Protein AF-A0AAN8KYW5-F1 (afdb_monomer_lite)

Radius of gyration: 33.0 Å; chains: 1; bounding box: 107×61×96 Å

Structure (mmCIF, N/CA/C/O backbone):
data_AF-A0AAN8KYW5-F1
#
_entry.id   AF-A0AAN8KYW5-F1
#
loop_
_atom_site.group_PDB
_atom_site.id
_atom_site.type_symbol
_atom_site.label_atom_id
_atom_site.label_alt_id
_atom_site.label_comp_id
_atom_site.label_asym_id
_atom_site.label_entity_id
_atom_site.label_seq_id
_atom_site.pdbx_PDB_ins_code
_atom_site.Cartn_x
_atom_site.Cartn_y
_atom_site.Cartn_z
_atom_site.occupancy
_atom_site.B_iso_or_equiv
_atom_site.auth_seq_id
_atom_site.auth_comp_id
_atom_site.auth_asym_id
_atom_site.auth_atom_id
_atom_site.pdbx_PDB_model_num
ATOM 1 N N . MET A 1 1 ? -38.705 -22.110 -14.835 1.00 73.88 1 MET A N 1
ATOM 2 C CA . MET A 1 1 ? -40.132 -21.844 -15.148 1.00 73.88 1 MET A CA 1
ATOM 3 C C . MET A 1 1 ? -40.350 -20.333 -15.254 1.00 73.88 1 MET A C 1
ATOM 5 O O . MET A 1 1 ? -39.671 -19.602 -14.537 1.00 73.88 1 MET A O 1
ATOM 9 N N . THR A 1 2 ? -41.241 -19.860 -16.135 1.00 79.44 2 THR A N 1
ATOM 10 C CA . THR A 1 2 ? -41.592 -18.426 -16.294 1.00 79.44 2 THR A CA 1
ATOM 11 C C . THR A 1 2 ? -43.110 -18.258 -16.380 1.00 79.44 2 THR A C 1
ATOM 13 O O . THR A 1 2 ? -43.799 -19.218 -16.721 1.00 79.44 2 THR A O 1
ATOM 16 N N . THR A 1 3 ? -43.636 -17.076 -16.058 1.00 78.75 3 THR A N 1
ATOM 17 C CA . THR A 1 3 ? -45.080 -16.781 -16.065 1.00 78.75 3 THR A CA 1
ATOM 18 C C . THR A 1 3 ? -45.353 -15.309 -16.380 1.00 78.75 3 THR A C 1
ATOM 20 O O . THR A 1 3 ? -44.486 -14.463 -16.183 1.00 78.75 3 THR A O 1
ATOM 23 N N . THR A 1 4 ? -46.561 -15.010 -16.859 1.00 78.12 4 THR A N 1
ATOM 24 C CA . THR A 1 4 ? -47.099 -13.649 -17.061 1.00 78.12 4 THR A CA 1
ATOM 25 C C . THR A 1 4 ? -48.223 -13.296 -16.077 1.00 78.12 4 THR A C 1
ATOM 27 O O . THR A 1 4 ? -48.773 -12.199 -16.127 1.00 78.12 4 THR A O 1
ATOM 30 N N . LYS A 1 5 ? -48.580 -14.219 -15.169 1.00 76.19 5 LYS A N 1
ATOM 31 C CA . LYS A 1 5 ? -49.739 -14.115 -14.260 1.00 76.19 5 LYS A CA 1
ATOM 32 C C . LYS A 1 5 ? -49.431 -13.440 -12.908 1.00 76.19 5 LYS A C 1
ATOM 34 O O . LYS A 1 5 ? -50.166 -13.645 -11.949 1.00 76.19 5 LYS A O 1
ATOM 39 N N . ALA A 1 6 ? -48.326 -12.703 -12.792 1.00 76.00 6 ALA A N 1
ATOM 40 C CA . ALA A 1 6 ? -47.882 -12.109 -11.528 1.00 76.00 6 ALA A CA 1
ATOM 41 C C . ALA A 1 6 ? -48.463 -10.703 -11.309 1.00 76.00 6 ALA A C 1
ATOM 43 O O . ALA A 1 6 ? -48.366 -9.854 -12.188 1.00 76.00 6 ALA A O 1
ATOM 44 N N . GLY A 1 7 ? -49.039 -10.446 -10.131 1.00 71.88 7 GLY A N 1
ATOM 45 C CA . GLY A 1 7 ? -49.600 -9.138 -9.771 1.00 71.88 7 GLY A CA 1
ATOM 46 C C . GLY A 1 7 ? -48.555 -8.062 -9.433 1.00 71.88 7 GLY A C 1
ATOM 47 O O . GLY A 1 7 ? -47.358 -8.329 -9.280 1.00 71.88 7 GLY A O 1
ATOM 48 N N . GLY A 1 8 ? -49.019 -6.819 -9.278 1.00 75.81 8 GLY A N 1
ATOM 49 C CA . GLY A 1 8 ? -48.186 -5.678 -8.883 1.00 75.81 8 GLY A CA 1
A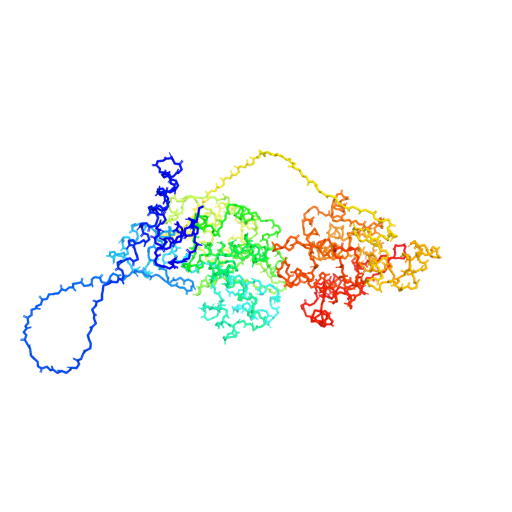TOM 50 C C . GLY A 1 8 ? -47.157 -5.290 -9.944 1.00 75.81 8 GLY A C 1
ATOM 51 O O . GLY A 1 8 ? -47.472 -5.234 -11.129 1.00 75.81 8 GLY A O 1
ATOM 52 N N . LYS A 1 9 ? -45.901 -5.042 -9.536 1.00 75.00 9 LYS A N 1
ATOM 53 C CA . LYS A 1 9 ? -44.840 -4.547 -10.444 1.00 75.00 9 LYS A CA 1
ATOM 54 C C . LYS A 1 9 ? -44.449 -5.499 -11.590 1.00 75.00 9 LYS A C 1
ATOM 56 O O . LYS A 1 9 ? -43.585 -5.150 -12.385 1.00 75.00 9 LYS A O 1
ATOM 61 N N . PHE A 1 10 ? -45.019 -6.702 -11.625 1.00 77.38 10 PHE A N 1
ATOM 62 C CA . PHE A 1 10 ? -44.749 -7.748 -12.612 1.00 77.38 10 PHE A CA 1
ATOM 63 C C . PHE A 1 10 ? -45.915 -7.960 -13.597 1.00 77.38 10 PHE A C 1
ATOM 65 O O . PHE A 1 10 ? -45.831 -8.816 -14.478 1.00 77.38 10 PHE A O 1
ATOM 72 N N . GLN A 1 11 ? -47.009 -7.206 -13.454 1.00 78.12 11 GLN A N 1
ATOM 73 C CA . GLN A 1 11 ? -48.241 -7.416 -14.211 1.00 78.12 11 GLN A CA 1
ATOM 74 C C . GLN A 1 11 ? -48.028 -7.198 -15.715 1.00 78.12 11 GLN A C 1
ATOM 76 O O . GLN A 1 11 ? -47.545 -6.156 -16.149 1.00 78.12 11 GLN A O 1
ATOM 81 N N . GLY A 1 12 ? -48.368 -8.218 -16.510 1.00 72.56 12 GLY A N 1
ATOM 82 C CA . GLY A 1 12 ? -48.155 -8.239 -17.962 1.00 72.56 12 GLY A CA 1
ATOM 83 C C . GLY A 1 12 ? -46.730 -8.598 -18.413 1.00 72.56 12 GLY A C 1
ATOM 84 O O . GLY A 1 12 ? -46.517 -8.804 -19.606 1.00 72.56 12 GLY A O 1
ATOM 85 N N . GLN A 1 13 ? -45.759 -8.726 -17.502 1.00 76.81 13 GLN A N 1
ATOM 86 C CA . GLN A 1 13 ? -44.373 -9.070 -17.839 1.00 76.81 13 GLN A CA 1
ATOM 87 C C . GLN A 1 13 ? -44.126 -10.582 -17.755 1.00 76.81 13 GLN A C 1
ATOM 89 O O . GLN A 1 13 ? -44.631 -11.258 -16.861 1.00 76.81 13 GLN A O 1
ATOM 94 N N . LYS A 1 14 ? -43.307 -11.128 -18.665 1.00 84.50 14 LYS A N 1
ATOM 95 C CA . LYS A 1 14 ? -42.859 -12.529 -18.611 1.00 84.50 14 LYS A CA 1
ATOM 96 C C . LYS A 1 14 ? -41.663 -12.646 -17.665 1.00 84.50 14 LYS A C 1
ATOM 98 O O . LYS A 1 14 ? -40.535 -12.361 -18.053 1.00 84.50 14 LYS A O 1
ATOM 103 N N . VAL A 1 15 ? -41.921 -13.082 -16.438 1.00 83.25 15 VAL A N 1
ATOM 104 C CA . VAL A 1 15 ? -40.954 -13.105 -15.327 1.00 83.25 15 VAL A CA 1
ATOM 105 C C . VAL A 1 15 ? -40.608 -14.531 -14.907 1.00 83.25 15 VAL A C 1
ATOM 107 O O . VAL A 1 15 ? -41.408 -15.456 -15.099 1.00 83.25 15 VAL A O 1
ATOM 110 N N . SER A 1 16 ? -39.409 -14.747 -14.358 1.00 87.94 16 SER A N 1
ATOM 111 C CA . SER A 1 16 ? -38.995 -16.074 -13.901 1.00 87.94 16 SER A CA 1
ATOM 112 C C . SER A 1 16 ? -39.496 -16.382 -12.492 1.00 87.94 16 SER A C 1
ATOM 114 O O . SER A 1 16 ? -39.816 -15.502 -11.692 1.00 87.94 16 SER A O 1
ATOM 116 N N . LEU A 1 17 ? -39.535 -17.675 -12.169 1.00 82.31 17 LEU A N 1
ATOM 117 C CA . LEU A 1 17 ? -39.832 -18.144 -10.817 1.00 82.31 17 LEU A CA 1
ATOM 118 C C . LEU A 1 17 ? -38.835 -17.601 -9.773 1.00 82.31 17 LEU A C 1
ATOM 120 O O . LEU A 1 17 ? -39.218 -17.396 -8.626 1.00 82.31 17 LEU A O 1
ATOM 124 N N . TRP A 1 18 ? -37.587 -17.336 -10.175 1.00 82.75 18 TRP A N 1
ATOM 125 C CA . TRP A 1 18 ? -36.545 -16.780 -9.311 1.00 82.75 18 TRP A CA 1
ATOM 126 C C . TRP A 1 18 ? -36.836 -15.313 -8.961 1.00 82.75 18 TRP A C 1
ATOM 128 O O . TRP A 1 18 ? -36.873 -14.960 -7.785 1.00 82.75 18 TRP A O 1
ATOM 138 N N . ASP A 1 19 ? -37.166 -14.485 -9.957 1.00 83.94 19 ASP A N 1
ATOM 139 C CA . ASP A 1 19 ? -37.465 -13.052 -9.769 1.00 83.94 19 ASP A CA 1
ATOM 140 C C . ASP A 1 19 ? -38.686 -12.823 -8.866 1.00 83.94 19 ASP A C 1
ATOM 142 O O . ASP A 1 19 ? -38.757 -11.844 -8.120 1.00 83.94 19 ASP A O 1
ATOM 146 N N . LEU A 1 20 ? -39.654 -13.744 -8.925 1.00 86.94 20 LEU A N 1
ATOM 147 C CA . LEU A 1 20 ? -40.835 -13.755 -8.065 1.00 86.94 20 LEU A CA 1
ATOM 148 C C . LEU A 1 20 ? -40.497 -14.213 -6.638 1.00 86.94 20 LEU A C 1
ATOM 150 O O . LEU A 1 20 ? -40.909 -13.562 -5.675 1.00 86.94 20 LEU A O 1
ATOM 154 N N . LEU A 1 21 ? -39.719 -15.292 -6.499 1.00 87.12 21 LEU A N 1
ATOM 155 C CA . LEU A 1 21 ? -39.279 -15.863 -5.219 1.00 87.12 21 LEU A CA 1
ATOM 156 C C . LEU A 1 21 ? -38.410 -14.887 -4.403 1.00 87.12 21 LEU A C 1
ATOM 158 O O . LEU A 1 21 ? -38.556 -14.801 -3.183 1.00 87.12 21 LEU A O 1
ATOM 162 N N . TYR A 1 22 ? -37.546 -14.127 -5.078 1.00 87.06 22 TYR A N 1
ATOM 163 C CA . TYR A 1 22 ? -36.682 -13.087 -4.502 1.00 87.06 22 TYR A CA 1
ATOM 164 C C . TYR A 1 22 ? -37.301 -11.676 -4.568 1.00 87.06 22 TYR A C 1
ATOM 166 O O . TYR A 1 22 ? -36.632 -10.676 -4.313 1.00 87.06 22 TYR A O 1
ATOM 174 N N . SER A 1 23 ? -38.594 -11.563 -4.887 1.00 88.12 23 SER A N 1
ATOM 175 C CA . SER A 1 23 ? -39.286 -10.272 -4.898 1.00 88.12 23 SER A CA 1
ATOM 176 C C . SER A 1 23 ? -39.534 -9.726 -3.487 1.00 88.12 23 SER A C 1
ATOM 178 O O . SER A 1 23 ? -39.756 -10.480 -2.541 1.00 88.12 23 SER A O 1
ATOM 180 N N . LYS A 1 24 ? -39.640 -8.392 -3.360 1.00 85.38 24 LYS A N 1
ATOM 181 C CA . LYS A 1 24 ? -39.978 -7.688 -2.100 1.00 85.38 24 LYS A CA 1
ATOM 182 C C . LYS A 1 24 ? -41.300 -8.116 -1.437 1.00 85.38 24 LYS A C 1
ATOM 184 O O . LYS A 1 24 ? -41.611 -7.675 -0.336 1.00 85.38 24 LYS A O 1
ATOM 189 N N . TYR A 1 25 ? -42.113 -8.924 -2.115 1.00 86.25 25 TYR A N 1
ATOM 190 C CA . TYR A 1 25 ? -43.359 -9.460 -1.579 1.00 86.25 25 TYR A CA 1
ATOM 191 C C . TYR A 1 25 ? -43.132 -10.734 -0.738 1.00 86.25 25 TYR A C 1
ATOM 193 O O . TYR A 1 25 ? -44.007 -11.089 0.053 1.00 86.25 25 TYR A O 1
ATOM 201 N N . ILE A 1 26 ? -41.970 -11.393 -0.833 1.00 87.75 26 ILE A N 1
ATOM 202 C CA . ILE A 1 26 ? -41.656 -12.650 -0.132 1.00 87.75 26 ILE A CA 1
ATOM 203 C C . ILE A 1 26 ? -40.472 -12.442 0.824 1.00 87.75 26 ILE A C 1
ATOM 205 O O . ILE A 1 26 ? -39.369 -12.093 0.408 1.00 87.75 26 ILE A O 1
ATOM 209 N N . THR A 1 27 ? -40.721 -12.656 2.120 1.00 86.88 27 THR A N 1
ATOM 210 C CA . THR A 1 27 ? -39.725 -12.534 3.198 1.00 86.88 27 THR A CA 1
ATOM 211 C C . THR A 1 27 ? -38.706 -13.673 3.154 1.00 86.88 27 THR A C 1
ATOM 213 O O . THR A 1 27 ? -39.016 -14.761 2.671 1.00 86.88 27 THR A O 1
ATOM 216 N N . GLU A 1 28 ? -37.499 -13.448 3.687 1.00 79.06 28 GLU A N 1
ATOM 217 C CA . GLU A 1 28 ? -36.426 -14.460 3.735 1.00 79.06 28 GLU A CA 1
ATOM 218 C C . GLU A 1 28 ? -36.877 -15.772 4.389 1.00 79.06 28 GLU A C 1
ATOM 220 O O . GLU A 1 28 ? -36.648 -16.850 3.848 1.00 79.06 28 GLU A O 1
ATOM 225 N N . GLU A 1 29 ? -37.568 -15.674 5.523 1.00 83.75 29 GLU A N 1
ATOM 226 C CA . GLU A 1 29 ? -38.146 -16.806 6.251 1.00 83.75 29 GLU A CA 1
ATOM 227 C C . GLU A 1 29 ? -39.105 -17.614 5.365 1.00 83.75 29 GLU A C 1
ATOM 229 O O . GLU A 1 29 ? -38.861 -18.794 5.105 1.00 83.75 29 GLU A O 1
ATOM 234 N N . ARG A 1 30 ? -40.119 -16.961 4.778 1.00 84.44 30 ARG A N 1
ATOM 235 C CA . ARG A 1 30 ? -41.087 -17.629 3.895 1.00 84.44 30 ARG A CA 1
ATOM 236 C C . ARG A 1 30 ? -40.436 -18.188 2.628 1.00 84.44 30 ARG A C 1
ATOM 238 O O . ARG A 1 30 ? -40.891 -19.200 2.097 1.00 84.44 30 ARG A O 1
ATOM 245 N N . ARG A 1 31 ? -39.357 -17.562 2.143 1.00 93.75 31 ARG A N 1
ATOM 246 C CA . ARG A 1 31 ? -38.558 -18.074 1.021 1.00 93.75 31 ARG A CA 1
ATOM 247 C C . ARG A 1 31 ? -37.853 -19.377 1.398 1.00 93.75 31 ARG A C 1
ATOM 249 O O . ARG A 1 31 ? -37.908 -20.330 0.623 1.00 93.75 31 ARG A O 1
ATOM 256 N N . ARG A 1 32 ? -37.233 -19.435 2.584 1.00 87.50 32 ARG A N 1
ATOM 257 C CA . ARG A 1 32 ? -36.571 -20.639 3.114 1.00 87.50 32 ARG A CA 1
ATOM 258 C C . ARG A 1 32 ? -37.570 -21.780 3.307 1.00 87.50 32 ARG A C 1
ATOM 260 O O . ARG A 1 32 ? -37.310 -22.867 2.800 1.00 87.50 32 ARG A O 1
ATOM 267 N N . GLU A 1 33 ? -38.724 -21.520 3.927 1.00 90.56 33 GLU A N 1
ATOM 268 C CA . GLU A 1 33 ? -39.797 -22.514 4.100 1.00 90.56 33 GLU A CA 1
ATOM 269 C C . GLU A 1 33 ? -40.235 -23.139 2.767 1.00 90.56 33 GLU A C 1
ATOM 271 O O . GLU A 1 33 ? -40.241 -24.361 2.623 1.00 90.56 33 GLU A O 1
ATOM 276 N N . LEU A 1 34 ? -40.578 -22.310 1.772 1.00 89.44 34 LEU A N 1
ATOM 277 C CA . LEU A 1 34 ? -41.059 -22.794 0.474 1.00 89.44 34 LEU A CA 1
ATOM 278 C C . LEU A 1 34 ? -39.978 -23.593 -0.262 1.00 89.44 34 LEU A C 1
ATOM 280 O O . LEU A 1 34 ? -40.265 -24.651 -0.820 1.00 89.44 34 LEU A O 1
ATOM 284 N N . VAL A 1 35 ? -38.727 -23.118 -0.253 1.00 88.25 35 VAL A N 1
ATOM 285 C CA . VAL A 1 35 ? -37.600 -23.830 -0.878 1.00 88.25 35 VAL A CA 1
ATOM 286 C C . VAL A 1 35 ? -37.320 -25.155 -0.165 1.00 88.25 35 VAL A C 1
ATOM 288 O O . VAL A 1 35 ? -36.989 -26.133 -0.831 1.00 88.25 35 VAL A O 1
ATOM 291 N N . GLN A 1 36 ? -37.491 -25.230 1.156 1.00 85.69 36 GLN A N 1
ATOM 292 C CA . GLN A 1 36 ? -37.355 -26.473 1.915 1.00 85.69 36 GLN A CA 1
ATOM 293 C C . GLN A 1 36 ? -38.478 -27.469 1.590 1.00 85.69 36 GLN A C 1
ATOM 295 O O . GLN A 1 36 ? -38.181 -28.634 1.341 1.00 85.69 36 GLN A O 1
ATOM 300 N N . GLN A 1 37 ? -39.736 -27.018 1.510 1.00 83.31 37 GLN A N 1
ATOM 301 C CA . GLN A 1 37 ? -40.882 -27.855 1.118 1.00 83.31 37 GLN A CA 1
ATOM 302 C C . GLN A 1 37 ? -40.771 -28.372 -0.325 1.00 83.31 37 GLN A C 1
ATOM 304 O O . GLN A 1 37 ? -41.168 -29.499 -0.610 1.00 83.31 37 GLN A O 1
ATOM 309 N N . PHE A 1 38 ? -40.203 -27.580 -1.239 1.00 89.81 38 PHE A N 1
ATOM 310 C CA . PHE A 1 38 ? -39.907 -28.037 -2.598 1.00 89.81 38 PHE A CA 1
ATOM 311 C C . PHE A 1 38 ? -38.745 -29.044 -2.620 1.00 89.81 38 PHE A C 1
ATOM 313 O O . PHE A 1 38 ? -38.856 -30.098 -3.241 1.00 89.81 38 PHE A O 1
ATOM 320 N N . LYS A 1 39 ? -37.652 -28.778 -1.887 1.00 82.12 39 LYS A N 1
ATOM 321 C CA . LYS A 1 39 ? -36.499 -29.695 -1.778 1.00 82.12 39 LYS A CA 1
ATOM 322 C C . LYS A 1 39 ? -36.838 -31.040 -1.126 1.00 82.12 39 LYS A C 1
ATOM 324 O O . LYS A 1 39 ? -36.193 -32.027 -1.456 1.00 82.12 39 LYS A O 1
ATOM 329 N N . SER A 1 40 ? -37.822 -31.095 -0.227 1.00 85.12 40 SER A N 1
ATOM 330 C CA . SER A 1 40 ? -38.310 -32.349 0.366 1.00 85.12 40 SER A CA 1
ATOM 331 C C . SER A 1 40 ? -39.363 -33.073 -0.483 1.00 85.12 40 SER A C 1
ATOM 333 O O . SER A 1 40 ? -39.842 -34.128 -0.073 1.00 85.12 40 SER A O 1
ATOM 335 N N . GLY A 1 41 ? -39.756 -32.521 -1.638 1.00 82.88 41 GLY A N 1
ATOM 336 C CA . GLY A 1 41 ? -40.813 -33.075 -2.489 1.00 82.88 41 GLY A CA 1
ATOM 337 C C . GLY A 1 41 ? -42.236 -32.909 -1.939 1.00 82.88 41 GLY A C 1
ATOM 338 O O . GLY A 1 41 ? -43.173 -33.447 -2.521 1.00 82.88 41 GLY A O 1
ATOM 339 N N . ALA A 1 42 ? -42.427 -32.157 -0.848 1.00 87.38 42 ALA A N 1
ATOM 340 C CA . ALA A 1 42 ? -43.737 -31.949 -0.223 1.00 87.38 42 ALA A CA 1
ATOM 341 C C . ALA A 1 42 ? -44.687 -31.063 -1.059 1.00 87.38 42 ALA A C 1
ATOM 343 O O . ALA A 1 42 ? -45.898 -31.089 -0.845 1.00 87.38 42 ALA A O 1
ATOM 344 N N . ILE A 1 43 ? -44.154 -30.291 -2.013 1.00 92.06 43 ILE A N 1
ATOM 345 C CA . ILE A 1 43 ? -44.914 -29.526 -3.015 1.00 92.06 43 ILE A CA 1
ATOM 346 C C . ILE A 1 43 ? -44.254 -29.645 -4.394 1.00 92.06 43 ILE A C 1
ATOM 348 O O . ILE A 1 43 ? -43.028 -29.651 -4.499 1.00 92.06 43 ILE A O 1
ATOM 352 N N . THR A 1 44 ? -45.056 -29.704 -5.463 1.00 91.69 44 THR A N 1
ATOM 353 C CA . THR A 1 44 ? -44.548 -29.697 -6.848 1.00 91.69 44 THR A CA 1
ATOM 354 C C . THR A 1 44 ? -44.114 -28.290 -7.282 1.00 91.69 44 THR A C 1
ATOM 356 O O . THR A 1 44 ? -44.430 -27.299 -6.618 1.00 91.69 44 THR A O 1
ATOM 359 N N . ILE A 1 45 ? -43.411 -28.170 -8.415 1.00 89.44 45 ILE A N 1
ATOM 360 C CA . ILE A 1 45 ? -42.938 -26.867 -8.917 1.00 89.44 45 ILE A CA 1
ATOM 361 C C . ILE A 1 45 ? -44.092 -25.960 -9.380 1.00 89.44 45 ILE A C 1
ATOM 363 O O . ILE A 1 45 ? -44.029 -24.741 -9.216 1.00 89.44 45 ILE A O 1
ATOM 367 N N . GLU A 1 46 ? -45.181 -26.549 -9.876 1.00 88.00 46 GLU A N 1
ATOM 368 C CA . GLU A 1 46 ? -46.431 -25.862 -10.209 1.00 88.00 46 GLU A CA 1
ATOM 369 C C . GLU A 1 46 ? -47.049 -25.277 -8.939 1.00 88.00 46 GLU A C 1
ATOM 371 O O . GLU A 1 46 ? -47.317 -24.077 -8.877 1.00 88.00 46 GLU A O 1
ATOM 376 N N . ARG A 1 47 ? -47.197 -26.098 -7.889 1.00 87.44 47 ARG A N 1
ATOM 377 C CA . ARG A 1 47 ? -47.788 -25.669 -6.616 1.00 87.44 47 ARG A CA 1
ATOM 378 C C . ARG A 1 47 ? -46.930 -24.622 -5.903 1.00 87.44 47 ARG A C 1
ATOM 380 O O . ARG A 1 47 ? -47.460 -23.670 -5.335 1.00 87.44 47 ARG A O 1
ATOM 387 N N . PHE A 1 48 ? -45.610 -24.755 -5.980 1.00 91.19 48 PHE A N 1
ATOM 388 C CA . PHE A 1 48 ? -44.650 -23.753 -5.518 1.00 91.19 48 PHE A CA 1
ATOM 389 C C . PHE A 1 48 ? -44.839 -22.411 -6.254 1.00 91.19 48 PHE A C 1
ATOM 391 O O . PHE A 1 48 ? -44.912 -21.362 -5.608 1.00 91.19 48 PHE A O 1
ATOM 398 N N . MET A 1 49 ? -45.015 -22.425 -7.584 1.00 89.00 49 MET A N 1
ATOM 399 C CA . MET A 1 49 ? -45.318 -21.216 -8.363 1.00 89.00 49 MET A CA 1
ATOM 400 C C . MET A 1 49 ? -46.697 -20.620 -8.017 1.00 89.00 49 MET A C 1
ATOM 402 O O . MET A 1 49 ? -46.803 -19.400 -7.891 1.00 89.00 49 MET A O 1
ATOM 406 N N . GLU A 1 50 ? -47.738 -21.434 -7.814 1.00 89.00 50 GLU A N 1
ATOM 407 C CA . GLU A 1 50 ? -49.065 -20.958 -7.382 1.00 89.00 50 GLU A CA 1
ATOM 408 C C . GLU A 1 50 ? -49.016 -20.217 -6.041 1.00 89.00 50 GLU A C 1
ATOM 410 O O . GLU A 1 50 ? -49.600 -19.138 -5.910 1.00 89.00 50 GLU A O 1
ATOM 415 N N . ILE A 1 51 ? -48.311 -20.765 -5.045 1.00 89.62 51 ILE A N 1
ATOM 416 C CA . ILE A 1 51 ? -48.201 -20.153 -3.712 1.00 89.62 51 ILE A CA 1
ATOM 417 C C . ILE A 1 51 ? -47.497 -18.791 -3.806 1.00 89.62 51 ILE A C 1
ATOM 419 O O . ILE A 1 51 ? -47.962 -17.811 -3.223 1.00 89.62 51 ILE A O 1
ATOM 423 N N . ILE A 1 52 ? -46.424 -18.703 -4.595 1.00 90.44 52 ILE A N 1
ATOM 424 C CA . ILE A 1 52 ? -45.681 -17.460 -4.853 1.00 90.44 52 ILE A CA 1
ATOM 425 C C . ILE A 1 52 ? -46.570 -16.402 -5.519 1.00 90.44 52 ILE A C 1
ATOM 427 O O . ILE A 1 52 ? -46.623 -15.261 -5.055 1.00 90.44 52 ILE A O 1
ATOM 431 N N . LEU A 1 53 ? -47.318 -16.780 -6.560 1.00 88.12 53 LEU A N 1
ATOM 432 C CA . LEU A 1 53 ? -48.261 -15.884 -7.235 1.00 88.12 53 LEU A CA 1
ATOM 433 C C . LEU A 1 53 ? -49.385 -15.425 -6.293 1.00 88.12 53 LEU A C 1
ATOM 435 O O . LEU A 1 53 ? -49.745 -14.249 -6.301 1.00 88.12 53 LEU A O 1
ATOM 439 N N . THR A 1 54 ? -49.881 -16.314 -5.429 1.00 87.94 54 THR A N 1
ATOM 440 C CA . THR A 1 54 ? -50.926 -16.007 -4.438 1.00 87.94 54 THR A CA 1
ATOM 441 C C . THR A 1 54 ? -50.445 -14.991 -3.399 1.00 87.94 54 THR A C 1
ATOM 443 O O . THR A 1 54 ? -51.151 -14.021 -3.129 1.00 87.94 54 THR A O 1
ATOM 446 N N . ILE A 1 55 ? -49.229 -15.150 -2.859 1.00 87.94 55 ILE A N 1
ATOM 447 C CA . ILE A 1 55 ? -48.634 -14.202 -1.895 1.00 87.94 55 ILE A CA 1
ATOM 448 C C . ILE A 1 55 ? -48.462 -12.812 -2.528 1.00 87.94 55 ILE A C 1
ATOM 450 O O . ILE A 1 55 ? -48.763 -11.796 -1.895 1.00 87.94 55 ILE A O 1
ATOM 454 N N . ILE A 1 56 ? -48.012 -12.756 -3.786 1.00 87.00 56 ILE A N 1
ATOM 455 C CA . ILE A 1 56 ? -47.863 -11.502 -4.536 1.00 87.00 56 ILE A CA 1
ATOM 456 C C . ILE A 1 56 ? -49.232 -10.855 -4.783 1.00 87.00 56 ILE A C 1
ATOM 458 O O . ILE A 1 56 ? -49.381 -9.654 -4.555 1.00 87.00 56 ILE A O 1
ATOM 462 N N . GLN A 1 57 ? -50.249 -11.626 -5.181 1.00 82.94 57 GLN A N 1
ATOM 463 C CA . GLN A 1 57 ? -51.596 -11.100 -5.416 1.00 82.94 57 GLN A CA 1
ATOM 464 C C . GLN A 1 57 ? -52.238 -10.565 -4.127 1.00 82.94 57 GLN A C 1
ATOM 466 O O . GLN A 1 57 ? -52.780 -9.460 -4.123 1.00 82.94 57 GLN A O 1
ATOM 471 N N . GLN A 1 58 ? -52.118 -11.289 -3.010 1.00 81.56 58 GLN A N 1
ATOM 472 C CA . GLN A 1 58 ? -52.599 -10.826 -1.704 1.00 81.56 58 GLN A CA 1
ATOM 473 C C . GLN A 1 58 ? -51.951 -9.488 -1.323 1.00 81.56 58 GLN A C 1
ATOM 475 O O . GLN A 1 58 ? -52.659 -8.509 -1.099 1.00 81.56 58 GLN A O 1
ATOM 480 N N . LYS A 1 59 ? -50.614 -9.396 -1.356 1.00 81.81 59 LYS A N 1
ATOM 481 C CA . LYS A 1 59 ? -49.878 -8.167 -1.000 1.00 81.81 59 LYS A CA 1
ATOM 482 C C . LYS A 1 59 ? -50.026 -7.003 -1.987 1.00 81.81 59 LYS A C 1
ATOM 484 O O . LYS A 1 59 ? -49.539 -5.916 -1.691 1.00 81.81 59 LYS A O 1
ATOM 489 N N . THR A 1 60 ? -50.654 -7.209 -3.142 1.00 75.50 60 THR A N 1
ATOM 490 C CA . THR A 1 60 ? -50.908 -6.149 -4.136 1.00 75.50 60 THR A CA 1
ATOM 491 C C . THR A 1 60 ? -52.371 -5.713 -4.183 1.00 75.50 60 THR A C 1
ATOM 493 O O . THR A 1 60 ? -52.646 -4.606 -4.629 1.00 75.50 60 THR A O 1
ATOM 496 N N . THR A 1 61 ? -53.299 -6.519 -3.656 1.00 59.84 61 THR A N 1
ATOM 497 C CA . THR A 1 61 ? -54.732 -6.174 -3.609 1.00 59.84 61 THR A CA 1
ATOM 498 C C . THR A 1 61 ? -55.074 -5.278 -2.404 1.00 59.84 61 THR A C 1
ATOM 500 O O . THR A 1 61 ? -55.969 -4.444 -2.490 1.00 59.84 61 THR A O 1
ATOM 503 N N . THR A 1 62 ? -54.323 -5.359 -1.297 1.00 51.06 62 THR A N 1
ATOM 504 C CA . THR A 1 62 ? -54.568 -4.572 -0.063 1.00 51.06 62 THR A CA 1
ATOM 505 C C . THR A 1 62 ? -54.307 -3.060 -0.198 1.00 51.06 62 THR A C 1
ATOM 507 O O . THR A 1 62 ? -54.557 -2.309 0.739 1.00 51.06 62 THR A O 1
ATOM 510 N N . THR A 1 63 ? -53.784 -2.578 -1.331 1.00 44.12 63 THR A N 1
ATOM 511 C CA . THR A 1 63 ? -53.370 -1.169 -1.520 1.00 44.12 63 THR A CA 1
ATOM 512 C C . THR A 1 63 ? -54.391 -0.339 -2.316 1.00 44.12 63 THR A C 1
ATOM 514 O O . THR A 1 63 ? -54.071 0.754 -2.780 1.00 44.12 63 THR A O 1
ATOM 517 N N . THR A 1 64 ? -55.622 -0.822 -2.524 1.00 35.34 64 THR A N 1
ATOM 518 C CA . THR A 1 64 ? -56.628 -0.097 -3.327 1.00 35.34 64 THR A CA 1
ATOM 519 C C . THR A 1 64 ? -58.046 -0.220 -2.764 1.00 35.34 64 THR A C 1
ATOM 521 O O . THR A 1 64 ? -58.879 -0.951 -3.290 1.00 35.34 64 THR A O 1
ATOM 524 N N . THR A 1 65 ? -58.332 0.584 -1.737 1.00 28.27 65 THR A N 1
ATOM 525 C CA . THR A 1 65 ? -59.701 0.996 -1.386 1.00 28.27 65 THR A CA 1
ATOM 526 C C . THR A 1 65 ? -59.729 2.519 -1.301 1.00 28.27 65 THR A C 1
ATOM 528 O O . THR A 1 65 ? -59.007 3.117 -0.505 1.00 28.27 65 THR A O 1
ATOM 531 N N . THR A 1 66 ? -60.522 3.149 -2.163 1.00 29.39 66 THR A N 1
ATOM 532 C CA . THR A 1 66 ? -60.550 4.604 -2.363 1.00 29.39 66 THR A CA 1
ATOM 533 C C . THR A 1 66 ? -61.703 5.253 -1.605 1.00 29.39 66 THR A C 1
ATOM 535 O O . THR A 1 66 ? -62.818 4.744 -1.637 1.00 29.39 66 THR A O 1
ATOM 538 N N . THR A 1 67 ? -61.480 6.456 -1.073 1.00 25.39 67 THR A N 1
ATOM 539 C CA . THR A 1 67 ? -62.542 7.473 -0.982 1.00 25.39 67 THR A CA 1
ATOM 540 C C . THR A 1 67 ? -61.950 8.845 -1.274 1.00 25.39 67 THR A C 1
ATOM 542 O O . THR A 1 67 ? -60.900 9.198 -0.740 1.00 25.39 67 THR A O 1
ATOM 545 N N . SER A 1 68 ? -62.607 9.611 -2.143 1.00 28.95 68 SER A N 1
ATOM 546 C CA . SER A 1 68 ? -62.167 10.939 -2.576 1.00 28.95 68 SER A CA 1
ATOM 547 C C . SER A 1 68 ? -63.336 11.913 -2.514 1.00 28.95 68 SER A C 1
ATOM 549 O O . SER A 1 68 ? -64.388 11.636 -3.083 1.00 28.95 68 SER A O 1
ATOM 551 N N . SER A 1 69 ? -63.139 13.066 -1.877 1.00 26.78 69 SER A N 1
ATOM 552 C CA . SER A 1 69 ? -64.075 14.193 -1.944 1.00 26.78 69 SER A CA 1
ATOM 553 C C . SER A 1 69 ? -63.379 15.500 -1.559 1.00 26.78 69 SER A C 1
ATOM 555 O O . SER A 1 69 ? -62.927 15.653 -0.426 1.00 26.78 69 SER A O 1
ATOM 557 N N . MET A 1 70 ? -63.326 16.457 -2.484 1.00 28.97 70 MET A N 1
ATOM 558 C CA . MET A 1 70 ? -63.145 17.876 -2.152 1.00 28.97 70 MET A CA 1
ATOM 559 C C . MET A 1 70 ? -64.519 18.511 -1.905 1.00 28.97 70 MET A C 1
ATOM 561 O O . MET A 1 70 ? -65.469 18.090 -2.564 1.00 28.97 70 MET A O 1
ATOM 565 N N . THR A 1 71 ? -64.607 19.546 -1.053 1.00 25.86 71 THR A N 1
ATOM 566 C CA . THR A 1 71 ? -65.309 20.841 -1.301 1.00 25.86 71 THR A CA 1
ATOM 567 C C . THR A 1 71 ? -65.556 21.636 0.004 1.00 25.86 71 THR A C 1
ATOM 569 O O . THR A 1 71 ? -66.318 21.222 0.864 1.00 25.86 71 THR A O 1
ATOM 572 N N . THR A 1 72 ? -64.866 22.779 0.110 1.00 24.80 72 THR A N 1
ATOM 573 C CA . THR A 1 72 ? -65.134 24.059 0.825 1.00 24.80 72 THR A CA 1
ATOM 574 C C . THR A 1 72 ? -66.072 24.212 2.054 1.00 24.80 72 THR A C 1
ATOM 576 O O . THR A 1 72 ? -67.246 23.867 2.010 1.00 24.80 72 THR A O 1
ATOM 579 N N . CYS A 1 73 ? -65.591 25.058 2.989 1.00 22.80 73 CYS A N 1
ATOM 580 C CA . CYS A 1 73 ? -66.305 26.124 3.744 1.00 22.80 73 CYS A CA 1
ATOM 581 C C . CYS A 1 73 ? -67.019 25.881 5.108 1.00 22.80 73 CYS A C 1
ATOM 583 O O . CYS A 1 73 ? -68.208 25.593 5.175 1.00 22.80 73 CYS A O 1
ATOM 585 N N . THR A 1 74 ? -66.332 26.368 6.161 1.00 26.47 74 THR A N 1
ATOM 586 C CA . THR A 1 74 ? -66.831 27.134 7.347 1.00 26.47 74 THR A CA 1
ATOM 587 C C . THR A 1 74 ? -67.561 26.426 8.529 1.00 26.47 74 THR A C 1
ATOM 589 O O . THR A 1 74 ? -68.091 25.337 8.350 1.00 26.47 74 THR A O 1
ATOM 592 N N . PRO A 1 75 ? -67.509 26.995 9.770 1.00 36.84 75 PRO A N 1
ATOM 593 C CA . PRO A 1 75 ? -67.813 26.320 11.061 1.00 36.84 75 PRO A CA 1
ATOM 594 C C . PRO A 1 75 ? -69.127 26.845 11.720 1.00 36.84 75 PRO A C 1
ATOM 596 O O . PRO A 1 75 ? -69.794 27.642 11.055 1.00 36.84 75 PRO A O 1
ATOM 599 N N . PRO A 1 76 ? -69.517 26.549 12.997 1.00 43.34 76 PRO A N 1
ATOM 600 C CA . PRO A 1 76 ? -68.965 25.699 14.091 1.00 43.34 76 PRO A CA 1
ATOM 601 C C . PRO A 1 76 ? -70.025 24.621 14.539 1.00 43.34 76 PRO A C 1
ATOM 603 O O . PRO A 1 76 ? -70.786 24.236 13.652 1.00 43.34 76 PRO A O 1
ATOM 606 N N . PRO A 1 77 ? -70.193 24.116 15.804 1.00 37.28 77 PRO A N 1
ATOM 607 C CA . PRO A 1 77 ? -69.422 24.213 17.065 1.00 37.28 77 PRO A CA 1
ATOM 608 C C . PRO A 1 77 ? -69.232 22.896 17.891 1.00 37.28 77 PRO A C 1
ATOM 610 O O . PRO A 1 77 ? -69.595 21.798 17.490 1.00 37.28 77 PRO A O 1
ATOM 613 N N . GLU A 1 78 ? -68.637 23.070 19.079 1.00 27.38 78 GLU A N 1
ATOM 614 C CA . GLU A 1 78 ? -68.676 22.296 20.344 1.00 27.38 78 GLU A CA 1
ATOM 615 C C . GLU A 1 78 ? -69.466 20.967 20.476 1.00 27.38 78 GLU A C 1
ATOM 617 O O . GLU A 1 78 ? -70.692 20.946 20.546 1.00 27.38 78 GLU A O 1
ATOM 622 N N . THR A 1 79 ? -68.760 19.894 20.867 1.00 24.17 79 THR A N 1
ATOM 623 C CA . THR A 1 79 ? -68.823 19.382 22.264 1.00 24.17 79 THR A CA 1
ATOM 624 C C . THR A 1 79 ? -67.593 18.526 22.614 1.00 24.17 79 THR A C 1
ATOM 626 O O . THR A 1 79 ? -66.865 18.079 21.731 1.00 24.17 79 THR A O 1
ATOM 629 N N . LYS A 1 80 ? -67.313 18.328 23.913 1.00 34.72 80 LYS A N 1
ATOM 630 C CA . LYS A 1 80 ? -66.120 17.607 24.403 1.00 34.72 80 LYS A CA 1
ATOM 631 C C . LYS A 1 80 ? -66.345 16.094 24.509 1.00 34.72 80 LYS A C 1
ATOM 633 O O . LYS A 1 80 ? -67.330 15.663 25.100 1.00 34.72 80 LYS A O 1
ATOM 638 N N . SER A 1 81 ? -65.351 15.303 24.105 1.00 27.09 81 SER A N 1
ATOM 639 C CA . SER A 1 81 ? -65.088 13.981 24.689 1.00 27.09 81 SER A CA 1
ATOM 640 C C . SER A 1 81 ? -63.604 13.645 24.537 1.00 27.09 81 SER A C 1
ATOM 642 O O . SER A 1 81 ? -63.067 13.671 23.431 1.00 27.09 81 SER A O 1
ATOM 644 N N . GLU A 1 82 ? -62.919 13.384 25.648 1.00 35.81 82 GLU A N 1
ATOM 645 C CA . GLU A 1 82 ? -61.494 13.055 25.651 1.00 35.81 82 GLU A CA 1
ATOM 646 C C . GLU A 1 82 ? -61.292 11.566 25.354 1.00 35.81 82 GLU A C 1
ATOM 648 O O . GLU A 1 82 ? -61.887 10.704 26.002 1.00 35.81 82 GLU A O 1
ATOM 653 N N . LYS A 1 83 ? -60.393 11.242 24.418 1.00 27.12 83 LYS A N 1
ATOM 654 C CA . LYS A 1 83 ? -59.856 9.882 24.295 1.00 27.12 83 LYS A CA 1
ATOM 655 C C . LYS A 1 83 ? -58.361 9.904 24.010 1.00 27.12 83 LYS A C 1
ATOM 657 O O . LYS A 1 83 ? -57.914 9.732 22.877 1.00 27.12 83 LYS A O 1
ATOM 662 N N . THR A 1 84 ? -57.602 10.132 25.079 1.00 27.41 84 THR A N 1
ATOM 663 C CA . THR A 1 84 ? -56.137 10.132 25.110 1.00 27.41 84 THR A CA 1
ATOM 664 C C . THR A 1 84 ? -55.578 8.870 24.459 1.00 27.41 84 THR A C 1
ATOM 666 O O . THR A 1 84 ? -55.578 7.793 25.052 1.00 27.41 84 THR A O 1
ATOM 669 N N . THR A 1 85 ? -55.084 9.007 23.231 1.00 24.44 85 THR A N 1
ATOM 670 C CA . THR A 1 85 ? -54.303 7.961 22.570 1.00 24.44 85 THR A CA 1
ATOM 671 C C . THR A 1 85 ? -52.845 8.226 22.901 1.00 24.44 85 THR A C 1
ATOM 673 O O . THR A 1 85 ? -52.251 9.170 22.386 1.00 24.44 85 THR A O 1
ATOM 676 N N . ILE A 1 86 ? -52.285 7.431 23.814 1.00 31.44 86 ILE A N 1
ATOM 677 C CA . ILE A 1 86 ? -50.873 7.528 24.183 1.00 31.44 86 ILE A CA 1
ATOM 678 C C . ILE A 1 86 ? -50.052 6.995 23.007 1.00 31.44 86 ILE A C 1
ATOM 680 O O . ILE A 1 86 ? -49.846 5.791 22.871 1.00 31.44 86 ILE A O 1
ATOM 684 N N . THR A 1 87 ? -49.586 7.897 22.147 1.00 26.27 87 THR A N 1
ATOM 685 C CA . THR A 1 87 ? -48.558 7.578 21.156 1.00 26.27 87 THR A CA 1
ATOM 686 C C . THR A 1 87 ? -47.236 7.422 21.898 1.00 26.27 87 THR A C 1
ATOM 688 O O . THR A 1 87 ? -46.527 8.398 22.140 1.00 26.27 87 THR A O 1
ATOM 691 N N . THR A 1 88 ? -46.917 6.194 22.309 1.00 29.05 88 THR A N 1
ATOM 692 C CA . THR A 1 88 ? -45.624 5.858 22.916 1.00 29.05 88 THR A CA 1
ATOM 693 C C . THR A 1 88 ? -44.537 5.907 21.844 1.00 29.05 88 THR A C 1
ATOM 695 O O . THR A 1 88 ? -44.139 4.884 21.294 1.00 29.05 88 THR A O 1
ATOM 698 N N . THR A 1 89 ? -44.071 7.113 21.519 1.00 32.56 89 THR A N 1
ATOM 699 C CA . THR A 1 89 ? -42.932 7.333 20.623 1.00 32.56 89 THR A CA 1
ATOM 700 C C . THR A 1 89 ? -41.664 6.834 21.309 1.00 32.56 89 THR A C 1
ATOM 702 O O . THR A 1 89 ? -40.993 7.585 22.016 1.00 32.56 89 THR A O 1
ATOM 705 N N . THR A 1 90 ? -41.349 5.551 21.142 1.00 42.69 90 THR A N 1
ATOM 706 C CA . THR A 1 90 ? -40.112 4.955 21.651 1.00 42.69 90 THR A CA 1
ATOM 707 C C . THR A 1 90 ? -38.938 5.529 20.863 1.00 42.69 90 THR A C 1
ATOM 709 O O . THR A 1 90 ? -38.630 5.075 19.765 1.00 42.69 90 THR A O 1
ATOM 712 N N . THR A 1 91 ? -38.307 6.574 21.396 1.00 56.03 91 THR A N 1
ATOM 713 C CA . THR A 1 91 ? -37.087 7.152 20.829 1.00 56.03 91 THR A CA 1
ATOM 714 C C . THR A 1 91 ? -35.964 6.129 20.944 1.00 56.03 91 THR A C 1
ATOM 716 O O . THR A 1 91 ? -35.448 5.910 22.039 1.00 56.03 91 THR A O 1
ATOM 719 N N . GLU A 1 92 ? -35.617 5.469 19.838 1.00 70.12 92 GLU A N 1
ATOM 720 C CA . GLU A 1 92 ? -34.564 4.454 19.831 1.00 70.12 92 GLU A CA 1
ATOM 721 C C . GLU A 1 92 ? -33.215 5.086 20.202 1.00 70.12 92 GLU A C 1
ATOM 723 O O . GLU A 1 92 ? -32.729 6.008 19.545 1.00 70.12 92 GLU A O 1
ATOM 728 N N . THR A 1 93 ? -32.633 4.612 21.302 1.00 86.75 93 THR A N 1
ATOM 729 C CA . THR A 1 93 ? -31.430 5.193 21.897 1.00 86.75 93 THR A CA 1
ATOM 730 C C . THR A 1 93 ? -30.234 5.046 20.956 1.00 86.75 93 THR A C 1
ATOM 732 O O . THR A 1 93 ? -29.884 3.928 20.573 1.00 86.75 93 THR A O 1
ATOM 735 N N . SER A 1 94 ? -29.584 6.162 20.604 1.00 92.12 94 SER A N 1
ATOM 736 C CA . SER A 1 94 ? -28.470 6.183 19.647 1.00 92.12 94 SER A CA 1
ATOM 737 C C . SER A 1 94 ? -27.186 6.795 20.208 1.00 92.12 94 SER A C 1
ATOM 739 O O . SER A 1 94 ? -27.215 7.855 20.832 1.00 92.12 94 SER A O 1
ATOM 741 N N . PHE A 1 95 ? -26.067 6.162 19.884 1.00 95.19 95 PHE A N 1
ATOM 742 C CA . PHE A 1 95 ? -24.690 6.569 20.143 1.00 95.19 95 PHE A CA 1
ATOM 743 C C . PHE A 1 95 ? -24.114 7.320 18.939 1.00 95.19 95 PHE A C 1
ATOM 745 O O . PHE A 1 95 ? -24.615 7.169 17.825 1.00 95.19 95 PHE A O 1
ATOM 752 N N . HIS A 1 96 ? -23.041 8.089 19.125 1.00 93.38 96 HIS A N 1
ATOM 753 C CA . HIS A 1 96 ? -22.291 8.648 17.998 1.00 93.38 96 HIS A CA 1
ATOM 754 C C . HIS A 1 96 ? -21.214 7.655 17.537 1.00 93.38 96 HIS A C 1
ATOM 756 O O . HIS A 1 96 ? -20.465 7.139 18.364 1.00 93.38 96 HIS A O 1
ATOM 762 N N . GLY A 1 97 ? -21.168 7.364 16.237 1.00 92.44 97 GLY A N 1
ATOM 763 C CA . GLY A 1 97 ? -20.119 6.570 15.596 1.00 92.44 97 GLY A CA 1
ATOM 764 C C . GLY A 1 97 ? -19.192 7.439 14.743 1.00 92.44 97 GLY A C 1
ATOM 765 O O . GLY A 1 97 ? -19.133 8.655 14.889 1.00 92.44 97 GLY A O 1
ATOM 766 N N . ILE A 1 98 ? -18.483 6.816 13.802 1.00 93.56 98 ILE A N 1
ATOM 767 C CA . ILE A 1 98 ? -17.382 7.448 13.053 1.00 93.56 98 ILE A CA 1
ATOM 768 C C . ILE A 1 98 ? -17.877 8.488 12.015 1.00 93.56 98 ILE A C 1
ATOM 770 O O . ILE A 1 98 ? -17.195 9.468 11.725 1.00 93.56 98 ILE A O 1
ATOM 774 N N . ARG A 1 99 ? -19.060 8.283 11.423 1.00 92.69 99 ARG A N 1
ATOM 775 C CA . ARG A 1 99 ? -19.708 9.153 10.411 1.00 92.69 99 ARG A CA 1
ATOM 776 C C . ARG A 1 99 ? -21.233 9.256 10.559 1.00 92.69 99 ARG A C 1
ATOM 778 O O . ARG A 1 99 ? -21.847 10.118 9.936 1.00 92.69 99 ARG A O 1
ATOM 785 N N . LYS A 1 100 ? -21.859 8.361 11.325 1.00 92.12 100 LYS A N 1
ATOM 786 C CA . LYS A 1 100 ? -23.309 8.260 11.559 1.00 92.12 100 LYS A CA 1
ATOM 787 C C . LYS A 1 100 ? -23.546 7.893 13.024 1.00 92.12 100 LYS A C 1
ATOM 789 O O . LYS A 1 100 ? -22.638 7.401 13.691 1.00 92.12 100 LYS A O 1
ATOM 794 N N . ASN A 1 101 ? -24.775 8.063 13.500 1.00 93.94 101 ASN A N 1
ATOM 795 C CA . ASN A 1 101 ? -25.176 7.515 14.793 1.00 93.94 101 ASN A CA 1
ATOM 796 C C . ASN A 1 101 ? -25.449 6.002 14.694 1.00 93.94 101 ASN A C 1
ATOM 798 O O . ASN A 1 101 ? -25.876 5.511 13.648 1.00 93.94 101 ASN A O 1
ATOM 802 N N . VAL A 1 102 ? -25.220 5.286 15.795 1.00 95.12 102 VAL A N 1
ATOM 803 C CA . VAL A 1 102 ? -25.362 3.828 15.936 1.00 95.12 102 VAL A CA 1
ATOM 804 C C . VAL A 1 102 ? -26.466 3.547 16.951 1.00 95.12 102 VAL A C 1
ATOM 806 O O . VAL A 1 102 ? -26.467 4.151 18.023 1.00 95.12 102 VAL A O 1
ATOM 809 N N . THR A 1 103 ? -27.419 2.666 16.662 1.00 95.81 103 THR A N 1
ATOM 810 C CA . THR A 1 103 ? -28.484 2.339 17.625 1.00 95.81 103 THR A CA 1
ATOM 811 C C . THR A 1 103 ? -27.974 1.423 18.741 1.00 95.81 103 THR A C 1
ATOM 813 O O . THR A 1 103 ? -27.028 0.654 18.569 1.00 95.81 103 THR A O 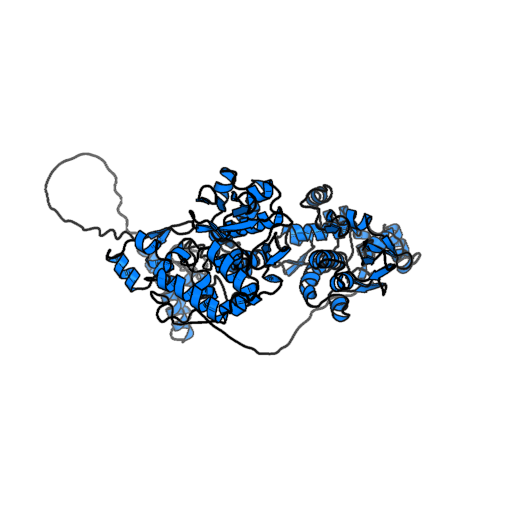1
ATOM 816 N N . ALA A 1 104 ? -28.622 1.470 19.906 1.00 94.81 104 ALA A N 1
ATOM 817 C CA . ALA A 1 104 ? -28.349 0.536 20.998 1.00 94.81 104 ALA A CA 1
ATOM 818 C C . ALA A 1 104 ? -28.615 -0.928 20.595 1.00 94.81 104 ALA A C 1
ATOM 820 O O . ALA A 1 104 ? -27.940 -1.830 21.083 1.00 94.81 104 ALA A O 1
ATOM 821 N N . SER A 1 105 ? -29.583 -1.153 19.699 1.00 95.12 105 SER A N 1
ATOM 822 C CA . SER A 1 105 ? -29.880 -2.452 19.082 1.00 95.12 105 SER A CA 1
ATOM 823 C C . SER A 1 105 ? -28.682 -2.968 18.279 1.00 95.12 105 SER A C 1
ATOM 825 O O . SER A 1 105 ? -28.206 -4.072 18.523 1.00 95.12 105 SER A O 1
ATOM 827 N N . GLU A 1 106 ? -28.107 -2.125 17.422 1.00 96.25 106 GLU A N 1
ATOM 828 C CA . GLU A 1 106 ? -26.928 -2.462 16.622 1.00 96.25 106 GLU A CA 1
ATOM 829 C C . GLU A 1 106 ? -25.685 -2.752 17.483 1.00 96.25 106 GLU A C 1
ATOM 831 O O . GLU A 1 106 ? -24.941 -3.685 17.192 1.00 96.25 106 GLU A O 1
ATOM 836 N N . LEU A 1 107 ? -25.466 -2.022 18.585 1.00 96.06 107 LEU A N 1
ATOM 837 C CA . LEU A 1 107 ? -24.359 -2.329 19.504 1.00 96.06 107 LEU A CA 1
ATOM 838 C C . LEU A 1 107 ? -24.530 -3.679 20.223 1.00 96.06 107 LEU A C 1
ATOM 840 O O . LEU A 1 107 ? -23.527 -4.303 20.581 1.00 96.06 107 LEU A O 1
ATOM 844 N N . LEU A 1 108 ? -25.767 -4.137 20.440 1.00 95.69 108 LEU A N 1
ATOM 845 C CA . LEU A 1 108 ? -26.054 -5.463 20.992 1.00 95.69 108 LEU A CA 1
ATOM 846 C C . LEU A 1 108 ? -25.822 -6.559 19.938 1.00 95.69 108 LEU A C 1
ATOM 848 O O . LEU A 1 108 ? -25.149 -7.549 20.228 1.00 95.69 108 LEU A O 1
ATOM 852 N N . ASP A 1 109 ? -26.295 -6.358 18.706 1.00 95.19 109 ASP A N 1
ATOM 853 C CA . ASP A 1 109 ? -26.106 -7.302 17.593 1.00 95.19 109 ASP A CA 1
ATOM 854 C C . ASP A 1 109 ? -24.628 -7.403 17.154 1.00 95.19 109 ASP A C 1
ATOM 856 O O . ASP A 1 109 ? -24.145 -8.479 16.789 1.00 95.19 109 ASP A O 1
ATOM 860 N N . SER A 1 110 ? -23.862 -6.313 17.282 1.00 95.75 110 SER A N 1
ATOM 861 C CA . SER A 1 110 ? -22.395 -6.287 17.162 1.00 95.75 110 SER A CA 1
ATOM 862 C C . SER A 1 110 ? -21.647 -6.802 18.401 1.00 95.75 110 SER A C 1
ATOM 864 O O . SER A 1 110 ? -20.416 -6.825 18.395 1.00 95.75 110 SER A O 1
ATOM 866 N N . LYS A 1 111 ? -22.348 -7.242 19.458 1.00 95.38 111 LYS A N 1
ATOM 867 C CA . LYS A 1 111 ? -21.780 -7.780 20.716 1.00 95.38 111 LYS A CA 1
ATOM 868 C C . LYS A 1 111 ? -20.829 -6.809 21.439 1.00 95.38 111 LYS A C 1
ATOM 870 O O . LYS A 1 111 ? -19.934 -7.232 22.169 1.00 95.38 111 LYS A O 1
ATOM 875 N N . ILE A 1 112 ? -21.014 -5.507 21.225 1.00 94.94 112 ILE A N 1
ATOM 876 C CA . ILE A 1 112 ? -20.230 -4.418 21.832 1.00 94.94 112 ILE A CA 1
ATOM 877 C C . ILE A 1 112 ? -20.755 -4.098 23.236 1.00 94.94 112 ILE A C 1
ATOM 879 O O . ILE A 1 112 ? -19.977 -3.790 24.141 1.00 94.94 112 ILE A O 1
ATOM 883 N N . ILE A 1 113 ? -22.071 -4.209 23.419 1.00 95.69 113 ILE A N 1
ATOM 884 C CA . ILE A 1 113 ? -22.738 -4.217 24.723 1.00 95.69 113 ILE A CA 1
ATOM 885 C C . ILE A 1 113 ? -23.421 -5.569 24.936 1.00 95.69 113 ILE A C 1
ATOM 887 O O . ILE A 1 113 ? -23.842 -6.216 23.978 1.00 95.69 113 ILE A O 1
ATOM 891 N N . ASP A 1 114 ? -23.537 -6.005 26.191 1.00 94.50 114 ASP A N 1
ATOM 892 C CA . ASP A 1 114 ? -24.313 -7.199 26.526 1.00 94.50 114 ASP A CA 1
ATOM 893 C C . ASP A 1 114 ? -25.813 -6.881 26.703 1.00 94.50 114 ASP A C 1
ATOM 895 O O . ASP A 1 114 ? -26.233 -5.722 26.793 1.00 94.50 114 ASP A O 1
ATOM 899 N N . LYS A 1 115 ? -26.642 -7.932 26.765 1.00 95.25 115 LYS A N 1
ATOM 900 C CA . LYS A 1 115 ? -28.103 -7.809 26.895 1.00 95.25 115 LYS A CA 1
ATOM 901 C C . LYS A 1 115 ? -28.532 -7.078 28.173 1.00 95.25 115 LYS A C 1
ATOM 903 O O . LYS A 1 115 ? -29.538 -6.375 28.148 1.00 95.25 115 LYS A O 1
ATOM 908 N N . LYS A 1 116 ? -27.784 -7.214 29.272 1.00 95.19 116 LYS A N 1
ATOM 909 C CA . LYS A 1 116 ? -28.078 -6.523 30.532 1.00 95.19 116 LYS A CA 1
ATOM 910 C C . LYS A 1 116 ? -27.773 -5.033 30.395 1.00 95.19 116 LYS A C 1
ATOM 912 O O . LYS A 1 116 ? -28.592 -4.223 30.806 1.00 95.19 116 LYS A O 1
ATOM 917 N N . LEU A 1 117 ? -26.645 -4.662 29.790 1.00 93.81 117 LEU A N 1
ATOM 918 C CA . LEU A 1 117 ? -26.290 -3.259 29.561 1.00 93.81 117 LEU A CA 1
ATOM 919 C C . LEU A 1 117 ? -27.276 -2.574 28.596 1.00 93.81 117 LEU A C 1
ATOM 921 O O . LEU A 1 117 ? -27.646 -1.424 28.819 1.00 93.81 117 LEU A O 1
ATOM 925 N N . TYR A 1 118 ? -27.767 -3.299 27.587 1.00 94.81 118 TYR A N 1
ATOM 926 C CA . TYR A 1 118 ? -28.861 -2.856 26.715 1.00 94.81 118 TYR A CA 1
ATOM 927 C C . TYR A 1 118 ? -30.188 -2.655 27.478 1.00 94.81 118 TYR A C 1
ATOM 929 O O . TYR A 1 118 ? -30.854 -1.633 27.311 1.00 94.81 118 TYR A O 1
ATOM 937 N N . GLU A 1 119 ? -30.566 -3.582 28.364 1.00 93.81 119 GLU A N 1
ATOM 938 C CA . GLU A 1 119 ? -31.755 -3.448 29.222 1.00 93.81 119 GLU A CA 1
ATOM 939 C C . GLU A 1 119 ? -31.620 -2.313 30.251 1.00 93.81 119 GLU A C 1
ATOM 941 O O . GLU A 1 119 ? -32.568 -1.554 30.458 1.00 93.81 119 GLU A O 1
ATOM 946 N N . ASP A 1 120 ? -30.451 -2.153 30.873 1.00 93.19 120 ASP A N 1
ATOM 947 C CA . ASP A 1 120 ? -30.147 -1.084 31.830 1.00 93.19 120 ASP A CA 1
ATOM 948 C C . ASP A 1 120 ? -30.143 0.301 31.149 1.00 93.19 120 ASP A C 1
ATOM 950 O O . ASP A 1 120 ? -30.560 1.282 31.766 1.00 93.19 120 ASP A O 1
ATOM 954 N N . LEU A 1 121 ? -29.755 0.383 29.869 1.00 92.75 121 LEU A N 1
ATOM 955 C CA . LEU A 1 121 ? -29.852 1.589 29.038 1.00 92.75 121 LEU A CA 1
ATOM 956 C C . LEU A 1 121 ? -31.310 1.900 28.658 1.00 92.75 121 LEU A C 1
ATOM 958 O O . LEU A 1 121 ? -31.778 3.016 28.876 1.00 92.75 121 LEU A O 1
ATOM 962 N N . ASN A 1 122 ? -32.060 0.915 28.153 1.00 89.25 122 ASN A N 1
ATOM 963 C CA . ASN A 1 122 ? -33.472 1.086 27.781 1.00 89.25 122 ASN A CA 1
ATOM 964 C C . ASN A 1 122 ? -34.386 1.379 28.984 1.00 89.25 122 ASN A C 1
ATOM 966 O O . ASN A 1 122 ? -35.448 1.976 28.819 1.00 89.25 122 ASN A O 1
ATOM 970 N N . THR A 1 123 ? -33.987 0.976 30.194 1.00 90.00 123 THR A N 1
ATOM 971 C CA . THR A 1 123 ? -34.674 1.322 31.452 1.00 90.00 123 THR A CA 1
ATOM 972 C C . THR A 1 123 ? -34.119 2.581 32.129 1.00 90.00 123 THR A C 1
ATOM 974 O O . THR A 1 123 ? -34.572 2.932 33.216 1.00 90.00 123 THR A O 1
ATOM 977 N N . GLY A 1 124 ? -33.165 3.281 31.502 1.00 88.38 124 GLY A N 1
ATOM 978 C CA . GLY A 1 124 ? -32.636 4.565 31.972 1.00 88.38 124 GLY A CA 1
ATOM 979 C C . GLY A 1 124 ? -31.763 4.501 33.231 1.00 88.38 124 GLY A C 1
ATOM 980 O O . GLY A 1 124 ? -31.509 5.538 33.841 1.00 88.38 124 GLY A O 1
ATOM 981 N N . LYS A 1 125 ? -31.297 3.311 33.639 1.00 90.69 125 LYS A N 1
ATOM 982 C CA . LYS A 1 125 ? -30.373 3.139 34.780 1.00 90.69 125 LYS A CA 1
ATOM 983 C C . LYS A 1 125 ? -28.954 3.597 34.442 1.00 90.69 125 LYS A C 1
ATOM 985 O O . LYS A 1 125 ? -28.216 4.009 35.333 1.00 90.69 125 LYS A O 1
ATOM 990 N N . VAL A 1 126 ? -28.580 3.506 33.166 1.00 92.06 126 VAL A N 1
ATOM 991 C CA . VAL A 1 126 ? -27.359 4.090 32.597 1.00 92.06 126 VAL A CA 1
ATOM 992 C C . VAL A 1 126 ? -27.721 4.997 31.426 1.00 92.06 126 VAL A C 1
ATOM 994 O O . VAL A 1 126 ? -28.736 4.799 30.760 1.00 92.06 126 VAL A O 1
ATOM 997 N N . THR A 1 127 ? -26.892 6.004 31.175 1.00 92.31 127 THR A N 1
ATOM 998 C CA . THR A 1 127 ? -27.074 6.974 30.085 1.00 92.31 127 THR A CA 1
ATOM 999 C C . THR A 1 127 ? -26.165 6.670 28.896 1.00 92.31 127 THR A C 1
ATOM 1001 O O . THR A 1 127 ? -25.124 6.028 29.047 1.00 92.31 127 THR A O 1
ATOM 1004 N N . VAL A 1 128 ? -26.519 7.194 27.715 1.00 93.44 128 VAL A N 1
ATOM 1005 C CA . VAL A 1 128 ? -25.687 7.102 26.500 1.00 93.44 128 VAL A CA 1
ATOM 1006 C C . VAL A 1 128 ? -24.262 7.578 26.775 1.00 93.44 128 VAL A C 1
ATOM 1008 O O . VAL A 1 128 ? -23.327 6.866 26.440 1.00 93.44 128 VAL A O 1
ATOM 1011 N N . ASN A 1 129 ? -24.081 8.722 27.443 1.00 92.19 129 ASN A N 1
ATOM 1012 C CA . ASN A 1 129 ? -22.754 9.275 27.736 1.00 92.19 129 ASN A CA 1
ATOM 1013 C C . ASN A 1 129 ? -21.916 8.318 28.598 1.00 92.19 129 ASN A C 1
ATOM 1015 O O . ASN A 1 129 ? -20.808 7.962 28.209 1.00 92.19 129 ASN A O 1
ATOM 1019 N N . GLN A 1 130 ? -22.479 7.820 29.706 1.00 91.12 130 GLN A N 1
ATOM 1020 C CA . GLN A 1 130 ? -21.794 6.867 30.589 1.00 91.12 130 GLN A CA 1
ATOM 1021 C C . GLN A 1 130 ? -21.373 5.587 29.856 1.00 91.12 130 GLN A C 1
ATOM 1023 O O . GLN A 1 130 ? -20.299 5.062 30.132 1.00 91.12 130 GLN A O 1
ATOM 1028 N N . VAL A 1 131 ? -22.199 5.088 28.928 1.00 93.75 131 VAL A N 1
ATOM 1029 C CA . VAL A 1 131 ? -21.886 3.890 28.132 1.00 93.75 131 VAL A CA 1
ATOM 1030 C C . VAL A 1 131 ? -20.868 4.199 27.023 1.00 93.75 131 VAL A C 1
ATOM 1032 O O . VAL A 1 131 ? -19.948 3.409 26.822 1.00 93.75 131 VAL A O 1
ATOM 1035 N N . SER A 1 132 ? -20.954 5.361 26.365 1.00 91.31 132 SER A N 1
ATOM 1036 C CA . SER A 1 132 ? -19.964 5.845 25.383 1.00 91.31 132 SER A CA 1
ATOM 1037 C C . SER A 1 132 ? -18.572 6.026 25.989 1.00 91.31 132 SER A C 1
ATOM 1039 O O . SER A 1 132 ? -17.571 5.770 25.327 1.00 91.31 132 SER A O 1
ATOM 1041 N N . GLU A 1 133 ? -18.492 6.458 27.249 1.00 88.94 133 GLU A N 1
ATOM 1042 C CA . GLU A 1 133 ? -17.231 6.678 27.961 1.00 88.94 133 GLU A CA 1
ATOM 1043 C C . GLU A 1 133 ? -16.511 5.368 28.334 1.00 88.94 133 GLU A C 1
ATOM 1045 O O . GLU A 1 133 ? -15.293 5.381 28.526 1.00 88.94 133 GLU A O 1
ATOM 1050 N N . MET A 1 134 ? -17.209 4.224 28.390 1.00 90.12 134 MET A N 1
ATOM 1051 C CA . MET A 1 134 ? -16.617 2.929 28.754 1.00 90.12 134 MET A CA 1
ATOM 1052 C C . MET A 1 134 ? -15.540 2.496 27.748 1.00 90.12 134 MET A C 1
ATOM 1054 O O . MET A 1 134 ? -15.822 2.362 26.560 1.00 90.12 134 MET A O 1
ATOM 1058 N N . ASP A 1 135 ? -14.328 2.164 28.216 1.00 84.75 135 ASP A N 1
ATOM 1059 C CA . ASP A 1 135 ? -13.219 1.685 27.360 1.00 84.75 135 ASP A CA 1
ATOM 1060 C C . ASP A 1 135 ? -13.607 0.495 26.455 1.00 84.75 135 ASP A C 1
ATOM 1062 O O . ASP A 1 135 ? -13.065 0.341 25.361 1.00 84.75 135 ASP A O 1
ATOM 1066 N N . SER A 1 136 ? -14.550 -0.344 26.900 1.00 87.62 136 SER A N 1
ATOM 1067 C CA . SER A 1 136 ? -15.079 -1.486 26.147 1.00 87.62 136 SER A CA 1
ATOM 1068 C C . SER A 1 136 ? -15.922 -1.088 24.933 1.00 87.62 136 SER A C 1
ATOM 1070 O O . SER A 1 136 ? -15.918 -1.828 23.955 1.00 87.62 136 SER A O 1
ATOM 1072 N N . VAL A 1 137 ? -16.603 0.062 24.981 1.00 92.94 137 VAL A N 1
ATOM 1073 C CA . VAL A 1 137 ? -17.532 0.557 23.947 1.00 92.94 137 VAL A CA 1
ATOM 1074 C C . VAL A 1 137 ? -16.885 1.665 23.114 1.00 92.94 137 VAL A C 1
ATOM 1076 O O . VAL A 1 137 ? -16.921 1.613 21.886 1.00 92.94 137 VAL A O 1
ATOM 1079 N N . ARG A 1 138 ? -16.209 2.627 23.759 1.00 90.56 138 ARG A N 1
ATOM 1080 C CA . ARG A 1 138 ? -15.557 3.784 23.118 1.00 90.56 138 ARG A CA 1
ATOM 1081 C C . ARG A 1 138 ? -14.601 3.380 21.996 1.00 90.56 138 ARG A C 1
ATOM 1083 O O . ARG A 1 138 ? -14.607 3.983 20.925 1.00 90.56 138 ARG A O 1
ATOM 1090 N N . LYS A 1 139 ? -13.826 2.308 22.214 1.00 90.75 139 LYS A N 1
ATOM 1091 C CA . LYS A 1 139 ? -12.894 1.755 21.217 1.00 90.75 139 LYS A CA 1
ATOM 1092 C C . LYS A 1 139 ? -13.584 1.274 19.936 1.00 90.75 139 LYS A C 1
ATOM 1094 O O . LYS A 1 139 ? -12.945 1.242 18.890 1.00 90.75 139 LYS A O 1
ATOM 1099 N N . TYR A 1 140 ? -14.864 0.907 20.015 1.00 94.19 140 TYR A N 1
ATOM 1100 C CA . TYR A 1 140 ? -15.651 0.474 18.867 1.00 94.19 140 TYR A CA 1
ATOM 1101 C C . TYR A 1 140 ? -16.392 1.641 18.198 1.00 94.19 140 TYR A C 1
ATOM 1103 O O . TYR A 1 140 ? -16.467 1.683 16.972 1.00 94.19 140 TYR A O 1
ATOM 1111 N N . LEU A 1 141 ? -16.866 2.623 18.971 1.00 91.88 141 LEU A N 1
ATOM 1112 C CA . LEU A 1 141 ? -17.513 3.830 18.437 1.00 91.88 141 LEU A CA 1
ATOM 1113 C C . LEU A 1 141 ? -16.540 4.742 17.669 1.00 91.88 141 LEU A C 1
ATOM 1115 O O . LEU A 1 141 ? -16.868 5.199 16.576 1.00 91.88 141 LEU A O 1
ATOM 1119 N N . GLU A 1 142 ? -15.345 4.987 18.218 1.00 82.75 142 GLU A N 1
ATOM 1120 C CA . GLU A 1 142 ? -14.398 5.993 17.699 1.00 82.75 142 GLU A CA 1
ATOM 1121 C C . GLU A 1 142 ? -13.008 5.448 17.328 1.00 82.75 142 GLU A C 1
ATOM 1123 O O . GLU A 1 142 ? -12.219 6.160 16.704 1.00 82.75 142 GLU A O 1
ATOM 1128 N N . GLY A 1 143 ? -12.678 4.212 17.713 1.00 86.19 143 GLY A N 1
ATOM 1129 C CA . GLY A 1 143 ? -11.309 3.696 17.641 1.00 86.19 143 GLY A CA 1
ATOM 1130 C C . GLY A 1 143 ? -10.404 4.175 18.782 1.00 86.19 143 GLY A C 1
ATOM 1131 O O . GLY A 1 143 ? -10.830 4.815 19.743 1.00 86.19 143 GLY A O 1
ATOM 1132 N N . THR A 1 144 ? -9.124 3.826 18.686 1.00 83.62 144 THR A N 1
ATOM 1133 C CA . THR A 1 144 ? -8.060 4.136 19.653 1.00 83.62 144 THR A CA 1
ATOM 1134 C C . THR A 1 144 ? -6.713 4.297 18.945 1.00 83.62 144 THR A C 1
ATOM 1136 O O . THR A 1 144 ? -6.540 3.837 17.824 1.00 83.62 144 THR A O 1
ATOM 1139 N N . ASN A 1 145 ? -5.737 4.906 19.623 1.00 75.69 145 ASN A N 1
ATOM 1140 C CA . ASN A 1 145 ? -4.294 4.797 19.350 1.00 75.69 145 ASN A CA 1
ATOM 1141 C C . ASN A 1 145 ? -3.750 5.233 17.970 1.00 75.69 145 ASN A C 1
ATOM 1143 O O . ASN A 1 145 ? -2.534 5.158 17.798 1.00 75.69 145 ASN A O 1
ATOM 1147 N N . SER A 1 146 ? -4.570 5.727 17.034 1.00 91.25 146 SER A N 1
ATOM 1148 C CA . SER A 1 146 ? -4.099 6.271 15.748 1.00 91.25 146 SER A CA 1
ATOM 1149 C C . SER A 1 146 ? -2.985 7.305 15.942 1.00 91.25 146 SER A C 1
ATOM 1151 O O . SER A 1 146 ? -3.100 8.193 16.790 1.00 91.25 146 SER A O 1
ATOM 1153 N N . ILE A 1 147 ? -1.938 7.219 15.119 1.00 96.88 147 ILE A N 1
ATOM 1154 C CA . ILE A 1 147 ? -0.854 8.204 15.043 1.00 96.88 147 ILE A CA 1
ATOM 1155 C C . ILE A 1 147 ? -1.458 9.530 14.569 1.00 96.88 147 ILE A C 1
ATOM 1157 O O . ILE A 1 147 ? -1.872 9.667 13.419 1.00 96.88 147 ILE A O 1
ATOM 1161 N N . ALA A 1 148 ? -1.564 10.497 15.476 1.00 96.56 148 ALA A N 1
ATOM 1162 C CA . ALA A 1 148 ? -2.235 11.777 15.269 1.00 96.56 148 ALA A CA 1
ATOM 1163 C C . ALA A 1 148 ? -1.322 12.849 14.655 1.00 96.56 148 ALA A C 1
ATOM 1165 O O . ALA A 1 148 ? -1.799 13.782 14.012 1.00 96.56 148 ALA A O 1
ATOM 1166 N N . GLY A 1 149 ? -0.012 12.725 14.859 1.00 97.12 149 GLY A N 1
ATOM 1167 C CA . GLY A 1 149 ? 0.950 13.762 14.519 1.00 97.12 149 GLY A CA 1
ATOM 1168 C C . GLY A 1 149 ? 2.386 13.377 14.836 1.00 97.12 149 GLY A C 1
ATOM 1169 O O . GLY A 1 149 ? 2.692 12.223 15.140 1.00 97.12 149 GLY A O 1
ATOM 1170 N N . VAL A 1 150 ? 3.250 14.384 14.788 1.00 97.19 150 VAL A N 1
ATOM 1171 C CA . VAL A 1 150 ? 4.681 14.303 15.085 1.00 97.19 150 VAL A CA 1
ATOM 1172 C C . VAL A 1 150 ? 4.993 15.082 16.359 1.00 97.19 150 VAL A C 1
ATOM 1174 O O . VAL A 1 150 ? 4.504 16.197 16.533 1.00 97.19 150 VAL A O 1
ATOM 1177 N N . TYR A 1 151 ? 5.850 14.521 17.213 1.00 95.25 151 TYR A N 1
ATOM 1178 C CA . TYR A 1 151 ? 6.462 15.201 18.355 1.00 95.25 151 TYR A CA 1
ATOM 1179 C C . TYR A 1 151 ? 7.976 15.333 18.139 1.00 95.25 151 TYR A C 1
ATOM 1181 O O . TYR A 1 151 ? 8.709 14.341 18.128 1.00 95.25 151 TYR A O 1
ATOM 1189 N N . VAL A 1 152 ? 8.469 16.560 17.981 1.00 93.88 152 VAL A N 1
ATOM 1190 C CA . VAL A 1 152 ? 9.897 16.830 17.748 1.00 93.88 152 VAL A CA 1
ATOM 1191 C C . VAL A 1 152 ? 10.629 16.909 19.087 1.00 93.88 152 VAL A C 1
ATOM 1193 O O . VAL A 1 152 ? 10.508 17.901 19.808 1.00 93.88 152 VAL A O 1
ATOM 1196 N N . GLN A 1 153 ? 11.430 15.892 19.420 1.00 87.44 153 GLN A N 1
ATOM 1197 C CA . GLN A 1 153 ? 12.047 15.751 20.749 1.00 87.44 153 GLN A CA 1
ATOM 1198 C C . GLN A 1 153 ? 12.933 16.954 21.121 1.00 87.44 153 GLN A C 1
ATOM 1200 O O . GLN A 1 153 ? 12.890 17.423 22.258 1.00 87.44 153 GLN A O 1
ATOM 1205 N N . SER A 1 154 ? 13.680 17.490 20.151 1.00 86.81 154 SER A N 1
ATOM 1206 C CA . SER A 1 154 ? 14.624 18.599 20.357 1.00 86.81 154 SER A CA 1
ATOM 1207 C C . SER A 1 154 ? 13.984 19.970 20.626 1.00 86.81 154 SER A C 1
ATOM 1209 O O . SER A 1 154 ? 14.625 20.832 21.222 1.00 86.81 154 SER A O 1
ATOM 1211 N N . THR A 1 155 ? 12.741 20.196 20.182 1.00 90.31 155 THR A N 1
ATOM 1212 C CA . THR A 1 155 ? 12.003 21.463 20.379 1.00 90.31 155 THR A CA 1
ATOM 1213 C C . THR A 1 155 ? 10.789 21.310 21.293 1.00 90.31 155 THR A C 1
ATOM 1215 O O . THR A 1 155 ? 10.197 22.315 21.678 1.00 90.31 155 THR A O 1
ATOM 1218 N N . LYS A 1 156 ? 10.427 20.069 21.648 1.00 88.94 156 LYS A N 1
ATOM 1219 C CA . LYS A 1 156 ? 9.209 19.690 22.382 1.00 88.94 156 LYS A CA 1
ATOM 1220 C C . LYS A 1 156 ? 7.912 20.157 21.706 1.00 88.94 156 LYS A C 1
ATOM 1222 O O . LYS A 1 156 ? 6.932 20.455 22.381 1.00 88.94 156 LYS A O 1
ATOM 1227 N N . GLN A 1 157 ? 7.912 20.247 20.374 1.00 93.31 157 GLN A N 1
ATOM 1228 C CA . GLN A 1 157 ? 6.763 20.710 19.590 1.00 93.31 157 GLN A CA 1
ATOM 1229 C C . GLN A 1 157 ? 5.973 19.543 18.995 1.00 93.31 157 GLN A C 1
ATOM 1231 O O . GLN A 1 157 ? 6.537 18.703 18.291 1.00 93.31 157 GLN A O 1
ATOM 1236 N N . THR A 1 158 ? 4.661 19.560 19.225 1.00 95.56 158 THR A N 1
ATOM 1237 C CA . THR A 1 158 ? 3.665 18.737 18.527 1.00 95.56 158 THR A CA 1
ATOM 1238 C C . THR A 1 158 ? 3.216 19.441 17.242 1.00 95.56 158 THR A C 1
ATOM 1240 O O . THR A 1 158 ? 2.991 20.650 17.257 1.00 95.56 158 THR A O 1
ATOM 1243 N N . MET A 1 159 ? 3.076 18.704 16.138 1.00 96.25 159 MET A N 1
ATOM 1244 C CA . MET A 1 159 ? 2.592 19.216 14.845 1.00 96.25 159 MET A CA 1
ATOM 1245 C C . MET A 1 159 ? 1.873 18.139 14.020 1.00 96.25 159 MET A C 1
ATOM 1247 O O . MET A 1 159 ? 1.995 16.945 14.307 1.00 96.25 159 MET A O 1
ATOM 1251 N N . SER A 1 160 ? 1.122 18.540 12.988 1.00 98.00 160 SER A N 1
ATOM 1252 C CA . SER A 1 160 ? 0.458 17.584 12.088 1.00 98.00 160 SER A CA 1
ATOM 1253 C C . SER A 1 160 ? 1.460 16.860 11.175 1.00 98.00 160 SER A C 1
ATOM 1255 O O . SER A 1 160 ? 2.569 17.337 10.931 1.00 98.00 160 SER A O 1
ATOM 1257 N N . ILE A 1 161 ? 1.056 15.712 10.622 1.00 98.25 161 ILE A N 1
ATOM 1258 C CA . ILE A 1 161 ? 1.871 14.944 9.662 1.00 98.25 161 ILE A CA 1
ATOM 1259 C C . ILE A 1 161 ? 2.184 15.781 8.406 1.00 98.25 161 ILE A C 1
ATOM 1261 O O . ILE A 1 161 ? 3.303 15.758 7.897 1.00 98.25 161 ILE A O 1
ATOM 1265 N N . TYR A 1 162 ? 1.219 16.574 7.932 1.00 97.19 162 TYR A N 1
ATOM 1266 C CA . TYR A 1 162 ? 1.391 17.443 6.765 1.00 97.19 162 TYR A CA 1
ATOM 1267 C C . TYR A 1 162 ? 2.290 18.661 7.054 1.00 97.19 162 TYR A C 1
ATOM 1269 O O . TYR A 1 162 ? 3.056 19.104 6.194 1.00 97.19 162 TYR A O 1
ATOM 1277 N N . GLU A 1 163 ? 2.264 19.186 8.280 1.00 97.06 163 GLU A N 1
ATOM 1278 C CA . GLU A 1 163 ? 3.205 20.221 8.718 1.00 97.06 163 GLU A CA 1
ATOM 1279 C C . GLU A 1 163 ? 4.634 19.657 8.831 1.00 97.06 163 GLU A C 1
ATOM 1281 O O . GLU A 1 163 ? 5.589 20.309 8.408 1.00 97.06 163 GLU A O 1
ATOM 1286 N N . ALA A 1 164 ? 4.783 18.417 9.310 1.00 96.50 164 ALA A N 1
ATOM 1287 C CA . ALA A 1 164 ? 6.063 17.714 9.356 1.00 96.50 164 ALA A CA 1
ATOM 1288 C C . ALA A 1 164 ? 6.639 17.435 7.950 1.00 96.50 164 ALA A C 1
ATOM 1290 O O . ALA A 1 164 ? 7.827 17.688 7.741 1.00 96.50 164 ALA A O 1
ATOM 1291 N N . LYS A 1 165 ? 5.808 17.026 6.970 1.00 96.06 165 LYS A N 1
ATOM 1292 C CA . LYS A 1 165 ? 6.156 17.002 5.527 1.00 96.06 165 LYS A CA 1
ATOM 1293 C C . LYS A 1 165 ? 6.694 18.362 5.082 1.00 96.06 165 LYS A C 1
ATOM 1295 O O . LYS A 1 165 ? 7.802 18.464 4.568 1.00 96.06 165 LYS A O 1
ATOM 1300 N N . SER A 1 166 ? 5.918 19.417 5.325 1.00 93.06 166 SER A N 1
ATOM 1301 C CA . SER A 1 166 ? 6.218 20.786 4.879 1.00 93.06 166 SER A CA 1
ATOM 1302 C C . SER A 1 166 ? 7.484 21.380 5.517 1.00 93.06 166 SER A C 1
ATOM 1304 O O . SER A 1 166 ? 8.053 22.330 4.987 1.00 93.06 166 SER A O 1
ATOM 1306 N N . LYS A 1 167 ? 7.942 20.816 6.642 1.00 94.25 167 LYS A N 1
ATOM 1307 C CA . LYS A 1 167 ? 9.189 21.167 7.342 1.00 94.25 167 LYS A CA 1
ATOM 1308 C C . LYS A 1 167 ? 10.362 20.219 7.043 1.00 94.25 167 LYS A C 1
ATOM 1310 O O . LYS A 1 167 ? 11.417 20.376 7.651 1.00 94.25 167 LYS A O 1
ATOM 1315 N N . GLY A 1 168 ? 10.195 19.233 6.155 1.00 89.44 168 GLY A N 1
ATOM 1316 C CA . GLY A 1 168 ? 11.229 18.240 5.833 1.00 89.44 168 GLY A CA 1
ATOM 1317 C C . GLY A 1 168 ? 11.556 17.266 6.975 1.00 89.44 168 GLY A C 1
ATOM 1318 O O . GLY A 1 168 ? 12.617 16.650 6.969 1.00 89.44 168 GLY A O 1
ATOM 1319 N N . LEU A 1 169 ? 10.669 17.137 7.969 1.00 91.00 169 LEU A N 1
ATOM 1320 C CA . LEU A 1 169 ? 10.822 16.224 9.113 1.00 91.00 169 LEU A CA 1
ATOM 1321 C C . LEU A 1 169 ? 10.291 14.813 8.818 1.00 91.00 169 LEU A C 1
ATOM 1323 O O . LEU A 1 169 ? 10.629 13.865 9.522 1.00 91.00 169 LEU A O 1
ATOM 1327 N N . LEU A 1 170 ? 9.460 14.687 7.784 1.00 92.25 170 LEU A N 1
ATOM 1328 C CA . LEU A 1 170 ? 8.995 13.436 7.195 1.00 92.25 170 LEU A CA 1
ATOM 1329 C C . LEU A 1 170 ? 9.089 13.547 5.670 1.00 92.25 170 LEU A C 1
ATOM 1331 O O . LEU A 1 170 ? 8.902 14.629 5.112 1.00 92.25 170 LEU A O 1
ATOM 1335 N N . THR A 1 171 ? 9.316 12.425 4.987 1.00 90.31 171 THR A N 1
ATOM 1336 C CA . THR A 1 171 ? 9.247 12.373 3.519 1.00 90.31 171 THR A CA 1
ATOM 1337 C C . THR A 1 171 ? 7.790 12.487 3.034 1.00 90.31 171 THR A C 1
ATOM 1339 O O . THR A 1 171 ? 6.861 12.186 3.802 1.00 90.31 171 THR A O 1
ATOM 1342 N N . PRO A 1 172 ? 7.554 12.882 1.765 1.00 89.31 172 PRO A N 1
ATOM 1343 C CA . PRO A 1 172 ? 6.219 12.878 1.166 1.00 89.31 172 PRO A CA 1
ATOM 1344 C C . PRO A 1 172 ? 5.526 11.513 1.277 1.00 89.31 172 PRO A C 1
ATOM 1346 O O . PRO A 1 172 ? 4.388 11.450 1.737 1.00 89.31 172 PRO A O 1
ATOM 1349 N N . GLY A 1 173 ? 6.235 10.422 0.961 1.00 85.94 173 GLY A N 1
ATOM 1350 C CA . GLY A 1 173 ? 5.713 9.055 1.042 1.00 85.94 173 GLY A CA 1
ATOM 1351 C C . GLY A 1 173 ? 5.294 8.643 2.456 1.00 85.94 173 GLY A C 1
ATOM 1352 O O . GLY A 1 173 ? 4.142 8.269 2.666 1.00 85.94 173 GLY A O 1
ATOM 1353 N N . THR A 1 174 ? 6.179 8.770 3.454 1.00 90.38 174 THR A N 1
ATOM 1354 C CA . THR A 1 174 ? 5.853 8.412 4.850 1.00 90.38 174 THR A CA 1
ATOM 1355 C C . THR A 1 174 ? 4.690 9.251 5.389 1.00 90.38 174 THR A C 1
ATOM 1357 O O . THR A 1 174 ? 3.817 8.729 6.080 1.00 90.38 174 THR A O 1
ATOM 1360 N N . SER A 1 175 ? 4.630 10.538 5.035 1.00 95.25 175 SER A N 1
ATOM 1361 C CA . SER A 1 175 ? 3.538 11.425 5.450 1.00 95.25 175 SER A CA 1
ATOM 1362 C C . SER A 1 175 ? 2.197 11.069 4.810 1.00 95.25 175 SER A C 1
ATOM 1364 O O . SER A 1 175 ? 1.182 11.057 5.506 1.00 95.25 175 SER A O 1
ATOM 1366 N N . LEU A 1 176 ? 2.178 10.752 3.511 1.00 95.38 176 LEU A N 1
ATOM 1367 C CA . LEU A 1 176 ? 0.969 10.304 2.820 1.00 95.38 176 LEU A CA 1
ATOM 1368 C C . LEU A 1 176 ? 0.438 9.010 3.448 1.00 95.38 176 LEU A C 1
ATOM 1370 O O . LEU A 1 176 ? -0.729 8.952 3.819 1.00 95.38 176 LEU A O 1
ATOM 1374 N N . VAL A 1 177 ? 1.302 8.013 3.652 1.00 95.69 177 VAL A N 1
ATOM 1375 C CA . VAL A 1 177 ? 0.934 6.712 4.236 1.00 95.69 177 VAL A CA 1
ATOM 1376 C C . VAL A 1 177 ? 0.343 6.849 5.648 1.00 95.69 177 VAL A C 1
ATOM 1378 O O . VAL A 1 177 ? -0.646 6.190 5.977 1.00 95.69 177 VAL A O 1
ATOM 1381 N N . LEU A 1 178 ? 0.891 7.737 6.484 1.00 97.69 178 LEU A N 1
ATOM 1382 C CA . LEU A 1 178 ? 0.344 8.007 7.820 1.00 97.69 178 LEU A CA 1
ATOM 1383 C C . LEU A 1 178 ? -1.006 8.751 7.774 1.00 97.69 178 LEU A C 1
ATOM 1385 O O . LEU A 1 178 ? -1.876 8.484 8.605 1.00 97.69 178 LEU A O 1
ATOM 1389 N N . LEU A 1 179 ? -1.216 9.645 6.801 1.00 98.31 179 LEU A N 1
ATOM 1390 C CA . LEU A 1 179 ? -2.499 10.334 6.594 1.00 98.31 179 LEU A CA 1
ATOM 1391 C C . LEU A 1 179 ? -3.570 9.416 5.980 1.00 98.31 179 LEU A C 1
ATOM 1393 O O . LEU A 1 179 ? -4.741 9.525 6.339 1.00 98.31 179 LEU A O 1
ATOM 1397 N N . GLU A 1 180 ? -3.190 8.479 5.110 1.00 97.38 180 GLU A N 1
ATOM 1398 C CA . GLU A 1 180 ? -4.077 7.418 4.619 1.00 97.38 180 GLU A CA 1
ATOM 1399 C C . GLU A 1 180 ? -4.559 6.538 5.776 1.00 97.38 180 GLU A C 1
ATOM 1401 O O . GLU A 1 180 ? -5.754 6.265 5.881 1.00 97.38 180 GLU A O 1
ATOM 1406 N N . ALA A 1 181 ? -3.663 6.156 6.693 1.00 97.44 181 ALA A N 1
ATOM 1407 C CA . ALA A 1 181 ? -4.037 5.421 7.897 1.00 97.44 181 ALA A CA 1
ATOM 1408 C C . ALA A 1 181 ? -4.985 6.229 8.802 1.00 97.44 181 ALA A C 1
ATOM 1410 O O . ALA A 1 181 ? -5.962 5.673 9.299 1.00 97.44 181 ALA A O 1
ATOM 1411 N N . GLN A 1 182 ? -4.773 7.538 8.977 1.00 97.75 182 GLN A N 1
ATOM 1412 C CA . GLN A 1 182 ? -5.732 8.411 9.673 1.00 97.75 182 GLN A CA 1
ATOM 1413 C C . GLN A 1 182 ? -7.120 8.396 9.003 1.00 97.75 182 GLN A C 1
ATOM 1415 O O . GLN A 1 182 ? -8.126 8.088 9.649 1.00 97.75 182 GLN A O 1
ATOM 1420 N N . ALA A 1 183 ? -7.178 8.654 7.693 1.00 97.44 183 ALA A N 1
ATOM 1421 C CA . ALA A 1 183 ? -8.421 8.668 6.921 1.00 97.44 183 ALA A CA 1
ATOM 1422 C C . ALA A 1 183 ? -9.157 7.314 6.957 1.00 97.44 183 ALA A C 1
ATOM 1424 O O . ALA A 1 183 ? -10.378 7.285 7.100 1.00 97.44 183 ALA A O 1
ATOM 1425 N N . ALA A 1 184 ? -8.424 6.198 6.894 1.00 97.12 184 ALA A N 1
ATOM 1426 C CA . ALA A 1 184 ? -8.976 4.843 6.893 1.00 97.12 184 ALA A CA 1
ATOM 1427 C C . ALA A 1 184 ? -9.355 4.298 8.279 1.00 97.12 184 ALA A C 1
ATOM 1429 O O . ALA A 1 184 ? -10.131 3.345 8.367 1.00 97.12 184 ALA A O 1
ATOM 1430 N N . THR A 1 185 ? -8.817 4.872 9.360 1.00 95.94 185 THR A N 1
ATOM 1431 C CA . THR A 1 185 ? -9.139 4.485 10.748 1.00 95.94 185 THR A CA 1
ATOM 1432 C C . THR A 1 185 ? -10.201 5.382 11.383 1.00 95.94 185 THR A C 1
ATOM 1434 O O . THR A 1 185 ? -10.801 5.005 12.394 1.00 95.94 185 THR A O 1
ATOM 1437 N N . GLY A 1 186 ? -10.496 6.532 10.776 1.00 92.88 186 GLY A N 1
ATOM 1438 C CA . GLY A 1 186 ? -11.708 7.288 11.058 1.00 92.88 186 GLY A CA 1
ATOM 1439 C C . GLY A 1 186 ? -11.645 8.754 10.663 1.00 92.88 186 GLY A C 1
ATOM 1440 O O . GLY A 1 186 ? -12.652 9.284 10.210 1.00 92.88 186 GLY A O 1
ATOM 1441 N N . PHE A 1 187 ? -10.519 9.438 10.847 1.00 95.25 187 PHE A N 1
ATOM 1442 C CA . PHE A 1 187 ? -10.456 10.900 10.755 1.00 95.25 187 PHE A CA 1
ATOM 1443 C C . PHE A 1 187 ? -9.036 11.378 10.481 1.00 95.25 187 PHE A C 1
ATOM 1445 O O . PHE A 1 187 ? -8.096 10.865 11.083 1.00 95.25 187 PHE A O 1
ATOM 1452 N N . VAL A 1 188 ? -8.896 12.436 9.684 1.00 97.75 188 VAL A N 1
ATOM 1453 C CA . VAL A 1 188 ? -7.672 13.246 9.657 1.00 97.75 188 VAL A CA 1
ATOM 1454 C C . VAL A 1 188 ? -7.616 14.057 10.955 1.00 97.75 188 VAL A C 1
ATOM 1456 O O . VAL A 1 188 ? -8.616 14.666 11.349 1.00 97.75 188 VAL A O 1
ATOM 1459 N N . ILE A 1 189 ? -6.478 14.035 11.648 1.00 97.12 189 ILE A N 1
ATOM 1460 C CA . ILE A 1 189 ? -6.345 14.564 13.011 1.00 97.12 189 ILE A CA 1
ATOM 1461 C C . ILE A 1 189 ? -5.491 15.835 13.013 1.00 97.12 189 ILE A C 1
ATOM 1463 O O . ILE A 1 189 ? -4.375 15.857 12.497 1.00 97.12 189 ILE A O 1
ATOM 1467 N N . ASP A 1 190 ? -6.008 16.891 13.640 1.00 97.12 190 ASP A N 1
ATOM 1468 C CA . ASP A 1 190 ? -5.228 18.053 14.064 1.00 97.12 190 ASP A CA 1
ATOM 1469 C C . ASP A 1 190 ? -4.790 17.828 15.522 1.00 97.12 190 ASP A C 1
ATOM 1471 O O . ASP A 1 190 ? -5.617 17.984 16.429 1.00 97.12 190 ASP A O 1
ATOM 1475 N N . PRO A 1 191 ? -3.523 17.450 15.779 1.00 95.94 191 PRO A N 1
ATOM 1476 C CA . PRO A 1 191 ? -3.051 17.145 17.126 1.00 95.94 191 PRO A CA 1
ATOM 1477 C C . PRO A 1 191 ? -2.842 18.402 17.983 1.00 95.94 191 PRO A C 1
ATOM 1479 O O . PRO A 1 191 ? -2.744 18.290 19.198 1.00 95.94 191 PRO A O 1
ATOM 1482 N N . VAL A 1 192 ? -2.787 19.595 17.377 1.00 94.31 192 VAL A N 1
ATOM 1483 C CA . VAL A 1 192 ? -2.572 20.870 18.086 1.00 94.31 192 VAL A CA 1
ATOM 1484 C C . VAL A 1 192 ? -3.905 21.470 18.535 1.00 94.31 192 VAL A C 1
ATOM 1486 O O . VAL A 1 192 ? -4.000 22.044 19.616 1.00 94.31 192 VAL A O 1
ATOM 1489 N N . LYS A 1 193 ? -4.960 21.319 17.723 1.00 94.62 193 LYS A N 1
ATOM 1490 C CA . LYS A 1 193 ? -6.329 21.763 18.048 1.00 94.62 193 LYS A CA 1
ATOM 1491 C C . LYS A 1 193 ? -7.212 20.646 18.625 1.00 94.62 193 LYS A C 1
ATOM 1493 O O . LYS A 1 193 ? -8.389 20.894 18.869 1.00 94.62 193 LYS A O 1
ATOM 1498 N N . ASN A 1 194 ? -6.667 19.435 18.784 1.00 93.81 194 ASN A N 1
ATOM 1499 C CA . ASN A 1 194 ? -7.370 18.195 19.138 1.00 93.81 194 ASN A CA 1
ATOM 1500 C C . ASN A 1 194 ? -8.680 17.998 18.344 1.00 93.81 194 ASN A C 1
ATOM 1502 O O . ASN A 1 194 ? -9.745 17.747 18.911 1.00 93.81 194 ASN A O 1
ATOM 1506 N N . LYS A 1 195 ? -8.616 18.171 17.015 1.00 94.38 195 LYS A N 1
ATOM 1507 C CA . LYS A 1 195 ? -9.773 17.993 16.121 1.00 94.38 195 LYS A CA 1
ATOM 1508 C C . LYS A 1 195 ? -9.661 16.708 15.311 1.00 94.38 195 LYS A C 1
ATOM 1510 O O . LYS A 1 195 ? -8.606 16.399 14.768 1.00 94.38 195 LYS A O 1
ATOM 1515 N N . LYS A 1 196 ? -10.797 16.034 15.158 1.00 94.56 196 LYS A N 1
ATOM 1516 C CA . LYS A 1 196 ? -11.035 14.940 14.213 1.00 94.56 196 LYS A CA 1
ATOM 1517 C C . LYS A 1 196 ? -11.855 15.493 13.043 1.00 94.56 196 LYS A C 1
ATOM 1519 O O . LYS A 1 196 ? -12.880 16.120 13.292 1.00 94.56 196 LYS A O 1
ATOM 1524 N N . LEU A 1 197 ? -11.403 15.305 11.804 1.00 96.31 197 LEU A N 1
ATOM 1525 C CA . LEU A 1 197 ? -12.016 15.858 10.588 1.00 96.31 197 LEU A CA 1
ATOM 1526 C C . LEU A 1 197 ? -12.171 14.789 9.492 1.00 96.31 197 LEU A C 1
ATOM 1528 O O . LEU A 1 197 ? -11.404 13.824 9.443 1.00 96.31 197 LEU A O 1
ATOM 1532 N N . SER A 1 198 ? -13.123 14.986 8.579 1.00 96.81 198 SER A N 1
ATOM 1533 C CA . SER A 1 198 ? -13.150 14.286 7.283 1.00 96.81 198 SER A CA 1
ATOM 1534 C C . SER A 1 198 ? -12.046 14.778 6.334 1.00 96.81 198 SER A C 1
ATOM 1536 O O . SER A 1 198 ? -11.375 15.789 6.592 1.00 96.81 198 SER A O 1
ATOM 1538 N N . VAL A 1 199 ? -11.850 14.086 5.208 1.00 97.81 199 VAL A N 1
ATOM 1539 C CA . VAL A 1 199 ? -10.876 14.511 4.184 1.00 97.81 199 VAL A CA 1
ATOM 1540 C C . VAL A 1 199 ? -11.296 15.832 3.517 1.00 97.81 199 VAL A C 1
ATOM 1542 O O . VAL A 1 199 ? -10.454 16.711 3.333 1.00 97.81 199 VAL A O 1
ATOM 1545 N N . GLU A 1 200 ? -12.589 16.044 3.244 1.00 96.75 200 GLU A N 1
ATOM 1546 C CA . GLU A 1 200 ? -13.128 17.351 2.829 1.00 96.75 200 GLU A CA 1
ATOM 1547 C C . GLU A 1 200 ? -12.769 18.480 3.804 1.00 96.75 200 GLU A C 1
ATOM 1549 O O . GLU A 1 200 ? -12.217 19.504 3.396 1.00 96.75 200 GLU A O 1
ATOM 1554 N N . GLU A 1 201 ? -13.088 18.310 5.089 1.00 97.62 201 GLU A N 1
ATOM 1555 C CA . GLU A 1 201 ? -12.943 19.367 6.096 1.00 97.62 201 GLU A CA 1
ATOM 1556 C C . GLU A 1 201 ? -11.483 19.683 6.421 1.00 97.62 201 GLU A C 1
ATOM 1558 O O . GLU A 1 201 ? -11.162 20.832 6.734 1.00 97.62 201 GLU A O 1
ATOM 1563 N N . SER A 1 202 ? -10.604 18.681 6.371 1.00 97.69 202 SER A N 1
ATOM 1564 C CA . SER A 1 202 ? -9.167 18.849 6.603 1.00 97.69 202 SER A CA 1
ATOM 1565 C C . SER A 1 202 ? -8.474 19.542 5.430 1.00 97.69 202 SER A C 1
ATOM 1567 O O . SER A 1 202 ? -7.668 20.441 5.670 1.00 97.69 202 SER A O 1
ATOM 1569 N N . ALA A 1 203 ? -8.838 19.224 4.183 1.00 95.62 203 ALA A N 1
ATOM 1570 C CA . ALA A 1 203 ? -8.373 19.966 3.010 1.00 95.62 203 ALA A CA 1
ATOM 1571 C C . ALA A 1 203 ? -8.894 21.418 3.020 1.00 95.62 203 ALA A C 1
ATOM 1573 O O . ALA A 1 203 ? -8.123 22.360 2.847 1.00 95.62 203 ALA A O 1
ATOM 1574 N N . ALA A 1 204 ? -10.183 21.625 3.322 1.00 95.44 204 ALA A N 1
ATOM 1575 C CA . ALA A 1 204 ? -10.787 22.959 3.400 1.00 95.44 204 ALA A CA 1
ATOM 1576 C C . ALA A 1 204 ? -10.212 23.840 4.531 1.00 95.44 204 ALA A C 1
ATOM 1578 O O . ALA A 1 204 ? -10.206 25.063 4.409 1.00 95.44 204 ALA A O 1
ATOM 1579 N N . GLN A 1 205 ? -9.710 23.238 5.617 1.00 95.94 205 GLN A N 1
ATOM 1580 C CA . GLN A 1 205 ? -9.010 23.934 6.709 1.00 95.94 205 GLN A CA 1
ATOM 1581 C C . GLN A 1 205 ? -7.481 24.011 6.514 1.00 95.94 205 GLN A C 1
ATOM 1583 O O . GLN A 1 205 ? -6.792 24.516 7.400 1.00 95.94 205 GLN A O 1
ATOM 1588 N N . GLY A 1 206 ? -6.934 23.516 5.396 1.00 92.94 206 GLY A N 1
ATOM 1589 C CA . GLY A 1 206 ? -5.489 23.514 5.123 1.00 92.94 206 GLY A CA 1
ATOM 1590 C C . GLY A 1 206 ? -4.661 22.604 6.043 1.00 92.94 206 GLY A C 1
ATOM 1591 O O . GLY A 1 206 ? -3.450 22.780 6.148 1.00 92.94 206 GLY A O 1
ATOM 1592 N N . LEU A 1 207 ? -5.298 21.643 6.723 1.00 95.75 207 LEU A N 1
ATOM 1593 C CA . LEU A 1 207 ? -4.625 20.633 7.550 1.00 95.75 207 LEU A CA 1
ATOM 1594 C C . LEU A 1 207 ? -3.903 19.583 6.690 1.00 95.75 207 LEU A C 1
ATOM 1596 O O . LEU A 1 207 ? -2.907 19.013 7.133 1.00 95.75 207 LEU A O 1
ATOM 1600 N N . VAL A 1 208 ? -4.394 19.352 5.470 1.00 96.12 208 VAL A N 1
ATOM 1601 C CA . VAL A 1 208 ? -3.736 18.570 4.414 1.00 96.12 208 VAL A CA 1
ATOM 1602 C C . VAL A 1 208 ? -3.751 19.353 3.103 1.00 96.12 208 VAL A C 1
ATOM 1604 O O . VAL A 1 208 ? -4.656 20.151 2.858 1.00 96.12 208 VAL A O 1
ATOM 1607 N N . GLY A 1 209 ? -2.746 19.123 2.262 1.00 90.38 209 GLY A N 1
ATOM 1608 C CA . GLY A 1 209 ? -2.653 19.723 0.935 1.00 90.38 209 GLY A CA 1
ATOM 1609 C C . GLY A 1 209 ? -3.689 19.166 -0.048 1.00 90.38 209 GLY A C 1
ATOM 1610 O O . GLY A 1 209 ? -4.048 17.984 -0.004 1.00 90.38 209 GLY A O 1
ATOM 1611 N N . ASN A 1 210 ? -4.173 20.020 -0.954 1.00 89.62 210 ASN A N 1
ATOM 1612 C CA . ASN A 1 210 ? -5.163 19.639 -1.968 1.00 89.62 210 ASN A CA 1
ATOM 1613 C C . ASN A 1 210 ? -4.634 18.566 -2.937 1.00 89.62 210 ASN A C 1
ATOM 1615 O O . ASN A 1 210 ? -5.427 17.782 -3.455 1.00 89.62 210 ASN A O 1
ATOM 1619 N N . GLU A 1 211 ? -3.316 18.482 -3.140 1.00 91.69 211 GLU A N 1
ATOM 1620 C CA . GLU A 1 211 ? -2.669 17.478 -3.990 1.00 91.69 211 GLU A CA 1
ATOM 1621 C C . GLU A 1 211 ? -2.866 16.042 -3.473 1.00 91.69 211 GLU A C 1
ATOM 1623 O O . GLU A 1 211 ? -2.914 15.093 -4.255 1.00 91.69 211 GLU A O 1
ATOM 1628 N N . TRP A 1 212 ? -3.055 15.869 -2.161 1.00 92.62 212 TRP A N 1
ATOM 1629 C CA . TRP A 1 212 ? -3.317 14.562 -1.551 1.00 92.62 212 TRP A CA 1
ATOM 1630 C C . TRP A 1 212 ? -4.798 14.268 -1.332 1.00 92.62 212 TRP A C 1
ATOM 1632 O O . TRP A 1 212 ? -5.139 13.119 -1.048 1.00 92.62 212 TRP A O 1
ATOM 1642 N N . LYS A 1 213 ? -5.694 15.247 -1.526 1.00 92.88 213 LYS A N 1
ATOM 1643 C CA . LYS A 1 213 ? -7.131 15.093 -1.251 1.00 92.88 213 LYS A CA 1
ATOM 1644 C C . LYS A 1 213 ? -7.719 13.841 -1.910 1.00 92.88 213 LYS A C 1
ATOM 1646 O O . LYS A 1 213 ? -8.369 13.048 -1.240 1.00 92.88 213 LYS A O 1
ATOM 1651 N N . ASN A 1 214 ? -7.444 13.615 -3.195 1.00 90.12 214 ASN A N 1
ATOM 1652 C CA . ASN A 1 214 ? -7.989 12.465 -3.926 1.00 90.12 214 ASN A CA 1
ATOM 1653 C C . ASN A 1 214 ? -7.406 11.116 -3.459 1.00 90.12 214 ASN A C 1
ATOM 1655 O O . ASN A 1 214 ? -8.147 10.135 -3.401 1.00 90.12 214 ASN A O 1
ATOM 1659 N N . LYS A 1 215 ? -6.116 11.062 -3.078 1.00 91.00 215 LYS A N 1
ATOM 1660 C CA . LYS A 1 215 ? -5.496 9.849 -2.505 1.00 91.00 215 LYS A CA 1
ATOM 1661 C C . LYS A 1 215 ? -6.136 9.531 -1.138 1.00 91.00 215 LYS A C 1
ATOM 1663 O O . LYS A 1 215 ? -6.618 8.420 -0.921 1.00 91.00 215 LYS A O 1
ATOM 1668 N N . LEU A 1 216 ? -6.284 10.539 -0.273 1.00 96.31 216 LEU A N 1
ATOM 1669 C CA . LEU A 1 216 ? -6.917 10.407 1.048 1.00 96.31 216 LEU A CA 1
ATOM 1670 C C . LEU A 1 216 ? -8.418 10.067 0.978 1.00 96.31 216 LEU A C 1
ATOM 1672 O O . LEU A 1 216 ? -8.887 9.252 1.770 1.00 96.31 216 LEU A O 1
ATOM 1676 N N . LEU A 1 217 ? -9.162 10.597 0.001 1.00 94.56 217 LEU A N 1
ATOM 1677 C CA . LEU A 1 217 ? -10.558 10.212 -0.261 1.00 94.56 217 LEU A CA 1
ATOM 1678 C C . LEU A 1 217 ? -10.705 8.746 -0.688 1.00 94.56 217 LEU A C 1
ATOM 1680 O O . LEU A 1 217 ? -11.761 8.150 -0.477 1.00 94.56 217 LEU A O 1
ATOM 1684 N N . SER A 1 218 ? -9.674 8.148 -1.292 1.00 94.38 218 SER A N 1
ATOM 1685 C CA . SER A 1 218 ? -9.667 6.711 -1.580 1.00 94.38 218 SER A CA 1
ATOM 1686 C C . SER A 1 218 ? -9.519 5.889 -0.294 1.00 94.38 218 SER A C 1
ATOM 1688 O O . SER A 1 218 ? -10.238 4.906 -0.107 1.00 94.38 218 SER A O 1
ATOM 1690 N N . ALA A 1 219 ? -8.666 6.336 0.634 1.00 96.62 219 ALA A N 1
ATOM 1691 C CA . ALA A 1 219 ? -8.487 5.713 1.946 1.00 96.62 219 ALA A CA 1
ATOM 1692 C C . ALA A 1 219 ? -9.709 5.898 2.874 1.00 96.62 219 ALA A C 1
ATOM 1694 O O . ALA A 1 219 ? -10.096 4.965 3.572 1.00 96.62 219 ALA A O 1
ATOM 1695 N N . GLU A 1 220 ? -10.396 7.047 2.838 1.00 97.50 220 GLU A N 1
ATOM 1696 C CA . GLU A 1 220 ? -11.614 7.304 3.635 1.00 97.50 220 GLU A CA 1
ATOM 1697 C C . GLU A 1 220 ? -12.802 6.394 3.244 1.00 97.50 220 GLU A C 1
ATOM 1699 O O . GLU A 1 220 ? -13.734 6.191 4.032 1.00 97.50 220 GLU A O 1
ATOM 1704 N N . ARG A 1 221 ? -12.761 5.746 2.070 1.00 97.06 221 ARG A N 1
ATOM 1705 C CA . ARG A 1 221 ? -13.709 4.674 1.692 1.00 97.06 221 ARG A CA 1
ATOM 1706 C C . ARG A 1 221 ? -13.563 3.422 2.558 1.00 97.06 221 ARG A C 1
ATOM 1708 O O . ARG A 1 221 ? -14.513 2.654 2.652 1.00 97.06 221 ARG A O 1
ATOM 1715 N N . ALA A 1 222 ? -12.456 3.246 3.277 1.00 97.31 222 ALA A N 1
ATOM 1716 C CA . ALA A 1 222 ? -12.350 2.222 4.314 1.00 97.31 222 ALA A CA 1
ATOM 1717 C C . ALA A 1 222 ? -13.274 2.479 5.523 1.00 97.31 222 ALA A C 1
ATOM 1719 O O . ALA A 1 222 ? -13.563 1.547 6.274 1.00 97.31 222 ALA A O 1
ATOM 1720 N N . VAL A 1 223 ? -13.763 3.717 5.686 1.00 96.75 223 VAL A N 1
ATOM 1721 C CA . VAL A 1 223 ? -14.694 4.146 6.745 1.00 96.75 223 VAL A CA 1
ATOM 1722 C C . VAL A 1 223 ? -16.105 4.376 6.199 1.00 96.75 223 VAL A C 1
ATOM 1724 O O . VAL A 1 223 ? -17.090 3.947 6.795 1.00 96.75 223 VAL A O 1
ATOM 1727 N N . THR A 1 224 ? -16.218 5.068 5.064 1.00 95.62 224 THR A N 1
ATOM 1728 C CA . THR A 1 224 ? -17.505 5.411 4.422 1.00 95.62 224 THR A CA 1
ATOM 1729 C C . THR A 1 224 ? -18.056 4.291 3.529 1.00 95.62 224 THR A C 1
ATOM 1731 O O . THR A 1 224 ? -19.254 4.262 3.234 1.00 95.62 224 THR A O 1
ATOM 1734 N N . GLY A 1 225 ? -17.196 3.335 3.171 1.00 96.00 225 GLY A N 1
ATOM 1735 C CA . GLY A 1 225 ? -17.469 2.144 2.377 1.00 96.00 225 GLY A CA 1
ATOM 1736 C C . GLY A 1 225 ? -17.282 2.347 0.876 1.00 96.00 225 GLY A C 1
ATOM 1737 O O . GLY A 1 225 ? -17.645 3.374 0.301 1.00 96.00 225 GLY A O 1
ATOM 1738 N N . TYR A 1 226 ? -16.745 1.322 0.221 1.00 94.44 226 TYR A N 1
ATOM 1739 C CA . TYR A 1 226 ? -16.563 1.295 -1.228 1.00 94.44 226 TYR A CA 1
ATOM 1740 C C . TYR A 1 226 ? -17.905 1.042 -1.917 1.00 94.44 226 TYR A C 1
ATOM 1742 O O . TYR A 1 226 ? -18.793 0.395 -1.358 1.00 94.44 226 TYR A O 1
ATOM 1750 N N . LYS A 1 227 ? -18.064 1.537 -3.147 1.00 90.50 227 LYS A N 1
ATOM 1751 C CA . LYS A 1 227 ? -19.228 1.225 -3.980 1.00 90.50 227 LYS A CA 1
ATOM 1752 C C . LYS A 1 227 ? -18.932 0.034 -4.874 1.00 90.50 227 LYS A C 1
ATOM 1754 O O . LYS A 1 227 ? -18.038 0.098 -5.707 1.00 90.50 227 LYS A O 1
ATOM 1759 N N . ASP A 1 228 ? -19.704 -1.031 -4.692 1.00 88.88 228 ASP A N 1
ATOM 1760 C CA . ASP A 1 228 ? -19.658 -2.233 -5.520 1.00 88.88 228 ASP A CA 1
ATOM 1761 C C . ASP A 1 228 ? -20.191 -1.924 -6.933 1.00 88.88 228 ASP A C 1
ATOM 1763 O O . ASP A 1 228 ? -21.399 -1.689 -7.062 1.00 88.88 228 ASP A O 1
ATOM 1767 N N . PRO A 1 229 ? -19.360 -1.936 -7.997 1.00 82.81 229 PRO A N 1
ATOM 1768 C CA . PRO A 1 229 ? -19.795 -1.523 -9.336 1.00 82.81 229 PRO A CA 1
ATOM 1769 C C . PRO A 1 229 ? -20.944 -2.370 -9.893 1.00 82.81 229 PRO A C 1
ATOM 1771 O O . PRO A 1 229 ? -21.747 -1.887 -10.687 1.00 82.81 229 PRO A O 1
ATOM 1774 N N . TYR A 1 230 ? -21.053 -3.624 -9.445 1.00 79.75 230 TYR A N 1
ATOM 1775 C CA . TYR A 1 230 ? -22.053 -4.583 -9.910 1.00 79.75 230 TYR A CA 1
ATOM 1776 C C . TYR A 1 230 ? -23.424 -4.441 -9.235 1.00 79.75 230 TYR A C 1
ATOM 1778 O O . TYR A 1 230 ? -24.419 -4.914 -9.782 1.00 79.75 230 TYR A O 1
ATOM 1786 N N . THR A 1 231 ? -23.496 -3.840 -8.040 1.00 89.44 231 THR A N 1
ATOM 1787 C CA . THR A 1 231 ? -24.739 -3.797 -7.242 1.00 89.44 231 THR A CA 1
ATOM 1788 C C . THR A 1 231 ? -25.115 -2.410 -6.716 1.00 89.44 231 THR A C 1
ATOM 1790 O O . THR A 1 231 ? -26.232 -2.233 -6.236 1.00 89.44 231 THR A O 1
ATOM 1793 N N . GLY A 1 232 ? -24.212 -1.424 -6.769 1.00 88.31 232 GLY A N 1
ATOM 1794 C CA . GLY A 1 232 ? -24.396 -0.087 -6.181 1.00 88.31 232 GLY A CA 1
ATOM 1795 C C . GLY A 1 232 ? -24.374 -0.054 -4.643 1.00 88.31 232 GLY A C 1
ATOM 1796 O O . GLY A 1 232 ? -24.403 1.026 -4.032 1.00 88.31 232 GLY A O 1
ATOM 1797 N N . ASN A 1 233 ? -24.299 -1.222 -3.999 1.00 90.81 233 ASN A N 1
ATOM 1798 C CA . ASN A 1 233 ? -24.242 -1.348 -2.550 1.00 90.81 233 ASN A CA 1
ATOM 1799 C C . ASN A 1 233 ? -22.936 -0.773 -1.993 1.00 90.81 233 ASN A C 1
ATOM 1801 O O . ASN A 1 233 ? -21.906 -0.716 -2.668 1.00 90.81 233 ASN A O 1
ATOM 1805 N N . THR A 1 234 ? -22.997 -0.341 -0.737 1.00 94.81 234 THR A N 1
ATOM 1806 C CA . THR A 1 234 ? -21.805 -0.013 0.045 1.00 94.81 234 THR A CA 1
ATOM 1807 C C . THR A 1 234 ? -21.228 -1.307 0.623 1.00 94.81 234 THR A C 1
ATOM 1809 O O . THR A 1 234 ? -21.972 -2.073 1.231 1.00 94.81 234 THR A O 1
ATOM 1812 N N . ILE A 1 235 ? -19.930 -1.540 0.432 1.00 96.56 235 ILE A N 1
ATOM 1813 C CA . ILE A 1 235 ? -19.190 -2.722 0.904 1.00 96.56 235 ILE A CA 1
ATOM 1814 C C . ILE A 1 235 ? -17.966 -2.301 1.734 1.00 96.56 235 ILE A C 1
ATOM 1816 O O . ILE A 1 235 ? -17.496 -1.164 1.617 1.00 96.56 235 ILE A O 1
ATOM 1820 N N . SER A 1 236 ? -17.451 -3.191 2.586 1.00 97.75 236 SER A N 1
ATOM 1821 C CA . SER A 1 236 ? -16.277 -2.892 3.426 1.00 97.75 236 SER A CA 1
ATOM 1822 C C . SER A 1 236 ? -14.957 -2.876 2.648 1.00 97.75 236 SER A C 1
ATOM 1824 O O . SER A 1 236 ? -14.872 -3.365 1.521 1.00 97.75 236 SER A O 1
ATOM 1826 N N . LEU A 1 237 ? -13.904 -2.352 3.286 1.00 97.50 237 LEU A N 1
ATOM 1827 C CA . LEU A 1 237 ? -12.520 -2.391 2.798 1.00 97.50 237 LEU A CA 1
ATOM 1828 C C . LEU A 1 237 ? -12.091 -3.800 2.362 1.00 97.50 237 LEU A C 1
ATOM 1830 O O . LEU A 1 237 ? -11.601 -3.999 1.255 1.00 97.50 237 LEU A O 1
ATOM 1834 N N . PHE A 1 238 ? -12.341 -4.793 3.209 1.00 97.19 238 PHE A N 1
ATOM 1835 C CA . PHE A 1 238 ? -12.030 -6.191 2.930 1.00 97.19 238 PHE A CA 1
ATOM 1836 C C . PHE A 1 238 ? -12.871 -6.784 1.788 1.00 97.19 238 PHE A C 1
ATOM 1838 O O . PHE A 1 238 ? -12.372 -7.564 0.982 1.00 97.19 238 PHE A O 1
ATOM 1845 N N . GLN A 1 239 ? -14.144 -6.395 1.674 1.00 96.00 239 GLN A N 1
ATOM 1846 C CA . GLN A 1 239 ? -15.005 -6.836 0.572 1.00 96.00 239 GLN A CA 1
ATOM 1847 C C . GLN A 1 239 ? -14.599 -6.202 -0.763 1.00 96.00 239 GLN A C 1
ATOM 1849 O O . GLN A 1 239 ? -14.755 -6.835 -1.805 1.00 96.00 239 GLN A O 1
ATOM 1854 N N . ALA A 1 240 ? -14.058 -4.981 -0.745 1.00 94.75 240 ALA A N 1
ATOM 1855 C CA . ALA A 1 240 ? -13.411 -4.374 -1.903 1.00 94.75 240 ALA A CA 1
ATOM 1856 C C . ALA A 1 240 ? -12.106 -5.111 -2.254 1.00 94.75 240 ALA A C 1
ATOM 1858 O O . ALA A 1 240 ? -11.888 -5.436 -3.418 1.00 94.75 240 ALA A O 1
ATOM 1859 N N . LEU A 1 241 ? -11.292 -5.456 -1.250 1.00 92.75 241 LEU A N 1
ATOM 1860 C CA . LEU A 1 241 ? -10.032 -6.196 -1.394 1.00 92.75 241 LEU A CA 1
ATOM 1861 C C . LEU A 1 241 ? -10.232 -7.598 -2.001 1.00 92.75 241 LEU A C 1
ATOM 1863 O O . LEU A 1 241 ? -9.564 -7.948 -2.969 1.00 92.75 241 LEU A O 1
ATOM 1867 N N . LYS A 1 242 ? -11.202 -8.380 -1.507 1.00 91.56 242 LYS A N 1
ATOM 1868 C CA . LYS A 1 242 ? -11.583 -9.697 -2.068 1.00 91.56 242 LYS A CA 1
ATOM 1869 C C . LYS A 1 242 ? -12.276 -9.613 -3.442 1.00 91.56 242 LYS A C 1
ATOM 1871 O O . LYS A 1 242 ? -12.532 -10.649 -4.047 1.00 91.56 242 LYS A O 1
ATOM 1876 N N . LYS A 1 243 ? -12.594 -8.406 -3.924 1.00 90.88 243 LYS A N 1
ATOM 1877 C CA . LYS A 1 243 ? -13.117 -8.122 -5.273 1.00 90.88 243 LYS A CA 1
ATOM 1878 C C . LYS A 1 243 ? -12.092 -7.420 -6.178 1.00 90.88 243 LYS A C 1
ATOM 1880 O O . LYS A 1 243 ? -12.469 -6.972 -7.256 1.00 90.88 243 LYS A O 1
ATOM 1885 N N . ASP A 1 244 ? -10.842 -7.279 -5.726 1.00 86.69 244 ASP A N 1
ATOM 1886 C CA . ASP A 1 244 ? -9.768 -6.548 -6.414 1.00 86.69 244 ASP A CA 1
ATOM 1887 C C . ASP A 1 244 ? -10.151 -5.090 -6.796 1.00 86.69 244 ASP A C 1
ATOM 1889 O O . ASP A 1 244 ? -9.622 -4.517 -7.742 1.00 86.69 244 ASP A O 1
ATOM 1893 N N . LEU A 1 245 ? -11.061 -4.460 -6.032 1.00 82.50 245 LEU A N 1
ATOM 1894 C CA . LEU A 1 245 ? -11.484 -3.050 -6.180 1.00 82.50 245 LEU A CA 1
ATOM 1895 C C . LEU A 1 245 ? -10.551 -2.059 -5.451 1.00 82.50 245 LEU A C 1
ATOM 1897 O O . LEU A 1 245 ? -10.825 -0.860 -5.386 1.00 82.50 245 LEU A O 1
ATOM 1901 N N . ILE A 1 246 ? -9.485 -2.578 -4.846 1.00 85.75 246 ILE A N 1
ATOM 1902 C CA . ILE A 1 246 ? -8.411 -1.854 -4.168 1.00 85.75 246 ILE A CA 1
ATOM 1903 C C . ILE A 1 246 ? -7.141 -2.707 -4.266 1.00 85.75 246 ILE A C 1
ATOM 1905 O O . ILE A 1 246 ? -7.201 -3.929 -4.116 1.00 85.75 246 ILE A O 1
ATOM 1909 N N . VAL A 1 247 ? -5.993 -2.068 -4.514 1.00 83.25 247 VAL A N 1
ATOM 1910 C CA . VAL A 1 247 ? -4.681 -2.738 -4.549 1.00 83.25 247 VAL A CA 1
ATOM 1911 C C . VAL A 1 247 ? -4.435 -3.485 -3.238 1.00 83.25 247 VAL A C 1
ATOM 1913 O O . VAL A 1 247 ? -4.690 -2.937 -2.164 1.00 83.25 247 VAL A O 1
ATOM 1916 N N . LYS A 1 248 ? -3.898 -4.709 -3.319 1.00 84.12 248 LYS A N 1
ATOM 1917 C CA . LYS A 1 248 ? -3.775 -5.609 -2.164 1.00 84.12 248 LYS A CA 1
ATOM 1918 C C . LYS A 1 248 ? -2.948 -5.018 -1.037 1.00 84.12 248 LYS A C 1
ATOM 1920 O O . LYS A 1 248 ? -3.488 -4.833 0.044 1.00 84.12 248 LYS A O 1
ATOM 1925 N N . ASP A 1 249 ? -1.717 -4.619 -1.310 1.00 83.50 249 ASP A N 1
ATOM 1926 C CA . ASP A 1 249 ? -0.778 -4.093 -0.314 1.00 83.50 249 ASP A CA 1
ATOM 1927 C C . ASP A 1 249 ? -1.338 -2.836 0.382 1.00 83.50 249 ASP A C 1
ATOM 1929 O O . ASP A 1 249 ? -1.233 -2.673 1.596 1.00 83.50 249 ASP A O 1
ATOM 1933 N N . HIS A 1 250 ? -2.025 -1.969 -0.375 1.00 87.12 250 HIS A N 1
ATOM 1934 C CA . HIS A 1 250 ? -2.717 -0.798 0.165 1.00 87.12 250 HIS A CA 1
ATOM 1935 C C . HIS A 1 250 ? -3.911 -1.211 1.043 1.00 87.12 250 HIS A C 1
ATOM 1937 O O . HIS A 1 250 ? -4.019 -0.756 2.178 1.00 87.12 250 HIS A O 1
ATOM 1943 N N . GLY A 1 251 ? -4.775 -2.118 0.576 1.00 92.06 251 GLY A N 1
ATOM 1944 C CA . GLY A 1 251 ? -5.915 -2.622 1.348 1.00 92.06 251 GLY A CA 1
ATOM 1945 C C . GLY A 1 251 ? -5.508 -3.361 2.629 1.00 92.06 251 GLY A C 1
ATOM 1946 O O . GLY A 1 251 ? -6.115 -3.140 3.675 1.00 92.06 251 GLY A O 1
ATOM 1947 N N . ILE A 1 252 ? -4.449 -4.171 2.567 1.00 90.69 252 ILE A N 1
ATOM 1948 C CA . ILE A 1 252 ? -3.809 -4.860 3.699 1.00 90.69 252 ILE A CA 1
ATOM 1949 C C . ILE A 1 252 ? -3.297 -3.825 4.709 1.00 90.69 252 ILE A C 1
ATOM 1951 O O . ILE A 1 252 ? -3.677 -3.884 5.877 1.00 90.69 252 ILE A O 1
ATOM 1955 N N . ARG A 1 253 ? -2.545 -2.810 4.259 1.00 92.94 253 ARG A N 1
ATOM 1956 C CA . ARG A 1 253 ? -2.059 -1.705 5.106 1.00 92.94 253 ARG A CA 1
ATOM 1957 C C . ARG A 1 253 ? -3.189 -0.945 5.812 1.00 92.94 253 ARG A C 1
ATOM 1959 O O . ARG A 1 253 ? -3.055 -0.585 6.981 1.00 92.94 253 ARG A O 1
ATOM 1966 N N . LEU A 1 254 ? -4.310 -0.701 5.128 1.00 95.56 254 LEU A N 1
ATOM 1967 C CA . LEU A 1 254 ? -5.471 -0.040 5.733 1.00 95.56 254 LEU A CA 1
ATOM 1968 C C . LEU A 1 254 ? -6.223 -0.958 6.722 1.00 95.56 254 LEU A C 1
ATOM 1970 O O . LEU A 1 254 ? -6.718 -0.465 7.737 1.00 95.56 254 LEU A O 1
ATOM 1974 N N . LEU A 1 255 ? -6.282 -2.276 6.481 1.00 94.44 255 LEU A N 1
ATOM 1975 C CA . LEU A 1 255 ? -6.852 -3.254 7.423 1.00 94.44 255 LEU A CA 1
ATOM 1976 C C . LEU A 1 255 ? -5.998 -3.378 8.690 1.00 94.44 255 LEU A C 1
ATOM 1978 O O . LEU A 1 255 ? -6.539 -3.336 9.793 1.00 94.44 255 LEU A O 1
ATOM 1982 N N . GLU A 1 256 ? -4.678 -3.467 8.540 1.00 91.19 256 GLU A N 1
ATOM 1983 C CA . GLU A 1 256 ? -3.710 -3.538 9.641 1.00 91.19 256 GLU A CA 1
ATOM 1984 C C . GLU A 1 256 ? -3.836 -2.311 10.557 1.00 91.19 256 GLU A C 1
ATOM 1986 O O . GLU A 1 256 ? -4.046 -2.446 11.767 1.00 91.19 256 GLU A O 1
ATOM 1991 N N . ALA A 1 257 ? -3.893 -1.111 9.965 1.00 94.31 257 ALA A N 1
ATOM 1992 C CA . ALA A 1 257 ? -4.190 0.120 10.690 1.00 94.31 257 ALA A CA 1
ATOM 1993 C C . ALA A 1 257 ? -5.565 0.087 11.393 1.00 94.31 257 ALA A C 1
ATOM 1995 O O . ALA A 1 257 ? -5.668 0.532 12.540 1.00 94.31 257 ALA A O 1
ATOM 1996 N N . GLN A 1 258 ? -6.630 -0.453 10.779 1.00 95.12 258 GLN A N 1
ATOM 1997 C CA . GLN A 1 258 ? -7.937 -0.603 11.444 1.00 95.12 258 GLN A CA 1
ATOM 1998 C C . GLN A 1 258 ? -7.877 -1.551 12.651 1.00 95.12 258 GLN A C 1
ATOM 2000 O O . GLN A 1 258 ? -8.371 -1.193 13.725 1.00 95.12 258 GLN A O 1
ATOM 2005 N N . ILE A 1 259 ? -7.240 -2.715 12.528 1.00 89.94 259 ILE A N 1
ATOM 2006 C CA . ILE A 1 259 ? -7.102 -3.688 13.622 1.00 89.94 259 ILE A CA 1
ATOM 2007 C C . ILE A 1 259 ? -6.309 -3.074 14.782 1.00 89.94 259 ILE A C 1
ATOM 2009 O O . ILE A 1 259 ? -6.817 -3.016 15.905 1.00 89.94 259 ILE A O 1
ATOM 2013 N N . ALA A 1 260 ? -5.128 -2.513 14.502 1.00 89.06 260 ALA A N 1
ATOM 2014 C CA . ALA A 1 260 ? -4.263 -1.866 15.491 1.00 89.06 260 ALA A CA 1
ATOM 2015 C C . ALA A 1 260 ? -4.932 -0.674 16.210 1.00 89.06 260 ALA A C 1
ATOM 2017 O O . ALA A 1 260 ? -4.597 -0.361 17.355 1.00 89.06 260 ALA A O 1
ATOM 2018 N N . THR A 1 261 ? -5.913 -0.029 15.569 1.00 90.75 261 THR A N 1
ATOM 2019 C CA . THR A 1 261 ? -6.701 1.073 16.150 1.00 90.75 261 THR A CA 1
ATOM 2020 C C . THR A 1 261 ? -8.023 0.638 16.799 1.00 90.75 261 THR A C 1
ATOM 2022 O O . THR A 1 261 ? -8.785 1.493 17.252 1.00 90.75 261 THR A O 1
ATOM 2025 N N . GLY A 1 262 ? -8.297 -0.665 16.932 1.00 85.25 262 GLY A N 1
ATOM 2026 C CA . GLY A 1 262 ? -9.360 -1.196 17.802 1.00 85.25 262 GLY A CA 1
ATOM 2027 C C . GLY A 1 262 ? -10.351 -2.171 17.159 1.00 85.25 262 GLY A C 1
ATOM 2028 O O . GLY A 1 262 ? -11.204 -2.695 17.879 1.00 85.25 262 GLY A O 1
ATOM 2029 N N . GLY A 1 263 ? -10.254 -2.423 15.849 1.00 88.38 263 GLY A N 1
ATOM 2030 C CA . GLY A 1 263 ? -11.094 -3.387 15.128 1.00 88.38 263 GLY A CA 1
ATOM 2031 C C . GLY A 1 263 ? -11.523 -2.917 13.735 1.00 88.38 263 GLY A C 1
ATOM 2032 O O . GLY A 1 263 ? -11.441 -1.728 13.420 1.00 88.38 263 GLY A O 1
ATOM 2033 N N . ILE A 1 264 ? -12.000 -3.865 12.926 1.00 95.38 264 ILE A N 1
ATOM 2034 C CA . ILE A 1 264 ? -12.475 -3.677 11.543 1.00 95.38 264 ILE A CA 1
ATOM 2035 C C . ILE A 1 264 ? -13.689 -2.741 11.507 1.00 95.38 264 ILE A C 1
ATOM 2037 O O . ILE A 1 264 ? -14.596 -2.893 12.325 1.00 95.38 264 ILE A O 1
ATOM 2041 N N . ILE A 1 265 ? -13.739 -1.801 10.558 1.00 97.50 265 ILE A N 1
ATOM 2042 C CA . ILE A 1 265 ? -14.855 -0.851 10.419 1.00 97.50 265 ILE A CA 1
ATOM 2043 C C . ILE A 1 265 ? -15.993 -1.434 9.564 1.00 97.50 265 ILE A C 1
ATOM 2045 O O . ILE A 1 265 ? -15.792 -1.866 8.429 1.00 97.50 265 ILE A O 1
ATOM 2049 N N . ASP A 1 266 ? -17.215 -1.373 10.098 1.00 97.31 266 ASP A N 1
ATOM 2050 C CA . ASP A 1 266 ? -18.465 -1.518 9.354 1.00 97.31 266 ASP A CA 1
ATOM 2051 C C . ASP A 1 266 ? -18.852 -0.152 8.739 1.00 97.31 266 ASP A C 1
ATOM 2053 O O . ASP A 1 266 ? -19.168 0.785 9.481 1.00 97.31 266 ASP A O 1
ATOM 2057 N N . PRO A 1 267 ? -18.867 0.006 7.401 1.00 95.88 267 PRO A N 1
ATOM 2058 C CA . PRO A 1 267 ? -19.219 1.277 6.762 1.00 95.88 267 PRO A CA 1
ATOM 2059 C C . PRO A 1 267 ? -20.734 1.530 6.669 1.00 95.88 267 PRO A C 1
ATOM 2061 O O . PRO A 1 267 ? -21.181 2.668 6.468 1.00 95.88 267 PRO A O 1
ATOM 2064 N N . VAL A 1 268 ? -21.556 0.486 6.801 1.00 94.44 268 VAL A N 1
ATOM 2065 C CA . VAL A 1 268 ? -23.021 0.582 6.774 1.00 94.44 268 VAL A CA 1
ATOM 2066 C C . VAL A 1 268 ? -23.490 1.196 8.089 1.00 94.44 268 VAL A C 1
ATOM 2068 O O . VAL A 1 268 ? -24.121 2.258 8.073 1.00 94.44 268 VAL A O 1
ATOM 2071 N N . TYR A 1 269 ? -23.078 0.596 9.204 1.00 94.50 269 TYR A N 1
ATOM 2072 C CA . TYR A 1 269 ? -23.423 0.986 10.571 1.00 94.50 269 TYR A CA 1
ATOM 2073 C C . TYR A 1 269 ? -22.390 1.906 11.240 1.00 94.50 269 TYR A C 1
ATOM 2075 O O . TYR A 1 269 ? -22.585 2.317 12.380 1.00 94.50 269 TYR A O 1
ATOM 2083 N N . SER A 1 270 ? -21.324 2.290 10.532 1.00 94.94 270 SER A N 1
ATOM 2084 C CA . SER A 1 270 ? -20.419 3.391 10.890 1.00 94.94 270 SER A CA 1
ATOM 2085 C C . SER A 1 270 ? -19.701 3.248 12.247 1.00 94.94 270 SER A C 1
ATOM 2087 O O . SER A 1 270 ? -19.460 4.243 12.939 1.00 94.94 270 SER A O 1
ATOM 2089 N N . HIS A 1 271 ? -19.330 2.032 12.628 1.00 96.19 271 HIS A N 1
ATOM 2090 C CA . HIS A 1 271 ? -18.554 1.753 13.839 1.00 96.19 271 HIS A CA 1
ATOM 2091 C C . HIS A 1 271 ? -17.654 0.534 13.616 1.00 96.19 271 HIS A C 1
ATOM 2093 O O . HIS A 1 271 ? -17.739 -0.131 12.585 1.00 96.19 271 HIS A O 1
ATOM 2099 N N . ARG A 1 272 ? -16.758 0.247 14.558 1.00 96.38 272 ARG A N 1
ATOM 2100 C CA . ARG A 1 272 ? -15.872 -0.921 14.496 1.00 96.38 272 ARG A CA 1
ATOM 2101 C C . ARG A 1 272 ? -16.526 -2.120 15.153 1.00 96.38 272 ARG A C 1
ATOM 2103 O O . ARG A 1 272 ? -17.126 -1.984 16.214 1.00 96.38 272 ARG A O 1
ATOM 2110 N N . VAL A 1 273 ? -16.335 -3.295 14.576 1.00 95.06 273 VAL A N 1
ATOM 2111 C CA . VAL A 1 273 ? -16.858 -4.560 15.101 1.00 95.06 273 VAL A CA 1
ATOM 2112 C C . VAL A 1 273 ? -15.732 -5.443 15.666 1.00 95.06 273 VAL A C 1
ATOM 2114 O O . VAL A 1 273 ? -14.582 -5.332 15.227 1.00 95.06 273 VAL A O 1
ATOM 2117 N N . PRO A 1 274 ? -16.023 -6.332 16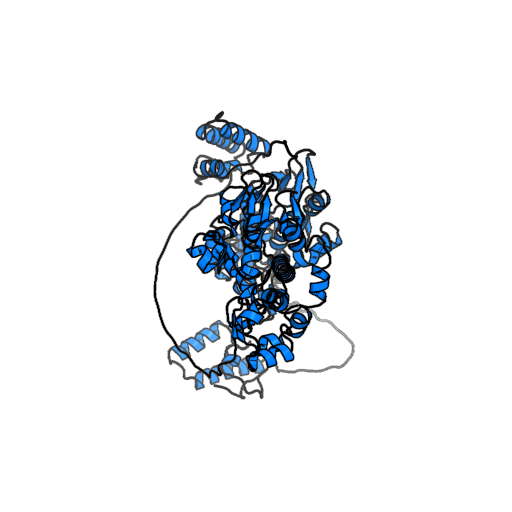.639 1.00 91.56 274 PRO A N 1
ATOM 2118 C CA . PRO A 1 274 ? -15.125 -7.429 17.011 1.00 91.56 274 PRO A CA 1
ATOM 2119 C C . PRO A 1 274 ? -14.758 -8.307 15.803 1.00 91.56 274 PRO A C 1
ATOM 2121 O O . PRO A 1 274 ? -15.545 -8.419 14.861 1.00 91.56 274 PRO A O 1
ATOM 2124 N N . VAL A 1 275 ? -13.598 -8.969 15.832 1.00 89.31 275 VAL A N 1
ATOM 2125 C CA . VAL A 1 275 ? -13.102 -9.814 14.721 1.00 89.31 275 VAL A CA 1
ATOM 2126 C C . VAL A 1 275 ? -14.089 -10.940 14.391 1.00 89.31 275 VAL A C 1
ATOM 2128 O O . VAL A 1 275 ? -14.413 -11.174 13.230 1.00 89.31 275 VAL A O 1
ATOM 2131 N N . GLU A 1 276 ? -14.684 -11.552 15.411 1.00 88.38 276 GLU A N 1
ATOM 2132 C CA . GLU A 1 276 ? -15.677 -12.623 15.292 1.00 88.38 276 GLU A CA 1
ATOM 2133 C C . GLU A 1 276 ? -16.987 -12.136 14.648 1.00 88.38 276 GLU A C 1
ATOM 2135 O O . GLU A 1 276 ? -17.730 -12.916 14.053 1.00 88.38 276 GLU A O 1
ATOM 2140 N N . VAL A 1 277 ? -17.291 -10.841 14.770 1.00 94.06 277 VAL A N 1
ATOM 2141 C CA . VAL A 1 277 ? -18.442 -10.191 14.124 1.00 94.06 277 VAL A CA 1
ATOM 2142 C C . VAL A 1 277 ? -18.073 -9.722 12.715 1.00 94.06 277 VAL A C 1
ATOM 2144 O O . VAL A 1 277 ? -18.897 -9.842 11.810 1.00 94.06 277 VAL A O 1
ATOM 2147 N N . ALA A 1 278 ? -16.831 -9.285 12.487 1.00 95.25 278 ALA A N 1
ATOM 2148 C CA . ALA A 1 278 ? -16.304 -9.003 11.154 1.00 95.25 278 ALA A CA 1
ATOM 2149 C C . ALA A 1 278 ? -16.349 -10.257 10.262 1.00 95.25 278 ALA A C 1
ATOM 2151 O O . ALA A 1 278 ? -16.827 -10.168 9.132 1.00 95.25 278 ALA A O 1
ATOM 2152 N N . TYR A 1 279 ? -15.969 -11.426 10.792 1.00 93.19 279 TYR A N 1
ATOM 2153 C CA . TYR A 1 279 ? -16.147 -12.725 10.130 1.00 93.19 279 TYR A CA 1
ATOM 2154 C C . TYR A 1 279 ? -17.624 -13.001 9.808 1.00 93.19 279 TYR A C 1
ATOM 2156 O O . TYR A 1 279 ? -17.972 -13.289 8.664 1.00 93.19 279 TYR A O 1
ATOM 2164 N N . GLN A 1 280 ? -18.524 -12.850 10.788 1.00 93.56 280 GLN A N 1
ATOM 2165 C CA . GLN A 1 280 ? -19.962 -13.113 10.607 1.00 93.56 280 GLN A CA 1
ATOM 2166 C C . GLN A 1 280 ? -20.647 -12.170 9.603 1.00 93.56 280 GLN A C 1
ATOM 2168 O O . GLN A 1 280 ? -21.629 -12.564 8.975 1.00 93.56 280 GLN A O 1
ATOM 2173 N N . ARG A 1 281 ? -20.126 -10.951 9.420 1.00 93.94 281 ARG A N 1
ATOM 2174 C CA . ARG A 1 281 ? -20.591 -9.974 8.418 1.00 93.94 281 ARG A CA 1
ATOM 2175 C C . ARG A 1 281 ? -19.824 -10.051 7.088 1.00 93.94 281 ARG A C 1
ATOM 2177 O O . ARG A 1 281 ? -20.155 -9.327 6.151 1.00 93.94 281 ARG A O 1
ATOM 2184 N N . GLY A 1 282 ? -18.813 -10.917 6.982 1.00 94.50 282 GLY A N 1
ATOM 2185 C CA . GLY A 1 282 ? -17.953 -11.029 5.801 1.00 94.50 282 GLY A CA 1
ATOM 2186 C C . GLY A 1 282 ? -17.127 -9.769 5.523 1.00 94.50 282 GLY A C 1
ATOM 2187 O O . GLY A 1 282 ? -16.863 -9.461 4.363 1.00 94.50 282 GLY A O 1
ATOM 2188 N N . TYR A 1 283 ? -16.768 -9.009 6.562 1.00 96.12 283 TYR A N 1
ATOM 2189 C CA . TYR A 1 283 ? -15.866 -7.851 6.492 1.00 96.12 283 TYR A CA 1
ATOM 2190 C C . TYR A 1 283 ? -14.415 -8.190 6.843 1.00 96.12 283 TYR A C 1
ATOM 2192 O O . TYR A 1 283 ? -13.576 -7.295 6.855 1.00 96.12 283 TYR A O 1
ATOM 2200 N N . PHE A 1 284 ? -14.136 -9.445 7.175 1.00 95.25 284 PHE A N 1
ATOM 2201 C CA . PHE A 1 284 ? -12.809 -9.989 7.433 1.00 95.25 284 PHE A CA 1
ATOM 2202 C C . PHE A 1 284 ? -12.898 -11.521 7.328 1.00 95.25 284 PHE A C 1
ATOM 2204 O O . PHE A 1 284 ? -14.011 -12.057 7.352 1.00 95.25 284 PHE A O 1
ATOM 2211 N N . ASP A 1 285 ? -11.775 -12.232 7.238 1.00 92.69 285 ASP A N 1
ATOM 2212 C CA . ASP A 1 285 ? -11.734 -13.696 7.346 1.00 92.69 285 ASP A CA 1
ATOM 2213 C C . ASP A 1 285 ? -10.438 -14.204 7.992 1.00 92.69 285 ASP A C 1
ATOM 2215 O O . ASP A 1 285 ? -9.492 -13.450 8.218 1.00 92.69 285 ASP A O 1
ATOM 2219 N N . GLU A 1 286 ? -10.421 -15.496 8.323 1.00 88.81 286 GLU A N 1
ATOM 2220 C CA . GLU A 1 286 ? -9.297 -16.148 9.002 1.00 88.81 286 GLU A CA 1
ATOM 2221 C C . GLU A 1 286 ? -8.029 -16.209 8.130 1.00 88.81 286 GLU A C 1
ATOM 2223 O O . GLU A 1 286 ? -6.929 -16.210 8.676 1.00 88.81 286 GLU A O 1
ATOM 2228 N N . GLU A 1 287 ? -8.164 -16.209 6.796 1.00 89.06 287 GLU A N 1
ATOM 2229 C CA . GLU A 1 287 ? -7.036 -16.121 5.853 1.00 89.06 287 GLU A CA 1
ATOM 2230 C C . GLU A 1 287 ? -6.329 -14.765 5.991 1.00 89.06 287 GLU A C 1
ATOM 2232 O O . GLU A 1 287 ? -5.121 -14.710 6.211 1.00 89.06 287 GLU A O 1
ATOM 2237 N N . MET A 1 288 ? -7.080 -13.661 5.940 1.00 89.12 288 MET A N 1
ATOM 2238 C CA . MET A 1 288 ? -6.518 -12.320 6.104 1.00 89.12 288 MET A CA 1
ATOM 2239 C C . MET A 1 288 ? -6.035 -12.053 7.534 1.00 89.12 288 MET A C 1
ATOM 2241 O O . MET A 1 288 ? -5.064 -11.323 7.720 1.00 89.12 288 MET A O 1
ATOM 2245 N N . ASN A 1 289 ? -6.659 -12.663 8.546 1.00 87.06 289 ASN A N 1
ATOM 2246 C CA . ASN A 1 289 ? -6.140 -12.613 9.910 1.00 87.06 289 ASN A CA 1
ATOM 2247 C C . ASN A 1 289 ? -4.772 -13.307 10.013 1.00 87.06 289 ASN A C 1
ATOM 2249 O O . ASN A 1 289 ? -3.868 -12.748 10.616 1.00 87.06 289 ASN A O 1
ATOM 2253 N N . GLN A 1 290 ? -4.592 -14.483 9.400 1.00 83.62 290 GLN A N 1
ATOM 2254 C CA . GLN A 1 290 ? -3.291 -15.169 9.365 1.00 83.62 290 GLN A CA 1
ATOM 2255 C C . GLN A 1 290 ? -2.229 -14.353 8.617 1.00 83.62 290 GLN A C 1
ATOM 2257 O O . GLN A 1 290 ? -1.100 -14.271 9.087 1.00 83.62 290 GLN A O 1
ATOM 2262 N N . ILE A 1 291 ? -2.597 -13.703 7.506 1.00 81.56 291 ILE A N 1
ATOM 2263 C CA . ILE A 1 291 ? -1.700 -12.793 6.773 1.00 81.56 291 ILE A CA 1
ATOM 2264 C C . ILE A 1 291 ? -1.262 -11.616 7.655 1.00 81.56 291 ILE A C 1
ATOM 2266 O O . ILE A 1 291 ? -0.094 -11.257 7.624 1.00 81.56 291 ILE A O 1
ATOM 2270 N N . LEU A 1 292 ? -2.170 -11.016 8.435 1.00 81.50 292 LEU A N 1
ATOM 2271 C CA . LEU A 1 292 ? -1.870 -9.847 9.275 1.00 81.50 292 LEU A CA 1
ATOM 2272 C C . LEU A 1 292 ? -1.236 -10.182 10.638 1.00 81.50 292 LEU A C 1
ATOM 2274 O O . LEU A 1 292 ? -0.606 -9.306 11.230 1.00 81.50 292 LEU A O 1
ATOM 2278 N N . ASP A 1 293 ? -1.374 -11.417 11.126 1.00 75.31 293 ASP A N 1
ATOM 2279 C CA . ASP A 1 293 ? -0.689 -11.907 12.332 1.00 75.31 293 ASP A CA 1
ATOM 2280 C C . ASP A 1 293 ? 0.792 -12.259 12.075 1.00 75.31 293 ASP A C 1
ATOM 2282 O O . ASP A 1 293 ? 1.572 -12.292 13.032 1.00 75.31 293 ASP A O 1
ATOM 2286 N N . ASP A 1 294 ? 1.200 -12.511 10.822 1.00 68.56 294 ASP A N 1
ATOM 2287 C CA . ASP A 1 294 ? 2.596 -12.810 10.470 1.00 68.56 294 ASP A CA 1
ATOM 2288 C C . ASP A 1 294 ? 3.385 -11.519 10.136 1.00 68.56 294 ASP A C 1
ATOM 2290 O O . ASP A 1 294 ? 3.078 -10.816 9.162 1.00 68.56 294 ASP A O 1
ATOM 2294 N N . PRO A 1 295 ? 4.411 -11.145 10.929 1.00 60.56 295 PRO A N 1
ATOM 2295 C CA . PRO A 1 295 ? 5.204 -9.942 10.703 1.00 60.56 295 PRO A CA 1
ATOM 2296 C C . PRO A 1 295 ? 6.267 -10.168 9.615 1.00 60.56 295 PRO A C 1
ATOM 2298 O O . PRO A 1 295 ? 7.461 -9.953 9.853 1.00 60.56 295 PRO A O 1
ATOM 2301 N N . ASP A 1 296 ? 5.845 -10.579 8.419 1.00 63.72 296 ASP A N 1
ATOM 2302 C CA . ASP A 1 296 ? 6.685 -10.765 7.230 1.00 63.72 296 ASP A CA 1
ATOM 2303 C C . ASP A 1 296 ? 6.917 -9.425 6.483 1.00 63.72 296 ASP A C 1
ATOM 2305 O O . ASP A 1 296 ? 6.590 -8.361 7.009 1.00 63.72 296 ASP A O 1
ATOM 2309 N N . ASP A 1 297 ? 7.577 -9.387 5.320 1.00 58.53 297 ASP A N 1
ATOM 2310 C CA . ASP A 1 297 ? 7.827 -8.111 4.595 1.00 58.53 297 ASP A CA 1
ATOM 2311 C C . ASP A 1 297 ? 6.520 -7.421 4.140 1.00 58.53 297 ASP A C 1
ATOM 2313 O O . ASP A 1 297 ? 6.388 -6.201 4.231 1.00 58.53 297 ASP A O 1
ATOM 2317 N N . ASP A 1 298 ? 5.523 -8.206 3.725 1.00 61.78 298 ASP A N 1
ATOM 2318 C CA . ASP A 1 298 ? 4.293 -7.716 3.083 1.00 61.78 298 ASP A CA 1
ATOM 2319 C C . ASP A 1 298 ? 3.278 -7.073 4.052 1.00 61.78 298 ASP A C 1
ATOM 2321 O O . ASP A 1 298 ? 2.378 -6.356 3.614 1.00 61.78 298 ASP A O 1
ATOM 2325 N N . THR A 1 299 ? 3.440 -7.255 5.369 1.00 69.94 299 THR A N 1
ATOM 2326 C CA . THR A 1 299 ? 2.643 -6.557 6.399 1.00 69.94 299 THR A CA 1
ATOM 2327 C C . THR A 1 299 ? 3.291 -5.265 6.896 1.00 69.94 299 THR A C 1
ATOM 2329 O O . THR A 1 299 ? 2.628 -4.444 7.535 1.00 69.94 299 THR A O 1
ATOM 2332 N N . LYS A 1 300 ? 4.570 -5.015 6.584 1.00 83.06 300 LYS A N 1
ATOM 2333 C CA . LYS A 1 300 ? 5.336 -3.865 7.096 1.00 83.06 300 LYS A CA 1
ATOM 2334 C C . LYS A 1 300 ? 5.132 -2.598 6.259 1.00 83.06 300 LYS A C 1
ATOM 2336 O O . LYS A 1 300 ? 6.077 -1.988 5.762 1.00 83.06 300 LYS A O 1
ATOM 2341 N N . GLY A 1 301 ? 3.871 -2.195 6.106 1.00 84.94 301 GLY A N 1
ATOM 2342 C CA . GLY A 1 301 ? 3.448 -1.092 5.239 1.00 84.94 301 GLY A CA 1
ATOM 2343 C C . GLY A 1 301 ? 3.821 0.325 5.702 1.00 84.94 301 GLY A C 1
ATOM 2344 O O . GLY A 1 301 ? 3.481 1.279 4.998 1.00 84.94 301 GLY A O 1
ATOM 2345 N N . PHE A 1 302 ? 4.478 0.485 6.857 1.00 91.81 302 PHE A N 1
ATOM 2346 C CA . PHE A 1 302 ? 4.839 1.768 7.472 1.00 91.81 302 PHE A CA 1
ATOM 2347 C C . PHE A 1 302 ? 6.352 1.879 7.713 1.00 91.81 302 PHE A C 1
ATOM 2349 O O . PHE A 1 302 ? 7.065 0.885 7.698 1.00 91.81 302 PHE A O 1
ATOM 2356 N N . PHE A 1 303 ? 6.857 3.095 7.941 1.00 90.25 303 PHE A N 1
ATOM 2357 C CA . PHE A 1 303 ? 8.294 3.378 8.051 1.00 90.25 303 PHE A CA 1
ATOM 2358 C C . PHE A 1 303 ? 8.593 4.240 9.281 1.00 90.25 303 PHE A C 1
ATOM 2360 O O . PHE A 1 303 ? 7.972 5.292 9.454 1.00 90.25 303 PHE A O 1
ATOM 2367 N N . ASP A 1 304 ? 9.549 3.824 10.117 1.00 90.50 304 ASP A N 1
ATOM 2368 C CA . ASP A 1 304 ? 10.069 4.648 11.215 1.00 90.50 304 ASP A CA 1
ATOM 2369 C C . ASP A 1 304 ? 11.240 5.520 10.719 1.00 90.50 304 ASP A C 1
ATOM 2371 O O . ASP A 1 304 ? 12.331 5.000 10.475 1.00 90.50 304 ASP A O 1
ATOM 2375 N N . PRO A 1 305 ? 11.076 6.852 10.617 1.00 88.44 305 PRO A N 1
ATOM 2376 C CA . PRO A 1 305 ? 12.116 7.747 10.108 1.00 88.44 305 PRO A CA 1
ATOM 2377 C C . PRO A 1 305 ? 13.354 7.856 11.016 1.00 88.44 305 PRO A C 1
ATOM 2379 O O . PRO A 1 305 ? 14.378 8.371 10.568 1.00 88.44 305 PRO A O 1
ATOM 2382 N N . ASN A 1 306 ? 13.287 7.397 12.273 1.00 86.50 306 ASN A N 1
ATOM 2383 C CA . ASN A 1 306 ? 14.405 7.469 13.220 1.00 86.50 306 ASN A CA 1
ATOM 2384 C C . ASN A 1 306 ? 15.366 6.277 13.078 1.00 86.50 306 ASN A C 1
ATOM 2386 O O . ASN A 1 306 ? 16.578 6.448 13.207 1.00 86.50 306 ASN A O 1
ATOM 2390 N N . THR A 1 307 ? 14.830 5.080 12.820 1.00 83.00 307 THR A N 1
ATOM 2391 C CA . THR A 1 307 ? 15.601 3.830 12.653 1.00 83.00 307 THR A CA 1
ATOM 2392 C C . THR A 1 307 ? 15.779 3.418 11.193 1.00 83.00 307 THR A C 1
ATOM 2394 O O . THR A 1 307 ? 16.687 2.649 10.893 1.00 83.00 307 THR A O 1
ATOM 2397 N N . GLN A 1 308 ? 14.960 3.965 10.289 1.00 83.19 308 GLN A N 1
ATOM 2398 C CA . GLN A 1 308 ? 14.865 3.602 8.871 1.00 83.19 308 GLN A CA 1
ATOM 2399 C C . GLN A 1 308 ? 14.381 2.159 8.632 1.00 83.19 308 GLN A C 1
ATOM 2401 O O . GLN A 1 308 ? 14.698 1.539 7.618 1.00 83.19 308 GLN A O 1
ATOM 2406 N N . GLU A 1 309 ? 13.588 1.633 9.568 1.00 84.31 309 GLU A N 1
ATOM 2407 C CA . GLU A 1 309 ? 12.975 0.305 9.496 1.00 84.31 309 GLU A CA 1
ATOM 2408 C C . GLU A 1 309 ? 11.563 0.367 8.888 1.00 84.31 309 GLU A C 1
ATOM 2410 O O . GLU A 1 309 ? 10.751 1.223 9.255 1.00 84.31 309 GLU A O 1
ATOM 2415 N N . ASN A 1 310 ? 11.247 -0.595 8.012 1.00 87.06 310 ASN A N 1
ATOM 2416 C CA . ASN A 1 310 ? 9.862 -0.925 7.666 1.00 87.06 310 ASN A CA 1
ATOM 2417 C C . ASN A 1 310 ? 9.216 -1.651 8.858 1.00 87.06 310 ASN A C 1
ATOM 2419 O O . ASN A 1 310 ? 9.830 -2.543 9.446 1.00 87.06 310 ASN A O 1
ATOM 2423 N N . LEU A 1 311 ? 7.982 -1.288 9.203 1.00 88.75 311 LEU A N 1
ATOM 2424 C CA . LEU A 1 311 ? 7.240 -1.764 10.371 1.00 88.75 311 LEU A CA 1
ATOM 2425 C C . LEU A 1 311 ? 5.753 -1.946 10.046 1.00 88.75 311 LEU A C 1
ATOM 2427 O O . LEU A 1 311 ? 5.209 -1.300 9.149 1.00 88.75 311 LEU A O 1
ATOM 2431 N N . THR A 1 312 ? 5.075 -2.769 10.842 1.00 89.81 312 THR A N 1
ATOM 2432 C CA . THR A 1 312 ? 3.606 -2.729 10.960 1.00 89.81 312 THR A CA 1
ATOM 2433 C C . THR A 1 312 ? 3.160 -1.425 11.643 1.00 89.81 312 THR A C 1
ATOM 2435 O O . THR A 1 312 ? 3.916 -0.821 12.417 1.00 89.81 312 THR A O 1
ATOM 2438 N N . TYR A 1 313 ? 1.926 -0.980 11.409 1.00 92.44 313 TYR A N 1
ATOM 2439 C CA . TYR A 1 313 ? 1.311 0.152 12.103 1.00 92.44 313 TYR A CA 1
ATOM 2440 C C . TYR A 1 313 ? 1.335 -0.053 13.612 1.00 92.44 313 TYR A C 1
ATOM 2442 O O . TYR A 1 313 ? 1.671 0.875 14.348 1.00 92.44 313 TYR A O 1
ATOM 2450 N N . LEU A 1 314 ? 1.034 -1.268 14.086 1.00 88.62 314 LEU A N 1
ATOM 2451 C CA . LEU A 1 314 ? 1.083 -1.584 15.513 1.00 88.62 314 LEU A CA 1
ATOM 2452 C C . LEU A 1 314 ? 2.486 -1.360 16.104 1.00 88.62 314 LEU A C 1
ATOM 2454 O O . LEU A 1 314 ? 2.608 -0.725 17.152 1.00 88.62 314 LEU A O 1
ATOM 2458 N N . GLN A 1 315 ? 3.543 -1.806 15.420 1.00 88.00 315 GLN A N 1
ATOM 2459 C CA . GLN A 1 315 ? 4.927 -1.573 15.851 1.00 88.00 315 GLN A CA 1
ATOM 2460 C C . GLN A 1 315 ? 5.304 -0.086 15.842 1.00 88.00 315 GLN A C 1
ATOM 2462 O O . GLN A 1 315 ? 5.993 0.372 16.754 1.00 88.00 315 GLN A O 1
ATOM 2467 N N . LEU A 1 316 ? 4.840 0.691 14.858 1.00 92.44 316 LEU A N 1
ATOM 2468 C CA . LEU A 1 316 ? 5.091 2.135 14.810 1.00 92.44 316 LEU A CA 1
ATOM 2469 C C . LEU A 1 316 ? 4.302 2.895 15.897 1.00 92.44 316 LEU A C 1
ATOM 2471 O O . LEU A 1 316 ? 4.828 3.824 16.511 1.00 92.44 316 LEU A O 1
ATOM 2475 N N . VAL A 1 317 ? 3.075 2.463 16.208 1.00 90.44 317 VAL A N 1
ATOM 2476 C CA . VAL A 1 317 ? 2.260 2.972 17.327 1.00 90.44 317 VAL A CA 1
ATOM 2477 C C . VAL A 1 317 ? 2.908 2.663 18.681 1.00 90.44 317 VAL A C 1
ATOM 2479 O O . VAL A 1 317 ? 2.925 3.532 19.550 1.00 90.44 317 VAL A O 1
ATOM 2482 N N . GLU A 1 318 ? 3.501 1.481 18.875 1.00 85.94 318 GLU A N 1
ATOM 2483 C CA . GLU A 1 318 ? 4.238 1.132 20.106 1.00 85.94 318 GLU A CA 1
ATOM 2484 C C . GLU A 1 318 ? 5.518 1.979 20.316 1.00 85.94 318 GLU A C 1
ATOM 2486 O O . GLU A 1 318 ? 5.992 2.091 21.455 1.00 85.94 318 GLU A O 1
ATOM 2491 N N . ARG A 1 319 ? 6.044 2.609 19.249 1.00 88.25 319 ARG A N 1
ATOM 2492 C CA . ARG A 1 319 ? 7.149 3.593 19.273 1.00 88.25 319 ARG A CA 1
ATOM 2493 C C . ARG A 1 319 ? 6.692 5.051 19.445 1.00 88.25 319 ARG A C 1
ATOM 2495 O O . ARG A 1 319 ? 7.527 5.928 19.674 1.00 88.25 319 ARG A O 1
ATOM 2502 N N . CYS A 1 320 ? 5.393 5.335 19.347 1.00 90.25 320 CYS A N 1
ATOM 2503 C CA . CYS A 1 320 ? 4.850 6.670 19.598 1.00 90.25 320 CYS A CA 1
ATOM 2504 C C . CYS A 1 320 ? 4.835 7.003 21.100 1.00 90.25 320 CYS A C 1
ATOM 2506 O O . CYS A 1 320 ? 4.702 6.124 21.952 1.00 90.25 320 CYS A O 1
ATOM 2508 N N . VAL A 1 321 ? 4.906 8.294 21.434 1.00 88.06 321 VAL A N 1
ATOM 2509 C CA . VAL A 1 321 ? 4.560 8.785 22.781 1.00 88.06 321 VAL A CA 1
ATOM 2510 C C . VAL A 1 321 ? 3.081 9.144 22.836 1.00 88.06 321 VAL A C 1
ATOM 2512 O O . VAL A 1 321 ? 2.502 9.530 21.823 1.00 88.06 321 VAL A O 1
ATOM 2515 N N . ARG A 1 322 ? 2.469 9.065 24.020 1.00 87.00 322 ARG A N 1
ATOM 2516 C CA . ARG A 1 322 ? 1.178 9.718 24.258 1.00 87.00 322 ARG A CA 1
ATOM 2517 C C . ARG A 1 322 ? 1.395 11.159 24.690 1.00 87.00 322 ARG A C 1
ATOM 2519 O O . ARG A 1 322 ? 2.142 11.415 25.632 1.00 87.00 322 ARG A O 1
ATOM 2526 N N . ASP A 1 323 ? 0.702 12.068 24.024 1.00 85.44 323 ASP A N 1
ATOM 2527 C CA . ASP A 1 323 ? 0.507 13.431 24.499 1.00 85.44 323 ASP A CA 1
ATOM 2528 C C . ASP A 1 323 ? -0.276 13.410 25.834 1.00 85.44 323 ASP A C 1
ATOM 2530 O O . ASP A 1 323 ? -1.282 12.697 25.926 1.00 85.44 323 ASP A O 1
ATOM 2534 N N . PRO A 1 324 ? 0.177 14.112 26.890 1.00 79.25 324 PRO A N 1
ATOM 2535 C CA . PRO A 1 324 ? -0.403 13.978 28.227 1.00 79.25 324 PRO A CA 1
ATOM 2536 C C . PRO A 1 324 ? -1.758 14.680 28.381 1.00 79.25 324 PRO A C 1
ATOM 2538 O O . PRO A 1 324 ? -2.558 14.246 29.209 1.00 79.25 324 PRO A O 1
ATOM 2541 N N . ASP A 1 325 ? -2.018 15.727 27.595 1.00 81.56 325 ASP A N 1
ATOM 2542 C CA . ASP A 1 325 ? -3.203 16.580 27.723 1.00 81.56 325 ASP A CA 1
ATOM 2543 C C . ASP A 1 325 ? -4.348 16.108 26.810 1.00 81.56 325 ASP A C 1
ATOM 2545 O O . ASP A 1 325 ? -5.519 16.141 27.192 1.00 81.56 325 ASP A O 1
ATOM 2549 N N . THR A 1 326 ? -4.017 15.622 25.609 1.00 86.00 326 THR A N 1
ATOM 2550 C CA . THR A 1 326 ? -4.983 15.121 24.612 1.00 86.00 326 THR A CA 1
ATOM 2551 C C . THR A 1 326 ? -5.099 13.593 24.575 1.00 86.00 326 THR A C 1
ATOM 2553 O O . THR A 1 326 ? -6.087 13.064 24.063 1.00 86.00 326 THR A O 1
ATOM 2556 N N . GLY A 1 327 ? -4.104 12.861 25.091 1.00 85.25 327 GLY A N 1
ATOM 2557 C CA . GLY A 1 327 ? -4.035 11.394 25.050 1.00 85.25 327 GLY A CA 1
ATOM 2558 C C . GLY A 1 327 ? -3.671 10.789 23.684 1.00 85.25 327 GLY A C 1
ATOM 2559 O O . GLY A 1 327 ? -3.653 9.556 23.556 1.00 85.25 327 GLY A O 1
ATOM 2560 N N . LEU A 1 328 ? -3.401 11.628 22.676 1.00 91.19 328 LEU A N 1
ATOM 2561 C CA . LEU A 1 328 ? -3.118 11.245 21.289 1.00 91.19 328 LEU A CA 1
ATOM 2562 C C . LEU A 1 328 ? -1.740 10.578 21.132 1.00 91.19 328 LEU A C 1
ATOM 2564 O O . LEU A 1 328 ? -0.780 10.958 21.800 1.00 91.19 328 LEU A O 1
ATOM 2568 N N . SER A 1 329 ? -1.623 9.614 20.212 1.00 93.62 329 SER A N 1
ATOM 2569 C CA . SER A 1 329 ? -0.339 9.003 19.839 1.00 93.62 329 SER A CA 1
ATOM 2570 C C . SER A 1 329 ? 0.436 9.932 18.899 1.00 93.62 329 SER A C 1
ATOM 2572 O O . SER A 1 329 ? -0.068 10.281 17.831 1.00 93.62 329 SER A O 1
ATOM 2574 N N . LEU A 1 330 ? 1.668 10.297 19.248 1.00 95.81 330 LEU A N 1
ATOM 2575 C CA . LEU A 1 330 ? 2.547 11.134 18.431 1.00 95.81 330 LEU A CA 1
ATOM 2576 C C . LEU A 1 330 ? 3.837 10.387 18.078 1.00 95.81 330 LEU A C 1
ATOM 2578 O O . LEU A 1 330 ? 4.535 9.878 18.962 1.00 95.81 330 LEU A O 1
ATOM 2582 N N . LEU A 1 331 ? 4.179 10.362 16.789 1.00 95.69 331 LEU A N 1
ATOM 2583 C CA . LEU A 1 331 ? 5.439 9.804 16.309 1.00 95.69 331 LEU A CA 1
ATOM 2584 C C . LEU A 1 331 ? 6.589 10.727 16.728 1.00 95.69 331 LEU A C 1
ATOM 2586 O O . LEU A 1 331 ? 6.625 11.900 16.355 1.00 95.69 331 LEU A O 1
ATOM 2590 N N . VAL A 1 332 ? 7.526 10.209 17.520 1.00 93.12 332 VAL A N 1
ATOM 2591 C CA . VAL A 1 332 ? 8.698 10.980 17.949 1.00 93.12 332 VAL A CA 1
ATOM 2592 C C . VAL A 1 332 ? 9.654 11.152 16.772 1.00 93.12 332 VAL A C 1
ATOM 2594 O O . VAL A 1 332 ? 9.973 10.175 16.102 1.00 93.12 332 VAL A O 1
ATOM 2597 N N . ILE A 1 333 ? 10.146 12.374 16.566 1.00 92.88 333 ILE A N 1
ATOM 2598 C CA . ILE A 1 333 ? 11.245 12.691 15.645 1.00 92.88 333 ILE A CA 1
ATOM 2599 C C . ILE A 1 333 ? 12.409 13.269 16.452 1.00 92.88 333 ILE A C 1
ATOM 2601 O O . ILE A 1 333 ? 12.242 14.256 17.179 1.00 92.88 333 ILE A O 1
ATOM 2605 N N . VAL A 1 334 ? 13.590 12.664 16.322 1.00 88.69 334 VAL A N 1
ATOM 2606 C CA . VAL A 1 334 ? 14.845 13.153 16.920 1.00 88.69 334 VAL A CA 1
ATOM 2607 C C . VAL A 1 334 ? 15.767 13.756 15.859 1.00 88.69 334 VAL A C 1
ATOM 2609 O O . VAL A 1 334 ? 15.668 13.430 14.676 1.00 88.69 334 VAL A O 1
ATOM 2612 N N . LYS A 1 335 ? 16.691 14.637 16.255 1.00 80.12 335 LYS A N 1
ATOM 2613 C CA . LYS A 1 335 ? 17.760 15.089 15.347 1.00 80.12 335 LYS A CA 1
ATOM 2614 C C . LYS A 1 335 ? 18.834 14.010 15.197 1.00 80.12 335 LYS A C 1
ATOM 2616 O O . LYS A 1 335 ? 19.072 13.215 16.101 1.00 80.12 335 LYS A O 1
ATOM 2621 N N . LYS A 1 336 ? 19.547 14.024 14.068 1.00 71.19 336 LYS A N 1
ATOM 2622 C CA . LYS A 1 336 ? 20.687 13.130 13.810 1.00 71.19 336 LYS A CA 1
ATOM 2623 C C . LYS A 1 336 ? 21.749 13.285 14.912 1.00 71.19 336 LYS A C 1
ATOM 2625 O O . LYS A 1 336 ? 22.372 14.338 15.016 1.00 71.19 336 LYS A O 1
ATOM 2630 N N . GLY A 1 337 ? 21.940 12.239 15.719 1.00 61.53 337 GLY A N 1
ATOM 2631 C CA . GLY A 1 337 ? 22.850 12.223 16.874 1.00 61.53 337 GLY A CA 1
ATOM 2632 C C . GLY A 1 337 ? 22.181 12.413 18.244 1.00 61.53 337 GLY A C 1
ATOM 2633 O O . GLY A 1 337 ? 22.841 12.223 19.262 1.00 61.53 337 GLY A O 1
ATOM 2634 N N . GLU A 1 338 ? 20.886 12.735 18.304 1.00 74.75 338 GLU A N 1
ATOM 2635 C CA . GLU A 1 338 ? 20.103 12.657 19.544 1.00 74.75 338 GLU A CA 1
ATOM 2636 C C . GLU A 1 338 ? 19.685 11.207 19.837 1.00 74.75 338 GLU A C 1
ATOM 2638 O O . GLU A 1 338 ? 19.481 10.398 18.931 1.00 74.75 338 GLU A O 1
ATOM 2643 N N . PHE A 1 339 ? 19.525 10.867 21.118 1.00 73.19 339 PHE A N 1
ATOM 2644 C CA . PHE A 1 339 ? 19.127 9.520 21.525 1.00 73.19 339 PHE A CA 1
ATOM 2645 C C . PHE A 1 339 ? 17.635 9.261 21.252 1.00 73.19 339 PHE A C 1
ATOM 2647 O O . PHE A 1 339 ? 16.754 9.832 21.908 1.00 73.19 339 PHE A O 1
ATOM 2654 N N . TYR A 1 340 ? 17.359 8.367 20.300 1.00 79.06 340 TYR A N 1
ATOM 2655 C CA . TYR A 1 340 ? 16.030 7.811 20.058 1.00 79.06 340 TYR A CA 1
ATOM 2656 C C . TYR A 1 340 ? 15.753 6.667 21.041 1.00 79.06 340 TYR A C 1
ATOM 2658 O O . TYR A 1 340 ? 16.304 5.574 20.919 1.00 79.06 340 TYR A O 1
ATOM 2666 N N . PHE A 1 341 ? 14.899 6.917 22.036 1.00 74.56 341 PHE A N 1
ATOM 2667 C CA . PHE A 1 341 ? 14.417 5.854 22.915 1.00 74.56 341 PHE A CA 1
ATOM 2668 C C . PHE A 1 341 ? 13.249 5.111 22.258 1.00 74.56 341 PHE A C 1
ATOM 2670 O O . PHE A 1 341 ? 12.207 5.711 21.996 1.00 74.56 341 PHE A O 1
ATOM 2677 N N . PHE A 1 342 ? 13.384 3.792 22.131 1.00 77.06 342 PHE A N 1
ATOM 2678 C CA . PHE A 1 342 ? 12.284 2.864 21.875 1.00 77.06 342 PHE A CA 1
ATOM 2679 C C . PHE A 1 342 ? 12.536 1.510 22.562 1.00 77.06 342 PHE A C 1
ATOM 2681 O O . PHE A 1 342 ? 13.625 1.243 23.093 1.00 77.06 342 PHE A O 1
ATOM 2688 N N . ILE A 1 343 ? 11.518 0.647 22.561 1.00 78.31 343 ILE A N 1
ATOM 2689 C CA . ILE A 1 343 ? 11.624 -0.736 23.033 1.00 78.31 343 ILE A CA 1
ATOM 2690 C C . ILE A 1 343 ? 11.640 -1.662 21.814 1.00 78.31 343 ILE A C 1
ATOM 2692 O O . ILE A 1 343 ? 10.699 -1.673 21.029 1.00 78.31 343 ILE A O 1
ATOM 2696 N N . ASP A 1 344 ? 12.730 -2.403 21.651 1.00 77.25 344 ASP A N 1
ATOM 2697 C CA . ASP A 1 344 ? 12.928 -3.407 20.602 1.00 77.25 344 ASP A CA 1
ATOM 2698 C C . ASP A 1 344 ? 12.135 -4.693 20.877 1.00 77.25 344 ASP A C 1
ATOM 2700 O O . ASP A 1 344 ? 11.740 -4.970 22.012 1.00 77.25 344 ASP A O 1
ATOM 2704 N N . GLU A 1 345 ? 11.945 -5.509 19.837 1.00 76.94 345 GLU A N 1
ATOM 2705 C CA . GLU A 1 345 ? 11.174 -6.757 19.917 1.00 76.94 345 GLU A CA 1
ATOM 2706 C C . GLU A 1 345 ? 11.767 -7.791 20.885 1.00 76.94 345 GLU A C 1
ATOM 2708 O O . GLU A 1 345 ? 11.014 -8.559 21.480 1.00 76.94 345 GLU A O 1
ATOM 2713 N N . GLN A 1 346 ? 13.086 -7.802 21.115 1.00 79.44 346 GLN A N 1
A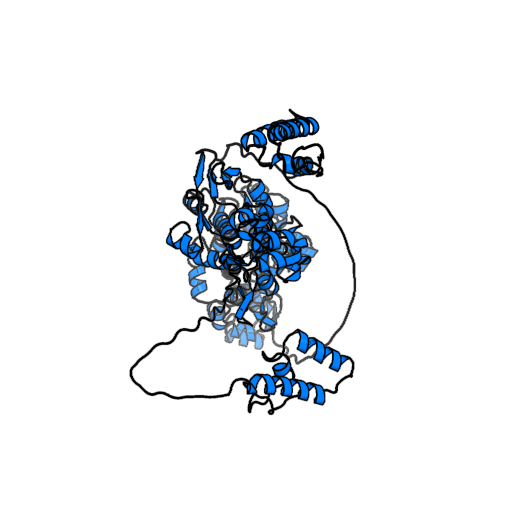TOM 2714 C CA . GLN A 1 346 ? 13.703 -8.720 22.082 1.00 79.44 346 GLN A CA 1
ATOM 2715 C C . GLN A 1 346 ? 13.310 -8.333 23.512 1.00 79.44 346 GLN A C 1
ATOM 2717 O O . GLN A 1 346 ? 12.746 -9.142 24.252 1.00 79.44 346 GLN A O 1
ATOM 2722 N N . THR A 1 347 ? 13.511 -7.064 23.874 1.00 80.62 347 THR A N 1
ATOM 2723 C CA . THR A 1 347 ? 13.086 -6.494 25.158 1.00 80.62 347 THR A CA 1
ATOM 2724 C C . THR A 1 347 ? 11.574 -6.650 25.339 1.00 80.62 347 THR A C 1
ATOM 2726 O O . THR A 1 347 ? 11.123 -7.142 26.370 1.00 80.62 347 THR A O 1
ATOM 2729 N N . LYS A 1 348 ? 10.774 -6.310 24.324 1.00 80.94 348 LYS A N 1
ATOM 2730 C CA . LYS A 1 348 ? 9.310 -6.469 24.310 1.00 80.94 348 LYS A CA 1
ATOM 2731 C C . LYS A 1 348 ? 8.878 -7.926 24.500 1.00 80.94 348 LYS A C 1
ATOM 2733 O O . LYS A 1 348 ? 7.976 -8.172 25.295 1.00 80.94 348 LYS A O 1
ATOM 2738 N N . THR A 1 349 ? 9.539 -8.893 23.863 1.00 82.88 349 THR A N 1
ATOM 2739 C CA . THR A 1 349 ? 9.270 -10.333 24.046 1.00 82.88 349 THR A CA 1
ATOM 2740 C C . THR A 1 349 ? 9.554 -10.776 25.478 1.00 82.88 349 THR A C 1
ATOM 2742 O O . THR A 1 349 ? 8.718 -11.436 26.092 1.00 82.88 349 THR A O 1
ATOM 2745 N N . ILE A 1 350 ? 10.680 -10.347 26.054 1.00 87.75 350 ILE A N 1
ATOM 2746 C CA . ILE A 1 350 ? 11.041 -10.629 27.451 1.00 87.75 350 ILE A CA 1
ATOM 2747 C C . ILE A 1 350 ? 9.990 -10.046 28.420 1.00 87.75 350 ILE A C 1
ATOM 2749 O O . ILE A 1 350 ? 9.526 -10.735 29.332 1.00 87.75 350 ILE A O 1
ATOM 2753 N N . LEU A 1 351 ? 9.540 -8.809 28.183 1.00 87.94 351 LEU A N 1
ATOM 2754 C CA . LEU A 1 351 ? 8.489 -8.153 28.972 1.00 87.94 351 LEU A CA 1
ATOM 2755 C C . LEU A 1 351 ? 7.092 -8.774 28.761 1.00 87.94 351 LEU A C 1
ATOM 2757 O O . LEU A 1 351 ? 6.275 -8.748 29.680 1.00 87.94 351 LEU A O 1
ATOM 2761 N N . LYS A 1 352 ? 6.796 -9.348 27.587 1.00 85.06 352 LYS A N 1
ATOM 2762 C CA . LYS A 1 352 ? 5.545 -10.085 27.323 1.00 85.06 352 LYS A CA 1
ATOM 2763 C C . LYS A 1 352 ? 5.548 -11.485 27.955 1.00 85.06 352 LYS A C 1
ATOM 2765 O O . LYS A 1 352 ? 4.513 -11.926 28.448 1.00 85.06 352 LYS A O 1
ATOM 2770 N N . ALA A 1 353 ? 6.695 -12.167 27.990 1.00 87.88 353 ALA A N 1
ATOM 2771 C CA . ALA A 1 353 ? 6.834 -13.499 28.584 1.00 87.88 353 ALA A CA 1
ATOM 2772 C C . ALA A 1 353 ? 6.721 -13.484 30.121 1.00 87.88 353 ALA A C 1
ATOM 2774 O O . ALA A 1 353 ? 6.099 -14.369 30.717 1.00 87.88 353 ALA A O 1
ATOM 2775 N N . MET A 1 354 ? 7.291 -12.467 30.774 1.00 90.31 354 MET A N 1
ATOM 2776 C CA . MET A 1 354 ? 7.212 -12.308 32.226 1.00 90.31 354 MET A CA 1
ATOM 2777 C C . MET A 1 354 ? 5.794 -11.914 32.653 1.00 90.31 354 MET A C 1
ATOM 2779 O O . MET A 1 354 ? 5.345 -10.801 32.390 1.00 90.31 354 MET A O 1
ATOM 2783 N N . THR A 1 355 ? 5.087 -12.816 33.340 1.00 91.56 355 THR A N 1
ATOM 2784 C CA . THR A 1 355 ? 3.681 -12.627 33.741 1.00 91.56 355 THR A CA 1
ATOM 2785 C C . THR A 1 355 ? 3.479 -12.700 35.254 1.00 91.56 355 THR A C 1
ATOM 2787 O O . THR A 1 355 ? 4.274 -13.288 35.985 1.00 91.56 355 THR A O 1
ATOM 2790 N N . THR A 1 356 ? 2.403 -12.083 35.743 1.00 88.94 356 THR A N 1
ATOM 2791 C CA . THR A 1 356 ? 2.035 -12.040 37.166 1.00 88.94 356 THR A CA 1
ATOM 2792 C C . THR A 1 356 ? 0.517 -12.071 37.351 1.00 88.94 356 THR A C 1
ATOM 2794 O O . THR A 1 356 ? -0.236 -11.767 36.431 1.00 88.94 356 THR A O 1
ATOM 2797 N N . THR A 1 357 ? 0.069 -12.412 38.558 1.00 86.88 357 THR A N 1
ATOM 2798 C CA . THR A 1 357 ? -1.328 -12.290 39.024 1.00 86.88 357 THR A CA 1
ATOM 2799 C C . THR A 1 357 ? -1.461 -11.346 40.229 1.00 86.88 357 THR A C 1
ATOM 2801 O O . THR A 1 357 ? -2.541 -11.191 40.795 1.00 86.88 357 THR A O 1
ATOM 2804 N N . LYS A 1 358 ? -0.358 -10.703 40.651 1.00 84.94 358 LYS A N 1
ATOM 2805 C CA . LYS A 1 358 ? -0.245 -9.958 41.922 1.00 84.94 358 LYS A CA 1
ATOM 2806 C C . LYS A 1 358 ? -0.618 -8.467 41.840 1.00 84.94 358 LYS A C 1
ATOM 2808 O O . LYS A 1 358 ? -0.327 -7.724 42.770 1.00 84.94 358 LYS A O 1
ATOM 2813 N N . ALA A 1 359 ? -1.226 -8.009 40.748 1.00 81.94 359 ALA A N 1
ATOM 2814 C CA . ALA A 1 359 ? -1.543 -6.596 40.538 1.00 81.94 359 ALA A CA 1
ATOM 2815 C C . ALA A 1 359 ? -2.984 -6.264 40.997 1.00 81.94 359 ALA A C 1
ATOM 2817 O O . ALA A 1 359 ? -3.949 -6.602 40.312 1.00 81.94 359 ALA A O 1
ATOM 2818 N N . GLY A 1 360 ? -3.147 -5.627 42.166 1.00 75.81 360 GLY A N 1
ATOM 2819 C CA . GLY A 1 360 ? -4.457 -5.372 42.801 1.00 75.81 360 GLY A CA 1
ATOM 2820 C C . GLY A 1 360 ? -5.268 -4.236 42.162 1.00 75.81 360 GLY A C 1
ATOM 2821 O O . GLY A 1 360 ? -4.674 -3.329 41.581 1.00 75.81 360 GLY A O 1
ATOM 2822 N N . GLY A 1 361 ? -6.608 -4.306 42.228 1.00 78.56 361 GLY A N 1
ATOM 2823 C CA . GLY A 1 361 ? -7.617 -3.464 41.558 1.00 78.56 361 GLY A CA 1
ATOM 2824 C C . GLY A 1 361 ? -8.532 -4.224 40.564 1.00 78.56 361 GLY A C 1
ATOM 2825 O O . GLY A 1 361 ? -9.403 -4.966 40.998 1.00 78.56 361 GLY A O 1
ATOM 2826 N N . LYS A 1 362 ? -8.360 -4.046 39.237 1.00 74.00 362 LYS A N 1
ATOM 2827 C CA . LYS A 1 362 ? -9.019 -4.830 38.160 1.00 74.00 362 LYS A CA 1
ATOM 2828 C C . LYS A 1 362 ? -8.094 -5.589 37.177 1.00 74.00 362 LYS A C 1
ATOM 2830 O O . LYS A 1 362 ? -8.603 -6.382 36.400 1.00 74.00 362 LYS A O 1
ATOM 2835 N N . PHE A 1 363 ? -6.759 -5.447 37.247 1.00 79.44 363 PHE A N 1
ATOM 2836 C CA . PHE A 1 363 ? -5.865 -6.580 36.901 1.00 79.44 363 PHE A CA 1
ATOM 2837 C C . PHE A 1 363 ? -6.050 -7.696 37.952 1.00 79.44 363 PHE A C 1
ATOM 2839 O O . PHE A 1 363 ? -5.583 -8.809 37.755 1.00 79.44 363 PHE A O 1
ATOM 2846 N N . GLN A 1 364 ? -6.700 -7.405 39.086 1.00 79.06 364 GLN A N 1
ATOM 2847 C CA . GLN A 1 364 ? -6.852 -8.320 40.208 1.00 79.06 364 GLN A CA 1
ATOM 2848 C C . GLN A 1 364 ? -7.549 -9.611 39.773 1.00 79.06 364 GLN A C 1
ATOM 2850 O O . GLN A 1 364 ? -8.703 -9.595 39.355 1.00 79.06 364 GLN A O 1
ATOM 2855 N N . GLY A 1 365 ? -6.822 -10.726 39.868 1.00 73.81 365 GLY A N 1
ATOM 2856 C CA . GLY A 1 365 ? -7.272 -12.042 39.408 1.00 73.81 365 GLY A CA 1
ATOM 2857 C C . GLY A 1 365 ? -6.986 -12.357 37.932 1.00 73.81 365 GLY A C 1
ATOM 2858 O O . GLY A 1 365 ? -7.134 -13.510 37.542 1.00 73.81 365 GLY A O 1
ATOM 2859 N N . GLN A 1 366 ? -6.531 -11.394 37.124 1.00 77.62 366 GLN A N 1
ATOM 2860 C CA . GLN A 1 366 ? -6.069 -11.627 35.750 1.00 77.62 366 GLN A CA 1
ATOM 2861 C C . GLN A 1 366 ? -4.580 -12.023 35.732 1.00 77.62 366 GLN A C 1
ATOM 2863 O O . GLN A 1 366 ? -3.806 -11.623 36.607 1.00 77.62 366 GLN A O 1
ATOM 2868 N N . LYS A 1 367 ? -4.167 -12.813 34.731 1.00 86.88 367 LYS A N 1
ATOM 2869 C CA . LYS A 1 367 ? -2.758 -13.151 34.465 1.00 86.88 367 LYS A CA 1
ATOM 2870 C C . LYS A 1 367 ? -2.232 -12.212 33.381 1.00 86.88 367 LYS A C 1
ATOM 2872 O O . LYS A 1 367 ? -2.690 -12.277 32.247 1.00 86.88 367 LYS A O 1
ATOM 2877 N N . VAL A 1 368 ? -1.273 -11.365 33.743 1.00 86.69 368 VAL A N 1
ATOM 2878 C CA . VAL A 1 368 ? -0.944 -10.146 32.988 1.00 86.69 368 VAL A CA 1
ATOM 2879 C C . VAL A 1 368 ? 0.562 -10.036 32.768 1.00 86.69 368 VAL A C 1
ATOM 2881 O O . VAL A 1 368 ? 1.336 -10.411 33.655 1.00 86.69 368 VAL A O 1
ATOM 2884 N N . SER A 1 369 ? 1.000 -9.563 31.599 1.00 91.31 369 SER A N 1
ATOM 2885 C CA . SER A 1 369 ? 2.433 -9.461 31.278 1.00 91.31 369 SER A CA 1
ATOM 2886 C C . SER A 1 369 ? 3.068 -8.170 31.792 1.00 91.31 369 SER A C 1
ATOM 2888 O O . SER A 1 369 ? 2.390 -7.153 31.926 1.00 91.31 369 SER A O 1
ATOM 2890 N N . LEU A 1 370 ? 4.383 -8.170 32.033 1.00 89.00 370 LEU A N 1
ATOM 2891 C CA . LEU A 1 370 ? 5.128 -6.963 32.405 1.00 89.00 370 LEU A CA 1
ATOM 2892 C C . LEU A 1 370 ? 4.990 -5.867 31.334 1.00 89.00 370 LEU A C 1
ATOM 2894 O O . LEU A 1 370 ? 4.953 -4.694 31.685 1.00 89.00 370 LEU A O 1
ATOM 2898 N N . TRP A 1 371 ? 4.815 -6.232 30.061 1.00 85.31 371 TRP A N 1
ATOM 2899 C CA . TRP A 1 371 ? 4.455 -5.314 28.974 1.00 85.31 371 TRP A CA 1
ATOM 2900 C C . TRP A 1 371 ? 3.083 -4.647 29.183 1.00 85.31 371 TRP A C 1
ATOM 2902 O O . TRP A 1 371 ? 2.987 -3.418 29.135 1.00 85.31 371 TRP A O 1
ATOM 2912 N N . ASP A 1 372 ? 2.040 -5.432 29.485 1.00 81.94 372 ASP A N 1
ATOM 2913 C CA . ASP A 1 372 ? 0.696 -4.920 29.813 1.00 81.94 372 ASP A CA 1
ATOM 2914 C C . ASP A 1 372 ? 0.731 -4.000 31.046 1.00 81.94 372 ASP A C 1
ATOM 2916 O O . ASP A 1 372 ? 0.077 -2.954 31.074 1.00 81.94 372 ASP A O 1
ATOM 2920 N N . LEU A 1 373 ? 1.517 -4.369 32.067 1.00 86.50 373 LEU A N 1
ATOM 2921 C CA . LEU A 1 373 ? 1.750 -3.532 33.244 1.00 86.50 373 LEU A CA 1
ATOM 2922 C C . LEU A 1 373 ? 2.437 -2.201 32.855 1.00 86.50 373 LEU A C 1
ATOM 2924 O O . LEU A 1 373 ? 2.055 -1.135 33.341 1.00 86.50 373 LEU A O 1
ATOM 2928 N N . LEU A 1 374 ? 3.445 -2.249 31.982 1.00 83.50 374 LEU A N 1
ATOM 2929 C CA . LEU A 1 374 ? 4.345 -1.141 31.642 1.00 83.50 374 LEU A CA 1
ATOM 2930 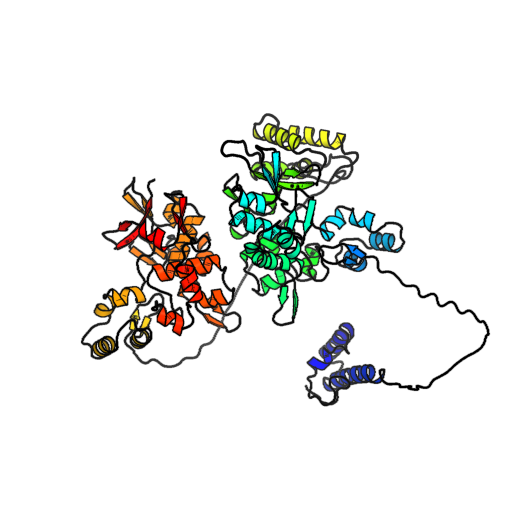C C . LEU A 1 374 ? 3.699 -0.046 30.771 1.00 83.50 374 LEU A C 1
ATOM 2932 O O . LEU A 1 374 ? 4.035 1.132 30.920 1.00 83.50 374 LEU A O 1
ATOM 2936 N N . TYR A 1 375 ? 2.772 -0.415 29.884 1.00 75.12 375 TYR A N 1
ATOM 2937 C CA . TYR A 1 375 ? 2.007 0.518 29.037 1.00 75.12 375 TYR A CA 1
ATOM 2938 C C . TYR A 1 375 ? 0.649 0.926 29.637 1.00 75.12 375 TYR A C 1
ATOM 2940 O O . TYR A 1 375 ? -0.140 1.631 29.007 1.00 75.12 375 TYR A O 1
ATOM 2948 N N . SER A 1 376 ? 0.369 0.512 30.873 1.00 77.75 376 SER A N 1
ATOM 2949 C CA . SER A 1 376 ? -0.839 0.907 31.592 1.00 77.75 376 SER A CA 1
ATOM 2950 C C . SER A 1 376 ? -0.830 2.389 32.004 1.00 77.75 376 SER A C 1
ATOM 2952 O O . SER A 1 376 ? 0.228 2.987 32.209 1.00 77.75 376 SER A O 1
ATOM 2954 N N . LYS A 1 377 ? -2.017 2.977 32.242 1.00 72.69 377 LYS A N 1
ATOM 2955 C CA . LYS A 1 377 ? -2.190 4.392 32.659 1.00 72.69 377 LYS A CA 1
ATOM 2956 C C . LYS A 1 377 ? -1.580 4.764 34.026 1.00 72.69 377 LYS A C 1
ATOM 2958 O O . LYS A 1 377 ? -1.758 5.876 34.514 1.00 72.69 377 LYS A O 1
ATOM 2963 N N . TYR A 1 378 ? -0.872 3.835 34.658 1.00 79.75 378 TYR A N 1
ATOM 2964 C CA . TYR A 1 378 ? -0.226 3.993 35.958 1.00 79.75 378 TYR A CA 1
ATOM 2965 C C . TYR A 1 378 ? 1.269 4.302 35.800 1.00 79.75 378 TYR A C 1
ATOM 2967 O O . TYR A 1 378 ? 1.855 4.911 36.697 1.00 79.75 378 TYR A O 1
ATOM 2975 N N . ILE A 1 379 ? 1.871 3.996 34.645 1.00 79.88 379 ILE A N 1
ATOM 2976 C CA . ILE A 1 379 ? 3.272 4.303 34.337 1.00 79.88 379 ILE A CA 1
ATOM 2977 C C . ILE A 1 379 ? 3.332 5.503 33.381 1.00 79.88 379 ILE A C 1
ATOM 2979 O O . ILE A 1 379 ? 2.804 5.449 32.271 1.00 79.88 379 ILE A O 1
ATOM 2983 N N . THR A 1 380 ? 3.974 6.593 33.808 1.00 72.94 380 THR A N 1
ATOM 2984 C CA . THR A 1 380 ? 4.226 7.764 32.951 1.00 72.94 380 THR A CA 1
ATOM 2985 C C . THR A 1 380 ? 5.287 7.446 31.899 1.00 72.94 380 THR A C 1
ATOM 2987 O O . THR A 1 380 ? 6.151 6.602 32.133 1.00 72.94 380 THR A O 1
ATOM 2990 N N . GLU A 1 381 ? 5.264 8.142 30.757 1.00 67.19 381 GLU A N 1
ATOM 2991 C CA . GLU A 1 381 ? 6.245 7.945 29.676 1.00 67.19 381 GLU A CA 1
ATOM 2992 C C . GLU A 1 381 ? 7.694 8.059 30.176 1.00 67.19 381 GLU A C 1
ATOM 2994 O O . GLU A 1 381 ? 8.511 7.180 29.917 1.00 67.19 381 GLU A O 1
ATOM 2999 N N . GLU A 1 382 ? 8.004 9.085 30.971 1.00 70.38 382 GLU A N 1
ATOM 3000 C CA . GLU A 1 382 ? 9.329 9.285 31.573 1.00 70.38 382 GLU A CA 1
ATOM 3001 C C . GLU A 1 382 ? 9.765 8.093 32.442 1.00 70.38 382 GLU A C 1
ATOM 3003 O O . GLU A 1 382 ? 10.849 7.543 32.241 1.00 70.38 382 GLU A O 1
ATOM 3008 N N . ARG A 1 383 ? 8.891 7.612 33.339 1.00 79.19 383 ARG A N 1
ATOM 3009 C CA . ARG A 1 383 ? 9.193 6.459 34.200 1.00 79.19 383 ARG A CA 1
ATOM 3010 C C . ARG A 1 383 ? 9.264 5.149 33.408 1.00 79.19 383 ARG A C 1
ATOM 3012 O O . ARG A 1 383 ? 10.019 4.256 33.790 1.00 79.19 383 ARG A O 1
ATOM 3019 N N . ARG A 1 384 ? 8.526 5.030 32.295 1.00 82.38 384 ARG A N 1
ATOM 3020 C CA . ARG A 1 384 ? 8.646 3.908 31.350 1.00 82.38 384 ARG A CA 1
ATOM 3021 C C . ARG A 1 384 ? 10.033 3.893 30.711 1.00 82.38 384 ARG A C 1
ATOM 3023 O O . ARG A 1 384 ? 10.687 2.852 30.729 1.00 82.38 384 ARG A O 1
ATOM 3030 N N . ARG A 1 385 ? 10.485 5.043 30.194 1.00 76.94 385 ARG A N 1
ATOM 3031 C CA . ARG A 1 385 ? 11.817 5.212 29.590 1.00 76.94 385 ARG A CA 1
ATOM 3032 C C . ARG A 1 385 ? 12.920 4.847 30.582 1.00 76.94 385 ARG A C 1
ATOM 3034 O O . ARG A 1 385 ? 13.758 4.006 30.270 1.00 76.94 385 ARG A O 1
ATOM 3041 N N . GLU A 1 386 ? 12.866 5.411 31.787 1.00 81.31 386 GLU A N 1
ATOM 3042 C CA . GLU A 1 386 ? 13.847 5.184 32.853 1.00 81.31 386 GLU A CA 1
ATOM 3043 C C . GLU A 1 386 ? 13.989 3.696 33.224 1.00 81.31 386 GLU A C 1
ATOM 3045 O O . GLU A 1 386 ? 15.097 3.160 33.221 1.00 81.31 386 GLU A O 1
ATOM 3050 N N . LEU A 1 387 ? 12.877 3.006 33.508 1.00 85.88 387 LEU A N 1
ATOM 3051 C CA . LEU A 1 387 ? 12.913 1.610 33.959 1.00 85.88 387 LEU A CA 1
ATOM 3052 C C . LEU A 1 387 ? 13.372 0.648 32.860 1.00 85.88 387 LEU A C 1
ATOM 3054 O O . LEU A 1 387 ? 14.170 -0.251 33.121 1.00 85.88 387 LEU A O 1
ATOM 3058 N N . VAL A 1 388 ? 12.928 0.858 31.618 1.00 83.19 388 VAL A N 1
ATOM 3059 C CA . VAL A 1 388 ? 13.406 0.063 30.477 1.00 83.19 388 VAL A CA 1
ATOM 3060 C C . VAL A 1 388 ? 14.885 0.332 30.207 1.00 83.19 388 VAL A C 1
ATOM 3062 O O . VAL A 1 388 ? 15.609 -0.600 29.876 1.00 83.19 388 VAL A O 1
ATOM 3065 N N . GLN A 1 389 ? 15.365 1.567 30.377 1.00 80.06 389 GLN A N 1
ATOM 3066 C CA . GLN A 1 389 ? 16.785 1.887 30.224 1.00 80.06 389 GLN A CA 1
ATOM 3067 C C . GLN A 1 389 ? 17.641 1.226 31.317 1.00 80.06 389 GLN A C 1
ATOM 3069 O O . GLN A 1 389 ? 18.689 0.671 30.994 1.00 80.06 389 GLN A O 1
ATOM 3074 N N . GLN A 1 390 ? 17.185 1.221 32.575 1.00 82.50 390 GLN A N 1
ATOM 3075 C CA . GLN A 1 390 ? 17.837 0.497 33.678 1.00 82.50 390 GLN A CA 1
ATOM 3076 C C . GLN A 1 390 ? 17.846 -1.022 33.452 1.00 82.50 390 GLN A C 1
ATOM 3078 O O . GLN A 1 390 ? 18.813 -1.690 33.810 1.00 82.50 390 GLN A O 1
ATOM 3083 N N . PHE A 1 391 ? 16.794 -1.577 32.847 1.00 86.75 391 PHE A N 1
ATOM 3084 C CA . PHE A 1 391 ? 16.751 -2.991 32.478 1.00 86.75 391 PHE A CA 1
ATOM 3085 C C . PHE A 1 391 ? 17.710 -3.305 31.315 1.00 86.75 391 PHE A C 1
ATOM 3087 O O . PHE A 1 391 ? 18.537 -4.206 31.427 1.00 86.75 391 PHE A O 1
ATOM 3094 N N . LYS A 1 392 ? 17.674 -2.512 30.234 1.00 79.69 392 LYS A N 1
ATOM 3095 C CA . LYS A 1 392 ? 18.565 -2.651 29.066 1.00 79.69 392 LYS A CA 1
ATOM 3096 C C . LYS A 1 392 ? 20.052 -2.497 29.405 1.00 79.69 392 LYS A C 1
ATOM 3098 O O . LYS A 1 392 ? 20.882 -3.086 28.721 1.00 79.69 392 LYS A O 1
ATOM 3103 N N . SER A 1 393 ? 20.402 -1.724 30.435 1.00 83.06 393 SER A N 1
ATOM 3104 C CA . SER A 1 393 ? 21.786 -1.587 30.915 1.00 83.06 393 SER A CA 1
ATOM 3105 C C . SER A 1 393 ? 22.208 -2.651 31.938 1.00 83.06 393 SER A C 1
ATOM 3107 O O . SER A 1 393 ? 23.350 -2.628 32.392 1.00 83.06 393 SER A O 1
ATOM 3109 N N . GLY A 1 394 ? 21.308 -3.560 32.332 1.00 82.62 394 GLY A N 1
ATOM 3110 C CA . GLY A 1 394 ? 21.553 -4.551 33.385 1.00 82.62 394 GLY A CA 1
ATOM 3111 C C . GLY A 1 394 ? 21.591 -3.976 34.809 1.00 82.62 394 GLY A C 1
ATOM 3112 O O . GLY A 1 394 ? 21.934 -4.697 35.743 1.00 82.62 394 GLY A O 1
ATOM 3113 N N . ALA A 1 395 ? 21.233 -2.702 35.003 1.00 83.69 395 ALA A N 1
ATOM 3114 C CA . ALA A 1 395 ? 21.199 -2.055 36.317 1.00 83.69 395 ALA A CA 1
ATOM 3115 C C . ALA A 1 395 ? 20.041 -2.548 37.211 1.00 83.69 395 ALA A C 1
ATOM 3117 O O . ALA A 1 395 ? 20.122 -2.430 38.434 1.00 83.69 395 ALA A O 1
ATOM 3118 N N . ILE A 1 396 ? 18.982 -3.119 36.622 1.00 90.81 396 ILE A N 1
ATOM 3119 C CA . ILE A 1 396 ? 17.944 -3.887 37.328 1.00 90.81 396 ILE A CA 1
ATOM 3120 C C . ILE A 1 396 ? 17.673 -5.213 36.610 1.00 90.81 396 ILE A C 1
ATOM 3122 O O . ILE A 1 396 ? 17.711 -5.281 35.383 1.00 90.81 396 ILE A O 1
ATOM 3126 N N . THR A 1 397 ? 17.351 -6.264 37.369 1.00 90.56 397 THR A N 1
ATOM 3127 C CA . THR A 1 397 ? 16.892 -7.543 36.803 1.00 90.56 397 THR A CA 1
ATOM 3128 C C . THR A 1 397 ? 15.413 -7.474 36.406 1.00 90.56 397 THR A C 1
ATOM 3130 O O . THR A 1 397 ? 14.694 -6.547 36.793 1.00 90.56 397 THR A O 1
ATOM 3133 N N . ILE A 1 398 ? 14.922 -8.468 35.660 1.00 90.94 398 ILE A N 1
ATOM 3134 C CA . ILE A 1 398 ? 13.513 -8.529 35.241 1.00 90.94 398 ILE A CA 1
ATOM 3135 C C . ILE A 1 398 ? 12.555 -8.731 36.427 1.00 90.94 398 ILE A C 1
ATOM 3137 O O . ILE A 1 398 ? 11.463 -8.164 36.448 1.00 90.94 398 ILE A O 1
ATOM 3141 N N . GLU A 1 399 ? 12.978 -9.468 37.454 1.00 89.56 399 GLU A N 1
ATOM 3142 C CA . GLU A 1 399 ? 12.236 -9.641 38.705 1.00 89.56 399 GLU A CA 1
ATOM 3143 C C . GLU A 1 399 ? 12.133 -8.304 39.433 1.00 89.56 399 GLU A C 1
ATOM 3145 O O . GLU A 1 399 ? 11.045 -7.912 39.851 1.00 89.56 399 GLU A O 1
ATOM 3150 N N . ARG A 1 400 ? 13.237 -7.550 39.513 1.00 88.88 400 ARG A N 1
ATOM 3151 C CA . ARG A 1 400 ? 13.245 -6.230 40.149 1.00 88.88 400 ARG A CA 1
ATOM 3152 C C . ARG A 1 400 ? 12.439 -5.199 39.356 1.00 88.88 400 ARG A C 1
ATOM 3154 O O . ARG A 1 400 ? 11.767 -4.362 39.954 1.00 88.88 400 ARG A O 1
ATOM 3161 N N . PHE A 1 401 ? 12.443 -5.280 38.027 1.00 90.75 401 PHE A N 1
ATOM 3162 C CA . PHE A 1 401 ? 11.579 -4.476 37.161 1.00 90.75 401 PHE A CA 1
ATOM 3163 C C . PHE A 1 401 ? 10.095 -4.810 37.418 1.00 90.75 401 PHE A C 1
ATOM 3165 O O . PHE A 1 401 ? 9.297 -3.901 37.655 1.00 90.75 401 PHE A O 1
ATOM 3172 N N . MET A 1 402 ? 9.739 -6.097 37.490 1.00 90.50 402 MET A N 1
ATOM 3173 C CA . MET A 1 402 ? 8.401 -6.564 37.876 1.00 90.50 402 MET A CA 1
ATOM 3174 C C . MET A 1 402 ? 7.996 -6.073 39.276 1.00 90.50 402 MET A C 1
ATOM 3176 O O . MET A 1 402 ? 6.884 -5.579 39.433 1.00 90.50 402 MET A O 1
ATOM 3180 N N . GLU A 1 403 ? 8.876 -6.135 40.280 1.00 89.75 403 GLU A N 1
ATOM 3181 C CA . GLU A 1 403 ? 8.617 -5.593 41.625 1.00 89.75 403 GLU A CA 1
ATOM 3182 C C . GLU A 1 403 ? 8.357 -4.083 41.615 1.00 89.75 403 GLU A C 1
ATOM 3184 O O . GLU A 1 403 ? 7.394 -3.621 42.230 1.00 89.75 403 GLU A O 1
ATOM 3189 N N . ILE A 1 404 ? 9.195 -3.300 40.926 1.00 88.62 404 ILE A N 1
ATOM 3190 C CA . ILE A 1 404 ? 9.048 -1.839 40.857 1.00 88.62 404 ILE A CA 1
ATOM 3191 C C . ILE A 1 404 ? 7.747 -1.471 40.142 1.00 88.62 404 ILE A C 1
ATOM 3193 O O . ILE A 1 404 ? 7.000 -0.621 40.628 1.00 88.62 404 ILE A O 1
ATOM 3197 N N . ILE A 1 405 ? 7.444 -2.130 39.023 1.00 89.88 405 ILE A N 1
ATOM 3198 C CA . ILE A 1 405 ? 6.203 -1.906 38.283 1.00 89.88 405 ILE A CA 1
ATOM 3199 C C . ILE A 1 405 ? 4.993 -2.320 39.120 1.00 89.88 405 ILE A C 1
ATOM 3201 O O . ILE A 1 405 ? 4.091 -1.503 39.264 1.00 89.88 405 ILE A O 1
ATOM 3205 N N . LEU A 1 406 ? 4.992 -3.503 39.749 1.00 87.00 406 LEU A N 1
ATOM 3206 C CA . LEU A 1 406 ? 3.943 -3.922 40.689 1.00 87.00 406 LEU A CA 1
ATOM 3207 C C . LEU A 1 406 ? 3.787 -2.956 41.866 1.00 87.00 406 LEU A C 1
ATOM 3209 O O . LEU A 1 406 ? 2.670 -2.776 42.332 1.00 87.00 406 LEU A O 1
ATOM 3213 N N . THR A 1 407 ? 4.860 -2.306 42.322 1.00 87.19 407 THR A N 1
ATOM 3214 C CA . THR A 1 407 ? 4.806 -1.307 43.399 1.00 87.19 407 THR A CA 1
ATOM 3215 C C . THR A 1 407 ? 4.152 -0.006 42.927 1.00 87.19 407 THR A C 1
ATOM 3217 O O . THR A 1 407 ? 3.211 0.457 43.567 1.00 87.19 407 THR A O 1
ATOM 3220 N N . ILE A 1 408 ? 4.584 0.560 41.790 1.00 85.88 408 ILE A N 1
ATOM 3221 C CA . ILE A 1 408 ? 3.985 1.777 41.195 1.00 85.88 408 ILE A CA 1
ATOM 3222 C C . ILE A 1 408 ? 2.512 1.538 40.845 1.00 85.88 408 ILE A C 1
ATOM 3224 O O . ILE A 1 408 ? 1.665 2.416 41.017 1.00 85.88 408 ILE A O 1
ATOM 3228 N N . ILE A 1 409 ? 2.214 0.331 40.366 1.00 84.00 409 ILE A N 1
ATOM 3229 C CA . ILE A 1 409 ? 0.864 -0.162 40.133 1.00 84.00 409 ILE A CA 1
ATOM 3230 C C . ILE A 1 409 ? 0.127 -0.196 41.465 1.00 84.00 409 ILE A C 1
ATOM 3232 O O . ILE A 1 409 ? -0.705 0.676 41.656 1.00 84.00 409 ILE A O 1
ATOM 3236 N N . GLN A 1 410 ? 0.483 -1.040 42.435 1.00 77.81 410 GLN A N 1
ATOM 3237 C CA . GLN A 1 410 ? -0.230 -1.157 43.717 1.00 77.81 410 GLN A CA 1
ATOM 3238 C C . GLN A 1 410 ? -0.452 0.198 44.429 1.00 77.81 410 GLN A C 1
ATOM 3240 O O . GLN A 1 410 ? -1.502 0.396 45.036 1.00 77.81 410 GLN A O 1
ATOM 3245 N N . GLN A 1 411 ? 0.481 1.151 44.303 1.00 75.62 411 GLN A N 1
ATOM 3246 C CA . GLN A 1 411 ? 0.348 2.534 44.787 1.00 75.62 411 GLN A CA 1
ATOM 3247 C C . GLN A 1 411 ? -0.761 3.348 44.096 1.00 75.62 411 GLN A C 1
ATOM 3249 O O . GLN A 1 411 ? -1.419 4.155 44.748 1.00 75.62 411 GLN A O 1
ATOM 3254 N N . LYS A 1 412 ? -0.974 3.166 42.789 1.00 71.19 412 LYS A N 1
ATOM 3255 C CA . LYS A 1 412 ? -2.015 3.855 42.004 1.00 71.19 412 LYS A CA 1
ATOM 3256 C C . LYS A 1 412 ? -3.244 2.988 41.691 1.00 71.19 412 LYS A C 1
ATOM 3258 O O . LYS A 1 412 ? -4.207 3.489 41.111 1.00 71.19 412 LYS A O 1
ATOM 3263 N N . THR A 1 413 ? -3.217 1.694 42.010 1.00 54.25 413 THR A N 1
ATOM 3264 C CA . THR A 1 413 ? -4.169 0.708 41.476 1.00 54.25 413 THR A CA 1
ATOM 3265 C C . THR A 1 413 ? -5.115 0.095 42.490 1.00 54.25 413 THR A C 1
ATOM 3267 O O . THR A 1 413 ? -5.797 -0.890 42.221 1.00 54.25 413 THR A O 1
ATOM 3270 N N . THR A 1 414 ? -5.370 0.848 43.541 1.00 48.00 414 THR A N 1
ATOM 3271 C CA . THR A 1 414 ? -6.749 1.164 43.918 1.00 48.00 414 THR A CA 1
ATOM 3272 C C . THR A 1 414 ? -7.509 1.877 42.757 1.00 48.00 414 THR A C 1
ATOM 3274 O O . THR A 1 414 ? -8.293 2.787 42.996 1.00 48.00 414 THR A O 1
A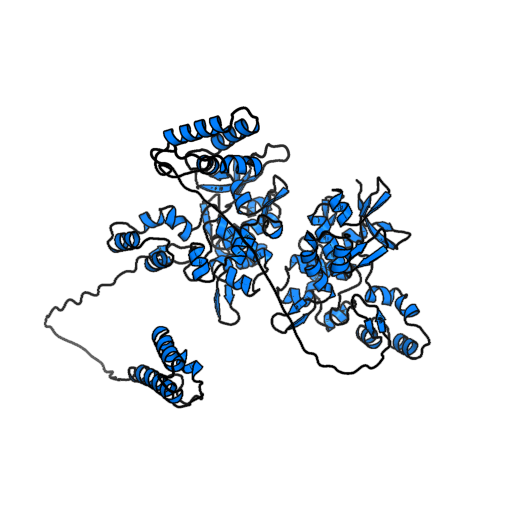TOM 3277 N N . THR A 1 415 ? -7.268 1.633 41.452 1.00 32.69 415 THR A N 1
ATOM 3278 C CA . THR A 1 415 ? -7.842 0.503 40.657 1.00 32.69 415 THR A CA 1
ATOM 3279 C C . THR A 1 415 ? -6.990 0.155 39.392 1.00 32.69 415 THR A C 1
ATOM 3281 O O . THR A 1 415 ? -6.681 1.091 38.671 1.00 32.69 415 THR A O 1
ATOM 3284 N N . THR A 1 416 ? -6.628 -1.117 39.074 1.00 29.11 416 THR A N 1
ATOM 3285 C CA . THR A 1 416 ? -5.743 -1.608 37.937 1.00 29.11 416 THR A CA 1
ATOM 3286 C C . THR A 1 416 ? -6.383 -1.691 36.507 1.00 29.11 416 THR A C 1
ATOM 3288 O O . THR A 1 416 ? -7.180 -0.832 36.144 1.00 29.11 416 THR A O 1
ATOM 3291 N N . THR A 1 417 ? -6.004 -2.674 35.652 1.00 23.94 417 THR A N 1
ATOM 3292 C CA . THR A 1 417 ? -5.889 -2.602 34.177 1.00 23.94 417 THR A CA 1
ATOM 3293 C C . THR A 1 417 ? -6.498 -3.838 33.427 1.00 23.94 417 THR A C 1
ATOM 3295 O O . THR A 1 417 ? -7.695 -4.057 33.597 1.00 23.94 417 THR A O 1
ATOM 3298 N N . THR A 1 418 ? -5.783 -4.584 32.560 1.00 28.69 418 THR A N 1
ATOM 3299 C CA . THR A 1 418 ? -6.275 -5.295 31.330 1.00 28.69 418 THR A CA 1
ATOM 3300 C C . THR A 1 418 ? -5.831 -6.805 31.177 1.00 28.69 418 THR A C 1
ATOM 3302 O O . THR A 1 418 ? -5.205 -7.315 32.087 1.00 28.69 418 THR A O 1
ATOM 3305 N N . THR A 1 419 ? -6.138 -7.508 30.058 1.00 26.11 419 THR A N 1
ATOM 3306 C CA . THR A 1 419 ? -5.348 -8.598 29.352 1.00 26.11 419 THR A CA 1
ATOM 3307 C C . THR A 1 419 ? -4.904 -9.935 30.057 1.00 26.11 419 THR A C 1
ATOM 3309 O O . THR A 1 419 ? -5.076 -10.059 31.263 1.00 26.11 419 THR A O 1
ATOM 3312 N N . THR A 1 420 ? -4.404 -11.036 29.416 1.00 26.69 420 THR A N 1
ATOM 3313 C CA . THR A 1 420 ? -3.964 -11.384 28.009 1.00 26.69 420 THR A CA 1
ATOM 3314 C C . THR A 1 420 ? -4.009 -12.923 27.632 1.00 26.69 420 THR A C 1
ATOM 3316 O O . THR A 1 420 ? -3.654 -13.743 28.471 1.00 26.69 420 THR A O 1
ATOM 3319 N N . SER A 1 421 ? -4.301 -13.274 26.347 1.00 31.73 421 SER A N 1
ATOM 3320 C CA . SER A 1 421 ? -3.731 -14.344 25.419 1.00 31.73 421 SER A CA 1
ATOM 3321 C C . SER A 1 421 ? -3.716 -15.893 25.740 1.00 31.73 421 SER A C 1
ATOM 3323 O O . SER A 1 421 ? -3.992 -16.256 26.877 1.00 31.73 421 SER A O 1
ATOM 3325 N N . SER A 1 422 ? -3.432 -16.906 24.850 1.00 30.12 422 SER A N 1
ATOM 3326 C CA . SER A 1 422 ? -2.916 -17.032 23.425 1.00 30.12 422 SER A CA 1
ATOM 3327 C C . SER A 1 422 ? -2.980 -18.472 22.750 1.00 30.12 422 SER A C 1
ATOM 3329 O O . SER A 1 422 ? -2.826 -19.442 23.484 1.00 30.12 422 SER A O 1
ATOM 3331 N N . MET A 1 423 ? -2.983 -18.572 21.378 1.00 31.12 423 MET A N 1
ATOM 3332 C CA . MET A 1 423 ? -2.327 -19.585 20.434 1.00 31.12 423 MET A CA 1
ATOM 3333 C C . MET A 1 423 ? -2.848 -21.079 20.295 1.00 31.12 423 MET A C 1
ATOM 3335 O O . MET A 1 423 ? -3.509 -21.524 21.225 1.00 31.12 423 MET A O 1
ATOM 3339 N N . THR A 1 424 ? -2.644 -21.966 19.258 1.00 29.06 424 THR A N 1
ATOM 3340 C CA . THR A 1 424 ? -2.071 -22.010 17.841 1.00 29.06 424 THR A CA 1
ATOM 3341 C C . THR A 1 424 ? -2.324 -23.357 17.038 1.00 29.06 424 THR A C 1
ATOM 3343 O O . THR A 1 424 ? -2.481 -24.392 17.678 1.00 29.06 424 THR A O 1
ATOM 3346 N N . THR A 1 425 ? -2.153 -23.378 15.677 1.00 28.77 425 THR A N 1
ATOM 3347 C CA . THR A 1 425 ? -1.697 -24.488 14.716 1.00 28.77 425 THR A CA 1
ATOM 3348 C C . THR A 1 425 ? -2.522 -25.793 14.407 1.00 28.77 425 THR A C 1
ATOM 3350 O O . THR A 1 425 ? -3.250 -26.228 15.288 1.00 28.77 425 THR A O 1
ATOM 3353 N N . CYS A 1 426 ? -2.388 -26.584 13.288 1.00 26.41 426 CYS A N 1
ATOM 3354 C CA . CYS A 1 426 ? -2.035 -26.397 11.827 1.00 26.41 426 CYS A CA 1
ATOM 3355 C C . CYS A 1 426 ? -2.085 -27.696 10.897 1.00 26.41 426 CYS A C 1
ATOM 3357 O O . CYS A 1 426 ? -1.833 -28.790 11.390 1.00 26.41 426 CYS A O 1
ATOM 3359 N N . THR A 1 427 ? -2.283 -27.519 9.557 1.00 23.91 427 THR A N 1
ATOM 3360 C CA . THR A 1 427 ? -1.848 -28.288 8.306 1.00 23.91 427 THR A CA 1
ATOM 3361 C C . THR A 1 427 ? -2.407 -29.727 7.896 1.00 23.91 427 THR A C 1
ATOM 3363 O O . THR A 1 427 ? -3.346 -30.174 8.546 1.00 23.91 427 THR A O 1
ATOM 3366 N N . PRO A 1 428 ? -2.016 -30.409 6.752 1.00 33.69 428 PRO A N 1
ATOM 3367 C CA . PRO A 1 428 ? -2.682 -30.428 5.391 1.00 33.69 428 PRO A CA 1
ATOM 3368 C C . PRO A 1 428 ? -2.789 -31.857 4.694 1.00 33.69 428 PRO A C 1
ATOM 3370 O O . PRO A 1 428 ? -2.716 -32.832 5.444 1.00 33.69 428 PRO A O 1
ATOM 3373 N N . PRO A 1 429 ? -2.769 -32.117 3.334 1.00 40.53 429 PRO A N 1
ATOM 3374 C CA . PRO A 1 429 ? -3.324 -31.559 2.047 1.00 40.53 429 PRO A CA 1
ATOM 3375 C C . PRO A 1 429 ? -4.293 -32.612 1.341 1.00 40.53 429 PRO A C 1
ATOM 3377 O O . PRO A 1 429 ? -5.126 -33.103 2.100 1.00 40.53 429 PRO A O 1
ATOM 3380 N N . PRO A 1 430 ? -4.247 -33.122 0.050 1.00 36.53 430 PRO A N 1
ATOM 3381 C CA . PRO A 1 430 ? -3.887 -32.666 -1.343 1.00 36.53 430 PRO A CA 1
ATOM 3382 C C . PRO A 1 430 ? -4.867 -33.081 -2.538 1.00 36.53 430 PRO A C 1
ATOM 3384 O O . PRO A 1 430 ? -5.886 -33.714 -2.302 1.00 36.53 430 PRO A O 1
ATOM 3387 N N . GLU A 1 431 ? -4.474 -32.827 -3.823 1.00 25.58 431 GLU A N 1
ATOM 3388 C CA . GLU A 1 431 ? -4.829 -33.516 -5.135 1.00 25.58 431 GLU A CA 1
ATOM 3389 C C . GLU A 1 431 ? -6.259 -33.436 -5.802 1.00 25.58 431 GLU A C 1
ATOM 3391 O O . GLU A 1 431 ? -7.233 -33.218 -5.096 1.00 25.58 431 GLU A O 1
ATOM 3396 N N . THR A 1 432 ? -6.536 -33.649 -7.130 1.00 24.06 432 THR A N 1
ATOM 3397 C CA . THR A 1 432 ? -5.866 -33.388 -8.465 1.00 24.06 432 THR A CA 1
ATOM 3398 C C . THR A 1 432 ? -6.808 -33.493 -9.729 1.00 24.06 432 THR A C 1
ATOM 3400 O O . THR A 1 432 ? -7.823 -34.177 -9.697 1.00 24.06 432 THR A O 1
ATOM 3403 N N . LYS A 1 433 ? -6.351 -32.918 -10.879 1.00 24.78 433 LYS A N 1
ATOM 3404 C CA . LYS A 1 433 ? -6.442 -33.330 -12.334 1.00 24.78 433 LYS A CA 1
ATOM 3405 C C . LYS A 1 433 ? -7.651 -33.096 -13.309 1.00 24.78 433 LYS A C 1
ATOM 3407 O O . LYS A 1 433 ? -8.740 -33.624 -13.134 1.00 24.78 433 LYS A O 1
ATOM 3412 N N . SER A 1 434 ? -7.276 -32.523 -14.479 1.00 25.19 434 SER A N 1
ATOM 3413 C CA . SER A 1 434 ? -7.740 -32.734 -15.889 1.00 25.19 434 SER A CA 1
ATOM 3414 C C . SER A 1 434 ? -9.085 -32.161 -16.422 1.00 25.19 434 SER A C 1
ATOM 3416 O O . SER A 1 434 ? -10.040 -32.054 -15.670 1.00 25.19 434 SER A O 1
ATOM 3418 N N . GLU A 1 435 ? -9.308 -31.865 -17.729 1.00 26.91 435 GLU A N 1
ATOM 3419 C CA . GLU A 1 435 ? -8.467 -31.456 -18.904 1.00 26.91 435 GLU A CA 1
ATOM 3420 C C . GLU A 1 435 ? -9.350 -31.260 -20.185 1.00 26.91 435 GLU A C 1
ATOM 3422 O O . GLU A 1 435 ? -10.206 -32.115 -20.411 1.00 26.91 435 GLU A O 1
ATOM 3427 N N . LYS A 1 436 ? -9.141 -30.236 -21.061 1.00 24.03 436 LYS A N 1
ATOM 3428 C CA . LYS A 1 436 ? -9.254 -30.364 -22.556 1.00 24.03 436 LYS A CA 1
ATOM 3429 C C . LYS A 1 436 ? -8.899 -29.137 -23.435 1.00 24.03 436 LYS A C 1
ATOM 3431 O O . LYS A 1 436 ? -8.934 -27.992 -23.002 1.00 24.03 436 LYS A O 1
ATOM 3436 N N . THR A 1 437 ? -8.601 -29.438 -24.707 1.00 25.58 437 THR A N 1
ATOM 3437 C CA . THR A 1 437 ? -8.051 -28.600 -25.804 1.00 25.58 437 THR A CA 1
ATOM 3438 C C . THR A 1 437 ? -9.092 -28.195 -26.869 1.00 25.58 437 THR A C 1
ATOM 3440 O O . THR A 1 437 ? -10.129 -28.845 -26.985 1.00 25.58 437 THR A O 1
ATOM 3443 N N . THR A 1 438 ? -8.763 -27.240 -27.758 1.00 22.33 438 THR A N 1
ATOM 3444 C CA . THR A 1 438 ? -9.118 -27.245 -29.207 1.00 22.33 438 THR A CA 1
ATOM 3445 C C . THR A 1 438 ? -8.051 -26.468 -30.016 1.00 22.33 438 THR A C 1
ATOM 3447 O O . THR A 1 438 ? -7.265 -25.726 -29.433 1.00 22.33 438 THR A O 1
ATOM 3450 N N . ILE A 1 439 ? -7.956 -26.719 -31.329 1.00 33.38 439 ILE A N 1
ATOM 3451 C CA . ILE A 1 439 ? -6.818 -26.438 -32.233 1.00 33.38 439 ILE A CA 1
ATOM 3452 C C . ILE A 1 439 ? -7.283 -25.593 -33.434 1.00 33.38 439 ILE A C 1
ATOM 3454 O O . ILE A 1 439 ? -8.372 -25.866 -33.930 1.00 33.38 439 ILE A O 1
ATOM 3458 N N . THR A 1 440 ? -6.429 -24.724 -34.006 1.00 24.69 440 THR A N 1
ATOM 3459 C CA . THR A 1 440 ? -6.461 -24.466 -35.470 1.00 24.69 440 THR A CA 1
ATOM 3460 C C . THR A 1 440 ? -5.126 -23.992 -36.066 1.00 24.69 440 THR A C 1
ATOM 3462 O O . THR A 1 440 ? -4.555 -23.023 -35.587 1.00 24.69 440 THR A O 1
ATOM 3465 N N . THR A 1 441 ? -4.726 -24.676 -37.148 1.00 26.31 441 THR A N 1
ATOM 3466 C CA . THR A 1 441 ? -3.917 -24.261 -38.323 1.00 26.31 441 THR A CA 1
ATOM 3467 C C . THR A 1 441 ? -2.552 -23.569 -38.157 1.00 26.31 441 THR A C 1
ATOM 3469 O O . THR A 1 441 ? -2.396 -22.576 -37.458 1.00 26.31 441 THR A O 1
ATOM 3472 N N . THR A 1 442 ? -1.570 -24.027 -38.942 1.00 25.34 442 THR A N 1
ATOM 3473 C CA . THR A 1 442 ? -0.228 -23.431 -39.048 1.00 25.34 442 THR A CA 1
ATOM 3474 C C . THR A 1 442 ? 0.112 -23.129 -40.506 1.00 25.34 442 THR A C 1
ATOM 3476 O O . THR A 1 442 ? 0.188 -24.047 -41.320 1.00 25.34 442 THR A O 1
ATOM 3479 N N . THR A 1 443 ? 0.381 -21.860 -40.812 1.00 35.91 443 THR A N 1
ATOM 3480 C CA . THR A 1 443 ? 1.152 -21.448 -41.995 1.00 35.91 443 THR A CA 1
ATOM 3481 C C . THR A 1 443 ? 2.566 -21.132 -41.515 1.00 35.91 443 THR A C 1
ATOM 3483 O O . THR A 1 443 ? 2.725 -20.440 -40.512 1.00 35.91 443 THR A O 1
ATOM 3486 N N . THR A 1 444 ? 3.600 -21.651 -42.176 1.00 46.78 444 THR A N 1
ATOM 3487 C CA . THR A 1 444 ? 4.996 -21.441 -41.760 1.00 46.78 444 THR A CA 1
ATOM 3488 C C . THR A 1 444 ? 5.510 -20.078 -42.225 1.00 46.78 444 THR A C 1
ATOM 3490 O O . THR A 1 444 ? 6.232 -19.988 -43.217 1.00 46.78 444 THR A O 1
ATOM 3493 N N . GLU A 1 445 ? 5.110 -19.014 -41.529 1.00 66.12 445 GLU A N 1
ATOM 3494 C CA . GLU A 1 445 ? 5.684 -17.678 -41.720 1.00 66.12 445 GLU A CA 1
ATOM 3495 C C . GLU A 1 445 ? 7.112 -17.590 -41.161 1.00 66.12 445 GLU A C 1
ATOM 3497 O O . GLU A 1 445 ? 7.446 -18.203 -40.146 1.00 66.12 445 GLU A O 1
ATOM 3502 N N . THR A 1 446 ? 7.953 -16.782 -41.808 1.00 81.19 446 THR A N 1
ATOM 3503 C CA . THR A 1 446 ? 9.304 -16.459 -41.335 1.00 81.19 446 THR A CA 1
ATOM 3504 C C . THR A 1 446 ? 9.227 -15.747 -39.982 1.00 81.19 446 THR A C 1
ATOM 3506 O O . THR A 1 446 ? 8.596 -14.693 -39.882 1.00 81.19 446 THR A O 1
ATOM 3509 N N . SER A 1 447 ? 9.867 -16.301 -38.943 1.00 87.25 447 SER A N 1
ATOM 3510 C CA . SER A 1 447 ? 9.769 -15.785 -37.571 1.00 87.25 447 SER A CA 1
ATOM 3511 C C . SER A 1 447 ? 11.120 -15.448 -36.936 1.00 87.25 447 SER A C 1
ATOM 3513 O O . SER A 1 447 ? 12.046 -16.258 -36.975 1.00 87.25 447 SER A O 1
ATOM 3515 N N . PHE A 1 448 ? 11.173 -14.299 -36.276 1.00 90.62 448 PHE A N 1
ATOM 3516 C CA . PHE A 1 448 ? 12.251 -13.793 -35.429 1.00 90.62 448 PHE A CA 1
ATOM 3517 C C . PHE A 1 448 ? 12.062 -14.262 -33.982 1.00 90.62 448 PHE A C 1
ATOM 3519 O O . PHE A 1 448 ? 10.952 -14.629 -33.597 1.00 90.62 448 PHE A O 1
ATOM 3526 N N . HIS A 1 449 ? 13.108 -14.219 -33.155 1.00 88.88 449 HIS A N 1
ATOM 3527 C CA . HIS A 1 449 ? 12.960 -14.441 -31.714 1.00 88.88 449 HIS A CA 1
ATOM 3528 C C . HIS A 1 449 ? 12.635 -13.116 -31.008 1.00 88.88 449 HIS A C 1
ATOM 3530 O O . HIS A 1 449 ? 13.322 -12.122 -31.227 1.00 88.88 449 HIS A O 1
ATOM 3536 N N . GLY A 1 450 ? 11.568 -13.098 -30.208 1.00 87.56 450 GLY A N 1
ATOM 3537 C CA . GLY A 1 450 ? 11.196 -11.980 -29.339 1.00 87.56 450 GLY A CA 1
ATOM 3538 C C . GLY A 1 450 ? 11.473 -12.292 -27.867 1.00 87.56 450 GLY A C 1
ATOM 3539 O O . GLY A 1 450 ? 12.254 -13.178 -27.531 1.00 87.56 450 GLY A O 1
ATOM 3540 N N . ILE A 1 451 ? 10.796 -11.585 -26.965 1.00 91.06 451 ILE A N 1
ATOM 3541 C CA . ILE A 1 451 ? 11.118 -11.570 -25.530 1.00 91.06 451 ILE A CA 1
ATOM 3542 C C . ILE A 1 451 ? 10.658 -12.858 -24.811 1.00 91.06 451 ILE A C 1
ATOM 3544 O O . ILE A 1 451 ? 11.331 -13.346 -23.903 1.00 91.06 451 ILE A O 1
ATOM 3548 N N . ARG A 1 452 ? 9.504 -13.426 -25.189 1.00 89.38 452 ARG A N 1
ATOM 3549 C CA . ARG A 1 452 ? 8.975 -14.718 -24.679 1.00 89.38 452 ARG A CA 1
ATOM 3550 C C . ARG A 1 452 ? 8.372 -15.618 -25.765 1.00 89.38 452 ARG A C 1
ATOM 3552 O O . ARG A 1 452 ? 7.986 -16.747 -25.472 1.00 89.38 452 ARG A O 1
ATOM 3559 N N . LYS A 1 453 ? 8.235 -15.125 -26.997 1.00 88.12 453 LYS A N 1
ATOM 3560 C CA . LYS A 1 453 ? 7.645 -15.830 -28.148 1.00 88.12 453 LYS A CA 1
ATOM 3561 C C . LYS A 1 453 ? 8.415 -15.444 -29.406 1.00 88.12 453 LYS A C 1
ATOM 3563 O O . LYS A 1 453 ? 9.085 -14.415 -29.422 1.00 88.12 453 LYS A O 1
ATOM 3568 N N . ASN A 1 454 ? 8.271 -16.224 -30.471 1.00 88.31 454 ASN A N 1
ATOM 3569 C CA . ASN A 1 454 ? 8.719 -15.785 -31.788 1.00 88.31 454 ASN A CA 1
ATOM 3570 C C . ASN A 1 454 ? 7.732 -14.765 -32.385 1.00 88.31 454 ASN A C 1
ATOM 3572 O O . ASN A 1 454 ? 6.526 -14.851 -32.146 1.00 88.31 454 ASN A O 1
ATOM 3576 N N . VAL A 1 455 ? 8.256 -13.830 -33.176 1.00 90.19 455 VAL A N 1
ATOM 3577 C CA . VAL A 1 455 ? 7.526 -12.734 -33.834 1.00 90.19 455 VAL A CA 1
ATOM 3578 C C . VAL A 1 455 ? 7.571 -12.964 -35.339 1.00 90.19 455 VAL A C 1
ATOM 3580 O O . VAL A 1 455 ? 8.639 -13.249 -35.878 1.00 90.19 455 VAL A O 1
ATOM 3583 N N . THR A 1 456 ? 6.450 -12.866 -36.046 1.00 92.81 456 THR A N 1
ATOM 3584 C CA . THR A 1 456 ? 6.436 -13.059 -37.503 1.00 92.81 456 THR A CA 1
ATOM 3585 C C . THR A 1 456 ? 6.988 -11.838 -38.241 1.00 92.81 456 THR A C 1
ATOM 3587 O O . THR A 1 456 ? 6.925 -10.707 -37.760 1.00 92.81 456 THR A O 1
ATOM 3590 N N . ALA A 1 457 ? 7.520 -12.049 -39.446 1.00 89.06 457 ALA A N 1
ATOM 3591 C CA . ALA A 1 457 ? 7.961 -10.957 -40.315 1.00 89.06 457 ALA A CA 1
ATOM 3592 C C . ALA A 1 457 ? 6.812 -9.996 -40.688 1.00 89.06 457 ALA A C 1
ATOM 3594 O O . ALA A 1 457 ? 7.049 -8.810 -40.893 1.00 89.06 457 ALA A O 1
ATOM 3595 N N . SER A 1 458 ? 5.579 -10.511 -40.763 1.00 89.31 458 SER A N 1
ATOM 3596 C CA . SER A 1 458 ? 4.343 -9.742 -40.956 1.00 89.31 458 SER A CA 1
ATOM 3597 C C . SER A 1 458 ? 4.115 -8.765 -39.798 1.00 89.31 458 SER A C 1
ATOM 3599 O O . SER A 1 458 ? 3.989 -7.564 -40.015 1.00 89.31 458 SER A O 1
ATOM 3601 N N . GLU A 1 459 ? 4.197 -9.255 -38.563 1.00 93.56 459 GLU A N 1
ATOM 3602 C CA . GLU A 1 459 ? 4.032 -8.451 -37.351 1.00 93.56 459 GLU A CA 1
ATOM 3603 C C . GLU A 1 459 ? 5.125 -7.375 -37.196 1.00 93.56 459 GLU A C 1
ATOM 3605 O O . GLU A 1 459 ? 4.825 -6.250 -36.806 1.00 93.56 459 GLU A O 1
ATOM 3610 N N . LEU A 1 460 ? 6.382 -7.651 -37.574 1.00 92.50 460 LEU A N 1
ATOM 3611 C CA . LEU A 1 460 ? 7.431 -6.616 -37.579 1.00 92.50 460 LEU A CA 1
ATOM 3612 C C . LEU A 1 460 ? 7.187 -5.506 -38.617 1.00 92.50 460 LEU A C 1
ATOM 3614 O O . LEU A 1 460 ? 7.624 -4.372 -38.402 1.00 92.50 460 LEU A O 1
ATOM 3618 N N . LEU A 1 461 ? 6.507 -5.807 -39.728 1.00 91.50 461 LEU A N 1
ATOM 3619 C CA . LEU A 1 461 ? 6.104 -4.810 -40.724 1.00 91.50 461 LEU A CA 1
ATOM 3620 C C . LEU A 1 461 ? 4.921 -3.971 -40.213 1.00 91.50 461 LEU A C 1
ATOM 3622 O O . LEU A 1 461 ? 4.965 -2.743 -40.298 1.00 91.50 461 LEU A O 1
ATOM 3626 N N . ASP A 1 462 ? 3.911 -4.606 -39.616 1.00 90.81 462 ASP A N 1
ATOM 3627 C CA . ASP A 1 462 ? 2.745 -3.920 -39.035 1.00 90.81 462 ASP A CA 1
ATOM 3628 C C . ASP A 1 462 ? 3.116 -3.079 -37.792 1.00 90.81 462 ASP A C 1
ATOM 3630 O O . ASP A 1 462 ? 2.547 -2.008 -37.558 1.00 90.81 462 ASP A O 1
ATOM 3634 N N . SER A 1 463 ? 4.142 -3.493 -37.041 1.00 92.75 463 SER A N 1
ATOM 3635 C CA . SER A 1 463 ? 4.803 -2.698 -35.993 1.00 92.75 463 SER A CA 1
ATOM 3636 C C . SER A 1 463 ? 5.788 -1.644 -36.521 1.00 92.75 463 SER A C 1
ATOM 3638 O O . SER A 1 463 ? 6.373 -0.913 -35.722 1.00 92.75 463 SER A O 1
ATOM 3640 N N . LYS A 1 464 ? 5.968 -1.520 -37.845 1.00 93.38 464 LYS A N 1
ATOM 3641 C CA . LYS A 1 464 ? 6.864 -0.550 -38.517 1.00 93.38 464 LYS A CA 1
ATOM 3642 C C . LYS A 1 464 ? 8.341 -0.661 -38.099 1.00 93.38 464 LYS A C 1
ATOM 3644 O O . LYS A 1 464 ? 9.089 0.310 -38.187 1.00 93.38 464 LYS A O 1
ATOM 3649 N N . ILE A 1 465 ? 8.757 -1.839 -37.634 1.00 92.62 465 ILE A N 1
ATOM 3650 C CA . ILE A 1 465 ? 10.129 -2.148 -37.195 1.00 92.62 465 ILE A CA 1
ATOM 3651 C C . ILE A 1 465 ? 11.021 -2.465 -38.400 1.00 92.62 465 ILE A C 1
ATOM 3653 O O . ILE A 1 465 ? 12.199 -2.108 -38.423 1.00 92.62 465 ILE A O 1
ATOM 3657 N N . ILE A 1 466 ? 10.442 -3.106 -39.416 1.00 93.56 466 ILE A N 1
ATOM 3658 C CA . ILE A 1 466 ? 11.032 -3.267 -40.746 1.00 93.56 466 ILE A CA 1
ATOM 3659 C C . ILE A 1 466 ? 10.173 -2.528 -41.772 1.00 93.56 466 ILE A C 1
ATOM 3661 O O . ILE A 1 466 ? 8.957 -2.428 -41.614 1.00 93.56 466 ILE A O 1
ATOM 3665 N N . ASP A 1 467 ? 10.794 -2.013 -42.833 1.00 91.06 467 ASP A N 1
ATOM 3666 C CA . ASP A 1 467 ? 10.045 -1.447 -43.954 1.00 91.06 467 ASP A CA 1
ATOM 3667 C C . ASP A 1 467 ? 9.568 -2.540 -44.931 1.00 91.06 467 ASP A C 1
ATOM 3669 O O . ASP A 1 467 ? 10.002 -3.698 -44.893 1.00 91.06 467 ASP A O 1
ATOM 3673 N N . LYS A 1 468 ? 8.659 -2.164 -45.838 1.00 91.56 468 LYS A N 1
ATOM 3674 C CA . LYS A 1 468 ? 8.089 -3.083 -46.831 1.00 91.56 468 LYS A CA 1
ATOM 3675 C C . LYS A 1 468 ? 9.151 -3.703 -47.751 1.00 91.56 468 LYS A C 1
ATOM 3677 O O . LYS A 1 468 ? 9.002 -4.859 -48.139 1.00 91.56 468 LYS A O 1
ATOM 3682 N N . LYS A 1 469 ? 10.213 -2.969 -48.094 1.00 92.69 469 LYS A N 1
ATOM 3683 C CA . LYS A 1 469 ? 11.293 -3.479 -48.945 1.00 92.69 469 LYS A CA 1
ATOM 3684 C C . LYS A 1 469 ? 12.099 -4.534 -48.188 1.00 92.69 469 LYS A C 1
ATOM 3686 O O . LYS A 1 469 ? 12.382 -5.580 -48.756 1.00 92.69 469 LYS A O 1
ATOM 3691 N N . LEU A 1 470 ? 12.424 -4.304 -46.917 1.00 91.50 470 LEU A N 1
ATOM 3692 C CA . LEU A 1 470 ? 13.150 -5.263 -46.085 1.00 91.50 470 LEU A CA 1
ATOM 3693 C C . LEU A 1 470 ? 12.326 -6.540 -45.838 1.00 91.50 470 LEU A C 1
ATOM 3695 O O . LEU A 1 470 ? 12.878 -7.637 -45.873 1.00 91.50 470 LEU A O 1
ATOM 3699 N N . TYR A 1 471 ? 11.005 -6.413 -45.681 1.00 90.06 471 TYR A N 1
ATOM 3700 C CA . TYR A 1 471 ? 10.070 -7.545 -45.645 1.00 90.06 471 TYR A CA 1
ATOM 3701 C C . TYR A 1 471 ? 10.039 -8.334 -46.971 1.00 90.06 471 TYR A C 1
ATOM 3703 O O . TYR A 1 471 ? 10.115 -9.564 -46.966 1.00 90.06 471 TYR A O 1
ATOM 3711 N N . GLU A 1 472 ? 9.985 -7.653 -48.121 1.00 86.81 472 GLU A N 1
ATOM 3712 C CA . GLU A 1 472 ? 10.059 -8.292 -49.444 1.00 86.81 472 GLU A CA 1
ATOM 3713 C C . GLU A 1 472 ? 11.434 -8.934 -49.710 1.00 86.81 472 GLU A C 1
ATOM 3715 O O . GLU A 1 472 ? 11.505 -10.038 -50.253 1.00 86.81 472 GLU A O 1
ATOM 3720 N N . ASP A 1 473 ? 12.531 -8.297 -49.297 1.00 87.06 473 ASP A N 1
ATOM 3721 C CA . ASP A 1 473 ? 13.902 -8.809 -49.417 1.00 87.06 473 ASP A CA 1
ATOM 3722 C C . ASP A 1 473 ? 14.138 -10.032 -48.505 1.00 87.06 473 ASP A C 1
ATOM 3724 O O . ASP A 1 473 ? 14.849 -10.956 -48.907 1.00 87.06 473 ASP A O 1
ATOM 3728 N N . LEU A 1 474 ? 13.494 -10.094 -47.331 1.00 88.38 474 LEU A N 1
ATOM 3729 C CA . LEU A 1 474 ? 13.478 -11.264 -46.442 1.00 88.38 474 LEU A CA 1
ATOM 3730 C C . LEU A 1 474 ? 12.670 -12.421 -47.053 1.00 88.38 474 LEU A C 1
ATOM 3732 O O . LEU A 1 474 ? 13.172 -13.537 -47.164 1.00 88.38 474 LEU A O 1
ATOM 3736 N N . ASN A 1 475 ? 11.442 -12.158 -47.511 1.00 82.88 475 ASN A N 1
ATOM 3737 C CA . ASN A 1 475 ? 10.573 -13.177 -48.115 1.00 82.88 475 ASN A CA 1
ATOM 3738 C C . ASN A 1 475 ? 11.091 -13.697 -49.468 1.00 82.88 475 ASN A C 1
ATOM 3740 O O . ASN A 1 475 ? 10.751 -14.807 -49.870 1.00 82.88 475 ASN A O 1
ATOM 3744 N N . THR A 1 476 ? 11.929 -12.922 -50.165 1.00 82.75 476 THR A N 1
ATOM 3745 C CA . THR A 1 476 ? 12.651 -13.368 -51.371 1.00 82.75 476 THR A CA 1
ATOM 3746 C C . THR A 1 476 ? 14.044 -13.940 -51.078 1.00 82.75 476 THR A C 1
ATOM 3748 O O . THR A 1 476 ? 14.758 -14.298 -52.012 1.00 82.75 476 THR A O 1
ATOM 3751 N N . GLY A 1 477 ? 14.436 -14.062 -49.803 1.00 82.19 477 GLY A N 1
ATOM 3752 C CA . GLY A 1 477 ? 15.681 -14.708 -49.373 1.00 82.19 477 GLY A CA 1
ATOM 3753 C C . GLY A 1 477 ? 16.969 -13.939 -49.689 1.00 82.19 477 GLY A C 1
ATOM 3754 O O . GLY A 1 477 ? 18.049 -14.524 -49.632 1.00 82.19 477 GLY A O 1
ATOM 3755 N N . LYS A 1 478 ? 16.883 -12.645 -50.027 1.00 84.56 478 LYS A N 1
ATOM 3756 C CA . LYS A 1 478 ? 18.054 -11.778 -50.272 1.00 84.56 478 LYS A CA 1
ATOM 3757 C C . LYS A 1 478 ? 18.764 -11.393 -48.973 1.00 84.56 478 LYS A C 1
ATOM 3759 O O . LYS A 1 478 ? 19.969 -11.157 -48.982 1.00 84.56 478 LYS A O 1
ATOM 3764 N N . VAL A 1 479 ? 18.010 -11.318 -47.876 1.00 86.88 479 VAL A N 1
ATOM 3765 C CA . VAL A 1 479 ? 18.514 -11.161 -46.507 1.00 86.88 479 VAL A CA 1
ATOM 3766 C C . VAL A 1 479 ? 17.979 -12.290 -45.633 1.00 86.88 479 VAL A C 1
ATOM 3768 O O . VAL A 1 479 ? 16.883 -12.802 -45.859 1.00 86.88 479 VAL A O 1
ATOM 3771 N N . THR A 1 480 ? 18.757 -12.692 -44.633 1.00 87.88 480 THR A N 1
ATOM 3772 C CA . THR A 1 480 ? 18.393 -13.757 -43.688 1.00 87.88 480 THR A CA 1
ATOM 3773 C C . THR A 1 480 ? 17.839 -13.196 -42.378 1.00 87.88 480 THR A C 1
ATOM 3775 O O . THR A 1 480 ? 18.132 -12.062 -41.998 1.00 87.88 480 THR A O 1
ATOM 3778 N N . VAL A 1 481 ? 17.084 -14.020 -41.640 1.00 89.31 481 VAL A N 1
ATOM 3779 C CA . VAL A 1 481 ? 16.571 -13.682 -40.297 1.00 89.31 481 VAL A CA 1
ATOM 3780 C C . VAL A 1 481 ? 17.697 -13.252 -39.354 1.00 89.31 481 VAL A C 1
ATOM 3782 O O . VAL A 1 481 ? 17.517 -12.284 -38.621 1.00 89.31 481 VAL A O 1
ATOM 3785 N N . ASN A 1 482 ? 18.863 -13.905 -39.401 1.00 87.44 482 ASN A N 1
ATOM 3786 C CA . ASN A 1 482 ? 20.013 -13.553 -38.563 1.00 87.44 482 ASN A CA 1
ATOM 3787 C C . ASN A 1 482 ? 20.533 -12.147 -38.897 1.00 87.44 482 ASN A C 1
ATOM 3789 O O . ASN A 1 482 ? 20.587 -11.296 -38.016 1.00 87.44 482 ASN A O 1
ATOM 3793 N N . GLN A 1 483 ? 20.804 -11.869 -40.179 1.00 86.94 483 GLN A N 1
ATOM 3794 C CA . GLN A 1 483 ? 21.281 -10.553 -40.625 1.00 86.94 483 GLN A CA 1
ATOM 3795 C C . GLN A 1 483 ? 20.319 -9.424 -40.241 1.00 86.94 483 GLN A C 1
ATOM 3797 O O . GLN A 1 483 ? 20.771 -8.354 -39.852 1.00 86.94 483 GLN A O 1
ATOM 3802 N N . VAL A 1 484 ? 19.004 -9.656 -40.328 1.00 90.38 484 VAL A N 1
ATOM 3803 C CA . VAL A 1 484 ? 17.988 -8.662 -39.945 1.00 90.38 484 VAL A CA 1
ATOM 3804 C C . VAL A 1 484 ? 17.851 -8.545 -38.419 1.00 90.38 484 VAL A C 1
ATOM 3806 O O . VAL A 1 484 ? 17.689 -7.437 -37.919 1.00 90.38 484 VAL A O 1
ATOM 3809 N N . SER A 1 485 ? 17.991 -9.643 -37.666 1.00 87.94 485 SER A N 1
ATOM 3810 C CA . SER A 1 485 ? 18.027 -9.635 -36.188 1.00 87.94 485 SER A CA 1
ATOM 3811 C C . SER A 1 485 ? 19.237 -8.883 -35.623 1.00 87.94 485 SER A C 1
ATOM 3813 O O . SER A 1 485 ? 19.144 -8.280 -34.558 1.00 87.94 485 SER A O 1
ATOM 3815 N N . GLU A 1 486 ? 20.373 -8.914 -36.323 1.00 87.88 486 GLU A N 1
ATOM 3816 C CA . GLU A 1 486 ? 21.620 -8.260 -35.906 1.00 87.88 486 GLU A CA 1
ATOM 3817 C C . GLU A 1 486 ? 21.598 -6.731 -36.103 1.00 87.88 486 GLU A C 1
ATOM 3819 O O . GLU A 1 486 ? 22.339 -6.021 -35.418 1.00 87.88 486 GLU A O 1
ATOM 3824 N N . MET A 1 487 ? 20.722 -6.204 -36.973 1.00 88.81 487 MET A N 1
ATOM 3825 C CA . MET A 1 487 ? 20.571 -4.762 -37.215 1.00 88.81 487 MET A CA 1
ATOM 3826 C C . MET A 1 487 ? 20.109 -4.031 -35.947 1.00 88.81 487 MET A C 1
ATOM 3828 O O . MET A 1 487 ? 19.028 -4.316 -35.433 1.00 88.81 487 MET A O 1
ATOM 3832 N N . ASP A 1 488 ? 20.847 -3.012 -35.488 1.00 85.38 488 ASP A N 1
ATOM 3833 C CA . ASP A 1 488 ? 20.479 -2.216 -34.298 1.00 85.38 488 ASP A CA 1
ATOM 3834 C C . ASP A 1 488 ? 19.065 -1.607 -34.380 1.00 85.38 488 ASP A C 1
ATOM 3836 O O . ASP A 1 488 ? 18.390 -1.456 -33.361 1.00 85.38 488 ASP A O 1
ATOM 3840 N N . SER A 1 489 ? 18.587 -1.299 -35.592 1.00 86.75 489 SER A N 1
ATOM 3841 C CA . SER A 1 489 ? 17.232 -0.798 -35.847 1.00 86.75 489 SER A CA 1
ATOM 3842 C C . SER A 1 489 ? 16.127 -1.800 -35.501 1.00 86.75 489 SER A C 1
ATOM 3844 O O . SER A 1 489 ? 15.032 -1.367 -35.154 1.00 86.75 489 SER A O 1
ATOM 3846 N N . VAL A 1 490 ? 16.411 -3.107 -35.565 1.00 91.00 490 VAL A N 1
ATOM 3847 C CA . VAL A 1 490 ? 15.468 -4.212 -35.312 1.00 91.00 490 VAL A CA 1
ATOM 3848 C C . VAL A 1 490 ? 15.742 -4.865 -33.954 1.00 91.00 490 VAL A C 1
ATOM 3850 O O . VAL A 1 490 ? 14.816 -5.050 -33.164 1.00 91.00 490 VAL A O 1
ATOM 3853 N N . ARG A 1 491 ? 17.014 -5.145 -33.629 1.00 89.69 491 ARG A N 1
ATOM 3854 C CA . ARG A 1 491 ? 17.451 -5.809 -32.385 1.00 89.69 491 ARG A CA 1
ATOM 3855 C C . ARG A 1 491 ? 16.908 -5.127 -31.131 1.00 89.69 491 ARG A C 1
ATOM 3857 O O . ARG A 1 491 ? 16.439 -5.796 -30.212 1.00 89.69 491 ARG A O 1
ATOM 3864 N N . LYS A 1 492 ? 16.912 -3.786 -31.116 1.00 89.12 492 LYS A N 1
ATOM 3865 C CA . LYS A 1 492 ? 16.388 -2.983 -29.999 1.00 89.12 492 LYS A CA 1
ATOM 3866 C C . LYS A 1 492 ? 14.891 -3.202 -29.743 1.00 89.12 492 LYS A C 1
ATOM 3868 O O . LYS A 1 492 ? 14.450 -3.038 -28.611 1.00 89.12 492 LYS A O 1
ATOM 3873 N N . TYR A 1 493 ? 14.125 -3.593 -30.764 1.00 91.44 493 TYR A N 1
ATOM 3874 C CA . TYR A 1 493 ? 12.702 -3.895 -30.629 1.00 91.44 493 TYR A CA 1
ATOM 3875 C C . TYR A 1 493 ? 12.442 -5.369 -30.286 1.00 91.44 493 TYR A C 1
ATOM 3877 O O . TYR A 1 493 ? 11.537 -5.656 -29.505 1.00 91.44 493 TYR A O 1
ATOM 3885 N N . LEU A 1 494 ? 13.259 -6.299 -30.795 1.00 88.94 494 LEU A N 1
ATOM 3886 C CA . LEU A 1 494 ? 13.154 -7.728 -30.468 1.00 88.94 494 LEU A CA 1
ATOM 3887 C C . LEU A 1 494 ? 13.520 -8.036 -29.006 1.00 88.94 494 LEU A C 1
ATOM 3889 O O . LEU A 1 494 ? 12.794 -8.769 -28.338 1.00 88.94 494 LEU A O 1
ATOM 3893 N N . GLU A 1 495 ? 14.619 -7.464 -28.499 1.00 79.69 495 GLU A N 1
ATOM 3894 C CA . GLU A 1 495 ? 15.183 -7.819 -27.183 1.00 79.69 495 GLU A CA 1
ATOM 3895 C C . GLU A 1 495 ? 15.314 -6.652 -26.189 1.00 79.69 495 GLU A C 1
ATOM 3897 O O . GLU A 1 495 ? 15.544 -6.887 -25.000 1.00 79.69 495 GLU A O 1
ATOM 3902 N N . GLY A 1 496 ? 15.198 -5.402 -26.644 1.00 83.19 496 GLY A N 1
ATOM 3903 C CA . GLY A 1 496 ? 15.551 -4.222 -25.849 1.00 83.19 496 GLY A CA 1
ATOM 3904 C C . GLY A 1 496 ? 17.056 -3.931 -25.782 1.00 83.19 496 GLY A C 1
ATOM 3905 O O . GLY A 1 496 ? 17.899 -4.661 -26.307 1.00 83.19 496 GLY A O 1
ATOM 3906 N N . THR A 1 497 ? 17.397 -2.828 -25.119 1.00 80.81 497 THR A N 1
ATOM 3907 C CA . THR A 1 497 ? 18.764 -2.307 -24.944 1.00 80.81 497 THR A CA 1
ATOM 3908 C C . THR A 1 497 ? 18.957 -1.704 -23.554 1.00 80.81 497 THR A C 1
ATOM 3910 O O . THR A 1 497 ? 17.993 -1.268 -22.940 1.00 80.81 497 THR A O 1
ATOM 3913 N N . ASN A 1 498 ? 20.203 -1.593 -23.087 1.00 74.62 498 ASN A N 1
ATOM 3914 C CA . ASN A 1 498 ? 20.625 -0.711 -21.983 1.00 74.62 498 ASN A CA 1
ATOM 3915 C C . ASN A 1 498 ? 19.979 -0.907 -20.592 1.00 74.62 498 ASN A C 1
ATOM 3917 O O . ASN A 1 498 ? 20.236 -0.086 -19.714 1.00 74.62 498 ASN A O 1
ATOM 3921 N N . SER A 1 499 ? 19.215 -1.979 -20.344 1.00 91.38 499 SER A N 1
ATOM 3922 C CA . SER A 1 499 ? 18.777 -2.323 -18.981 1.00 91.38 499 SER A CA 1
ATOM 3923 C C . SER A 1 499 ? 19.985 -2.445 -18.049 1.00 91.38 499 SER A C 1
ATOM 3925 O O . SER A 1 499 ? 20.982 -3.079 -18.403 1.00 91.38 499 SER A O 1
ATOM 3927 N N . ILE A 1 500 ? 19.873 -1.888 -16.842 1.00 97.06 500 ILE A N 1
ATOM 3928 C CA . ILE A 1 500 ? 20.870 -2.023 -15.776 1.00 97.06 500 ILE A CA 1
ATOM 3929 C C . ILE A 1 500 ? 20.957 -3.508 -15.405 1.00 97.06 500 ILE A C 1
ATOM 3931 O O . ILE A 1 500 ? 20.042 -4.071 -14.804 1.00 97.06 500 ILE A O 1
ATOM 3935 N N . ALA A 1 501 ? 22.036 -4.166 -15.820 1.00 96.38 501 ALA A N 1
ATOM 3936 C CA . ALA A 1 501 ? 22.220 -5.613 -15.735 1.00 96.38 501 ALA A CA 1
ATOM 3937 C C . ALA A 1 501 ? 22.772 -6.076 -14.381 1.00 96.38 501 ALA A C 1
ATOM 3939 O O . ALA A 1 501 ? 22.575 -7.221 -13.975 1.00 96.38 501 ALA A O 1
ATOM 3940 N N . GLY A 1 502 ? 23.473 -5.191 -13.679 1.00 96.56 502 GLY A N 1
ATOM 3941 C CA . GLY A 1 502 ? 24.229 -5.538 -12.489 1.00 96.56 502 GLY A CA 1
ATOM 3942 C C . GLY A 1 502 ? 24.930 -4.344 -11.871 1.00 96.56 502 GLY A C 1
ATOM 3943 O O . GLY A 1 502 ? 24.632 -3.190 -12.180 1.00 96.56 502 GLY A O 1
ATOM 3944 N N . VAL A 1 503 ? 25.886 -4.653 -11.007 1.00 97.25 503 VAL A N 1
ATOM 3945 C CA . VAL A 1 503 ? 26.714 -3.700 -10.271 1.00 97.25 503 VAL A CA 1
ATOM 3946 C C . VAL A 1 503 ? 28.176 -3.897 -10.655 1.00 97.25 503 VAL A C 1
ATOM 3948 O O . VAL A 1 503 ? 28.641 -5.034 -10.725 1.00 97.25 503 VAL A O 1
ATOM 3951 N N . TYR A 1 504 ? 28.903 -2.795 -10.842 1.00 97.00 504 TYR A N 1
ATOM 3952 C CA . TYR A 1 504 ? 30.360 -2.776 -10.969 1.00 97.00 504 TYR A CA 1
ATOM 3953 C C . TYR A 1 504 ? 30.970 -2.013 -9.789 1.00 97.00 504 TYR A C 1
ATOM 3955 O O . TYR A 1 504 ? 30.735 -0.817 -9.617 1.00 97.00 504 TYR A O 1
ATOM 3963 N N . VAL A 1 505 ? 31.751 -2.698 -8.954 1.00 95.25 505 VAL A N 1
ATOM 3964 C CA . VAL A 1 505 ? 32.375 -2.107 -7.760 1.00 95.25 505 VAL A CA 1
ATOM 3965 C C . VAL A 1 505 ? 33.753 -1.559 -8.125 1.00 95.25 505 VAL A C 1
ATOM 3967 O O . VAL A 1 505 ? 34.661 -2.335 -8.423 1.00 95.25 505 VAL A O 1
ATOM 3970 N N . GLN A 1 506 ? 33.939 -0.235 -8.091 1.00 91.50 506 GLN A N 1
ATOM 3971 C CA . GLN A 1 506 ? 35.169 0.396 -8.593 1.00 91.50 506 GLN A CA 1
ATOM 3972 C C . GLN A 1 506 ? 36.431 -0.023 -7.823 1.00 91.50 506 GLN A C 1
ATOM 3974 O O . GLN A 1 506 ? 37.474 -0.249 -8.439 1.00 91.50 506 GLN A O 1
ATOM 3979 N N . SER A 1 507 ? 36.340 -0.148 -6.494 1.00 89.62 507 SER A N 1
ATOM 3980 C CA . SER A 1 507 ? 37.474 -0.463 -5.610 1.00 89.62 507 SER A CA 1
ATOM 3981 C C . SER A 1 507 ? 38.078 -1.849 -5.864 1.00 89.62 507 SER A C 1
ATOM 3983 O O . SER A 1 507 ? 39.295 -2.022 -5.816 1.00 89.62 507 SER A O 1
ATOM 3985 N N . THR A 1 508 ? 37.229 -2.833 -6.167 1.00 92.00 508 THR A N 1
ATOM 3986 C CA . THR A 1 508 ? 37.604 -4.241 -6.393 1.00 92.00 508 THR A CA 1
ATOM 3987 C C . THR A 1 508 ? 37.621 -4.638 -7.868 1.00 92.00 508 THR A C 1
ATOM 3989 O O . THR A 1 508 ? 38.121 -5.710 -8.202 1.00 92.00 508 THR A O 1
ATOM 3992 N N . LYS A 1 509 ? 37.082 -3.784 -8.750 1.00 91.44 509 LYS A N 1
ATOM 3993 C CA . LYS A 1 509 ? 36.811 -4.054 -10.173 1.00 91.44 509 LYS A CA 1
ATOM 3994 C C . LYS A 1 509 ? 35.916 -5.281 -10.406 1.00 91.44 509 LYS A C 1
ATOM 3996 O O . LYS A 1 509 ? 36.009 -5.926 -11.447 1.00 91.44 509 LYS A O 1
ATOM 4001 N N . GLN A 1 510 ? 35.061 -5.619 -9.437 1.00 93.62 510 GLN A N 1
ATOM 4002 C CA . GLN A 1 510 ? 34.167 -6.773 -9.525 1.00 93.62 510 GLN A CA 1
ATOM 4003 C C . GLN A 1 510 ? 32.804 -6.388 -10.119 1.00 93.62 510 GLN A C 1
ATOM 4005 O O . GLN A 1 510 ? 32.070 -5.587 -9.536 1.00 93.62 510 GLN A O 1
ATOM 4010 N N . THR A 1 511 ? 32.440 -7.040 -11.225 1.00 95.75 511 THR A N 1
ATOM 4011 C CA . THR A 1 511 ? 31.055 -7.141 -11.711 1.00 95.75 511 THR A CA 1
ATOM 4012 C C . THR A 1 511 ? 30.292 -8.197 -10.907 1.00 95.75 511 THR A C 1
ATOM 4014 O O . THR A 1 511 ? 30.822 -9.278 -10.646 1.00 95.75 511 THR A O 1
ATOM 4017 N N . MET A 1 512 ? 29.048 -7.905 -10.525 1.00 95.75 512 MET A N 1
ATOM 4018 C CA . MET A 1 512 ? 28.155 -8.841 -9.829 1.00 95.75 512 MET A CA 1
ATOM 4019 C C . MET A 1 512 ? 26.675 -8.570 -10.129 1.00 95.75 512 MET A C 1
ATOM 4021 O O . MET A 1 512 ? 26.309 -7.493 -10.605 1.00 95.75 512 MET A O 1
ATOM 4025 N N . SER A 1 513 ? 25.809 -9.544 -9.835 1.00 97.69 513 SER A N 1
ATOM 4026 C CA . SER A 1 513 ? 24.355 -9.360 -9.964 1.00 97.69 513 SER A CA 1
ATOM 4027 C C . SER A 1 513 ? 23.801 -8.389 -8.911 1.00 97.69 513 SER A C 1
ATOM 4029 O O . SER A 1 513 ? 24.387 -8.186 -7.846 1.00 97.69 513 SER A O 1
ATOM 4031 N N . ILE A 1 514 ? 22.629 -7.814 -9.184 1.00 98.00 514 ILE A N 1
ATOM 4032 C CA . ILE A 1 514 ? 21.941 -6.884 -8.270 1.00 98.00 514 ILE A CA 1
ATOM 4033 C C . ILE A 1 514 ? 21.581 -7.580 -6.942 1.00 98.00 514 ILE A C 1
ATOM 4035 O O . ILE A 1 514 ? 21.735 -7.007 -5.863 1.00 98.00 514 ILE A O 1
ATOM 4039 N N . TYR A 1 515 ? 21.176 -8.851 -7.004 1.00 96.69 515 TYR A N 1
ATOM 4040 C CA . TYR A 1 515 ? 20.862 -9.663 -5.827 1.00 96.69 515 TYR A CA 1
ATOM 4041 C C . TYR A 1 515 ? 22.110 -10.053 -5.009 1.00 96.69 515 TYR A C 1
ATOM 4043 O O . TYR A 1 515 ? 22.079 -10.089 -3.775 1.00 96.69 515 TYR A O 1
ATOM 4051 N N . GLU A 1 516 ? 23.246 -10.291 -5.667 1.00 96.62 516 GLU A N 1
ATOM 4052 C CA . GLU A 1 516 ? 24.528 -10.496 -4.985 1.00 96.62 516 GLU A CA 1
ATOM 4053 C C . GLU A 1 516 ? 25.002 -9.205 -4.297 1.00 96.62 516 GLU A C 1
ATOM 4055 O O . GLU A 1 516 ? 25.451 -9.248 -3.151 1.00 96.62 516 GLU A O 1
ATOM 4060 N N . ALA A 1 517 ? 24.816 -8.045 -4.936 1.00 96.50 517 ALA A N 1
ATOM 4061 C CA . ALA A 1 517 ? 25.114 -6.741 -4.345 1.00 96.50 517 ALA A CA 1
ATOM 4062 C C . ALA A 1 517 ? 24.230 -6.423 -3.118 1.00 96.50 517 ALA A C 1
ATOM 4064 O O . ALA A 1 517 ? 24.740 -5.877 -2.137 1.00 96.50 517 ALA A O 1
ATOM 4065 N N . LYS A 1 518 ? 22.948 -6.829 -3.115 1.00 96.19 518 LYS A N 1
ATOM 4066 C CA . LYS A 1 518 ? 22.085 -6.858 -1.911 1.00 96.19 518 LYS A CA 1
ATOM 4067 C C . LYS A 1 518 ? 22.689 -7.750 -0.826 1.00 96.19 518 LYS A C 1
ATOM 4069 O O . LYS A 1 518 ? 22.875 -7.310 0.304 1.00 96.19 518 LYS A O 1
ATOM 4074 N N . SER A 1 519 ? 23.023 -8.993 -1.170 1.00 93.94 519 SER A N 1
ATOM 4075 C CA . SER A 1 519 ? 23.547 -9.991 -0.222 1.00 93.94 519 SER A CA 1
ATOM 4076 C C . SER A 1 519 ? 24.899 -9.593 0.391 1.00 93.94 519 SER A C 1
ATOM 4078 O O . SER A 1 519 ? 25.210 -9.993 1.509 1.00 93.94 519 SER A O 1
ATOM 4080 N N . LYS A 1 520 ? 25.683 -8.763 -0.311 1.00 94.50 520 LYS A N 1
ATOM 4081 C CA . LYS A 1 520 ? 26.941 -8.155 0.159 1.00 94.50 520 LYS A CA 1
ATOM 4082 C C . LYS A 1 520 ? 26.763 -6.799 0.872 1.00 94.50 520 LYS A C 1
ATOM 4084 O O . LYS A 1 520 ? 27.760 -6.192 1.249 1.00 94.50 520 LYS A O 1
ATOM 4089 N N . GLY A 1 521 ? 25.537 -6.290 1.037 1.00 91.62 521 GLY A N 1
ATOM 4090 C CA . GLY A 1 521 ? 25.262 -4.983 1.661 1.00 91.62 521 GLY A CA 1
ATOM 4091 C C . GLY A 1 521 ? 25.711 -3.764 0.837 1.00 91.62 521 GLY A C 1
ATOM 4092 O O . GLY A 1 521 ? 25.772 -2.642 1.345 1.00 91.62 521 GLY A O 1
ATOM 4093 N N . LEU A 1 522 ? 26.040 -3.961 -0.441 1.00 93.38 522 LEU A N 1
ATOM 4094 C CA . LEU A 1 522 ? 26.475 -2.899 -1.349 1.00 93.38 522 LEU A CA 1
ATOM 4095 C C . LEU A 1 522 ? 25.285 -2.074 -1.854 1.00 93.38 522 LEU A C 1
ATOM 4097 O O . LEU A 1 522 ? 25.402 -0.852 -1.970 1.00 93.38 522 LEU A O 1
ATOM 4101 N N . LEU A 1 523 ? 24.139 -2.722 -2.066 1.00 93.75 523 LEU A N 1
ATOM 4102 C CA . LEU A 1 523 ? 22.839 -2.097 -2.317 1.00 93.75 523 LEU A CA 1
ATOM 4103 C C . LEU A 1 523 ? 21.866 -2.385 -1.165 1.00 93.75 523 LEU A C 1
ATOM 4105 O O . LEU A 1 523 ? 21.989 -3.397 -0.475 1.00 93.75 523 LEU A O 1
ATOM 4109 N N . THR A 1 524 ? 20.865 -1.520 -0.982 1.00 92.88 524 THR A N 1
ATOM 4110 C CA . THR A 1 524 ? 19.759 -1.792 -0.047 1.00 92.88 524 THR A CA 1
ATOM 4111 C C . THR A 1 524 ? 18.788 -2.829 -0.639 1.00 92.88 524 THR A C 1
ATOM 4113 O O . THR A 1 524 ? 18.722 -2.963 -1.869 1.00 92.88 524 THR A O 1
ATOM 4116 N N . PRO A 1 525 ? 17.991 -3.537 0.188 1.00 91.50 525 PRO A N 1
ATOM 4117 C CA . PRO A 1 525 ? 16.921 -4.406 -0.299 1.00 91.50 525 PRO A CA 1
ATOM 4118 C C . PRO A 1 525 ? 15.935 -3.680 -1.225 1.00 91.50 525 PRO A C 1
ATOM 4120 O O . PRO A 1 525 ? 15.628 -4.202 -2.292 1.00 91.50 525 PRO A O 1
ATOM 4123 N N . GLY A 1 526 ? 15.520 -2.456 -0.874 1.00 88.44 526 GLY A N 1
ATOM 4124 C CA . GLY A 1 526 ? 14.597 -1.649 -1.679 1.00 88.44 526 GLY A CA 1
ATOM 4125 C C . GLY A 1 526 ? 15.169 -1.275 -3.048 1.00 88.44 526 GLY A C 1
ATOM 4126 O O . GLY A 1 526 ? 14.569 -1.600 -4.069 1.00 88.44 526 GLY A O 1
ATOM 4127 N N . THR A 1 527 ? 16.365 -0.673 -3.091 1.00 92.81 527 THR A N 1
ATOM 4128 C CA . THR A 1 527 ? 17.039 -0.313 -4.357 1.00 92.81 527 THR A CA 1
ATOM 4129 C C . THR A 1 527 ? 17.237 -1.539 -5.253 1.00 92.81 527 THR A C 1
ATOM 4131 O O . THR A 1 527 ? 17.035 -1.470 -6.462 1.00 92.81 527 THR A O 1
ATOM 4134 N N . SER A 1 528 ? 17.596 -2.681 -4.661 1.00 96.19 528 SER A N 1
ATOM 4135 C CA . SER A 1 528 ? 17.845 -3.921 -5.403 1.00 96.19 528 SER A CA 1
ATOM 4136 C C . SER A 1 528 ? 16.571 -4.541 -5.970 1.00 96.19 528 SER A C 1
ATOM 4138 O O . SER A 1 528 ? 16.579 -4.968 -7.122 1.00 96.19 528 SER A O 1
ATOM 4140 N N . LEU A 1 529 ? 15.478 -4.569 -5.197 1.00 96.12 529 LEU A N 1
ATOM 4141 C CA . LEU A 1 529 ? 14.179 -5.043 -5.676 1.00 96.12 529 LEU A CA 1
ATOM 4142 C C . LEU A 1 529 ? 13.690 -4.177 -6.842 1.00 96.12 529 LEU A C 1
ATOM 4144 O O . LEU A 1 529 ? 13.359 -4.714 -7.890 1.00 96.12 529 LEU A O 1
ATOM 4148 N N . VAL A 1 530 ? 13.737 -2.850 -6.703 1.00 95.88 530 VAL A N 1
ATOM 4149 C CA . VAL A 1 530 ? 13.289 -1.900 -7.736 1.00 95.88 530 VAL A CA 1
ATOM 4150 C C . VAL A 1 530 ? 14.050 -2.070 -9.060 1.00 95.88 530 VAL A C 1
ATOM 4152 O O . VAL A 1 530 ? 13.446 -2.049 -10.132 1.00 95.88 530 VAL A O 1
ATOM 4155 N N . LEU A 1 531 ? 15.367 -2.293 -9.014 1.00 97.50 531 LEU A N 1
ATOM 4156 C CA . LEU A 1 531 ? 16.157 -2.539 -10.225 1.00 97.50 531 LEU A CA 1
ATOM 4157 C C . LEU A 1 531 ? 15.903 -3.931 -10.836 1.00 97.50 531 LEU A C 1
ATOM 4159 O O . LEU A 1 531 ? 15.940 -4.074 -12.058 1.00 97.50 531 LEU A O 1
ATOM 4163 N N . LEU A 1 532 ? 15.613 -4.950 -10.020 1.00 98.06 532 LEU A N 1
ATOM 4164 C CA . LEU A 1 532 ? 15.229 -6.283 -10.503 1.00 98.06 532 LEU A CA 1
ATOM 4165 C C . LEU A 1 532 ? 13.801 -6.309 -11.076 1.00 98.06 532 LEU A C 1
ATOM 4167 O O . LEU A 1 532 ? 13.554 -7.010 -12.054 1.00 98.06 532 LEU A O 1
ATOM 4171 N N . GLU A 1 533 ? 12.873 -5.518 -10.530 1.00 97.31 533 GLU A N 1
ATOM 4172 C CA . GLU A 1 533 ? 11.549 -5.287 -11.121 1.00 97.31 533 GLU A CA 1
ATOM 4173 C C . GLU A 1 533 ? 11.681 -4.646 -12.505 1.00 97.31 533 GLU A C 1
ATOM 4175 O O . GLU A 1 533 ? 11.042 -5.103 -13.450 1.00 97.31 533 GLU A O 1
ATOM 4180 N N . ALA A 1 534 ? 12.563 -3.651 -12.658 1.00 97.31 534 ALA A N 1
ATOM 4181 C CA . ALA A 1 534 ? 12.861 -3.057 -13.959 1.00 97.31 534 ALA A CA 1
ATOM 4182 C C . ALA A 1 534 ? 13.455 -4.083 -14.941 1.00 97.31 534 ALA A C 1
ATOM 4184 O O . ALA A 1 534 ? 13.022 -4.139 -16.089 1.00 97.31 534 ALA A O 1
ATOM 4185 N N . GLN A 1 535 ? 14.378 -4.952 -14.508 1.00 97.38 535 GLN A N 1
ATOM 4186 C CA . GLN A 1 535 ? 14.866 -6.069 -15.334 1.00 97.38 535 GLN A CA 1
ATOM 4187 C C . GLN A 1 535 ? 13.720 -6.996 -15.788 1.00 97.38 535 GLN A C 1
ATOM 4189 O O . GLN A 1 535 ? 13.532 -7.230 -16.985 1.00 97.38 535 GLN A O 1
ATOM 4194 N N . ALA A 1 536 ? 12.899 -7.470 -14.846 1.00 96.94 536 ALA A N 1
ATOM 4195 C CA . ALA A 1 536 ? 11.763 -8.348 -15.129 1.00 96.94 536 ALA A CA 1
ATOM 4196 C C . ALA A 1 536 ? 10.730 -7.697 -16.071 1.00 96.94 536 ALA A C 1
ATOM 4198 O O . ALA A 1 536 ? 10.210 -8.366 -16.962 1.00 96.94 536 ALA A O 1
ATOM 4199 N N . ALA A 1 537 ? 10.473 -6.395 -15.919 1.00 96.88 537 ALA A N 1
ATOM 4200 C CA . ALA A 1 537 ? 9.509 -5.636 -16.715 1.00 96.88 537 ALA A CA 1
ATOM 4201 C C . ALA A 1 537 ? 10.023 -5.180 -18.090 1.00 96.88 537 ALA A C 1
ATOM 4203 O O . ALA A 1 537 ? 9.217 -4.863 -18.966 1.00 96.88 537 ALA A O 1
ATOM 4204 N N . THR A 1 538 ? 11.343 -5.134 -18.292 1.00 95.19 538 THR A N 1
ATOM 4205 C CA . THR A 1 538 ? 11.984 -4.775 -19.573 1.00 95.19 538 THR A CA 1
ATOM 4206 C C . THR A 1 538 ? 12.373 -5.992 -20.411 1.00 95.19 538 THR A C 1
ATOM 4208 O O . THR A 1 538 ? 12.666 -5.856 -21.601 1.00 95.19 538 THR A O 1
ATOM 4211 N N . GLY A 1 539 ? 12.318 -7.190 -19.831 1.00 90.88 539 GLY A N 1
ATOM 4212 C CA . GLY A 1 539 ? 12.313 -8.441 -20.577 1.00 90.88 539 GLY A CA 1
ATOM 4213 C C . GLY A 1 539 ? 12.922 -9.617 -19.834 1.00 90.88 539 GLY A C 1
ATOM 4214 O O . GLY A 1 539 ? 12.450 -10.734 -20.011 1.00 90.88 539 GLY A O 1
ATOM 4215 N N . PHE A 1 540 ? 13.960 -9.418 -19.025 1.00 94.25 540 PHE A N 1
ATOM 4216 C CA . PHE A 1 540 ? 14.761 -10.519 -18.486 1.00 94.25 540 PHE A CA 1
ATOM 4217 C C . PHE A 1 540 ? 15.477 -10.118 -17.201 1.00 94.25 540 PHE A C 1
ATOM 4219 O O . PHE A 1 540 ? 16.061 -9.040 -17.136 1.00 94.25 540 PHE A O 1
ATOM 4226 N N . VAL A 1 541 ? 15.537 -11.036 -16.237 1.00 96.81 541 VAL A N 1
ATOM 4227 C CA . VAL A 1 541 ? 16.507 -10.970 -15.139 1.00 96.81 541 VAL A CA 1
ATOM 4228 C C . VAL A 1 541 ? 17.881 -11.339 -15.704 1.00 96.81 541 VAL A C 1
ATOM 4230 O O . VAL A 1 541 ? 18.006 -12.330 -16.428 1.00 96.81 541 VAL A O 1
ATOM 4233 N N . ILE A 1 542 ? 18.903 -10.531 -15.419 1.00 96.50 542 ILE A N 1
ATOM 4234 C CA . ILE A 1 542 ? 20.213 -10.618 -16.077 1.00 96.50 542 ILE A CA 1
ATOM 4235 C C . ILE A 1 542 ? 21.276 -11.136 -15.104 1.00 96.50 542 ILE A C 1
ATOM 4237 O O . ILE A 1 542 ? 21.447 -10.613 -14.004 1.00 96.50 542 ILE A O 1
ATOM 4241 N N . ASP A 1 543 ? 22.019 -12.157 -15.532 1.00 96.50 543 ASP A N 1
ATOM 4242 C CA . ASP A 1 543 ? 23.288 -12.560 -14.926 1.00 96.50 543 ASP A CA 1
ATOM 4243 C C . ASP A 1 543 ? 24.425 -11.849 -15.676 1.00 96.50 543 ASP A C 1
ATOM 4245 O O . ASP A 1 543 ? 24.779 -12.282 -16.779 1.00 96.50 543 ASP A O 1
ATOM 4249 N N . PRO A 1 544 ? 25.003 -10.766 -15.125 1.00 95.50 544 PRO A N 1
ATOM 4250 C CA . PRO A 1 544 ? 26.039 -10.000 -15.810 1.00 95.50 544 PRO A CA 1
ATOM 4251 C C . PRO A 1 544 ? 27.388 -10.731 -15.846 1.00 95.50 544 PRO A C 1
ATOM 4253 O O . PRO A 1 544 ? 28.233 -10.397 -16.665 1.00 95.50 544 PRO A O 1
ATOM 4256 N N . VAL A 1 545 ? 27.601 -11.738 -14.989 1.00 93.69 545 VAL A N 1
ATOM 4257 C CA . VAL A 1 545 ? 28.864 -12.492 -14.911 1.00 93.69 545 VAL A CA 1
ATOM 4258 C C . VAL A 1 545 ? 28.870 -13.651 -15.910 1.00 93.69 545 VAL A C 1
ATOM 4260 O O . VAL A 1 545 ? 29.909 -13.985 -16.472 1.00 93.69 545 VAL A O 1
ATOM 4263 N N . LYS A 1 546 ? 27.707 -14.267 -16.157 1.00 94.12 546 LYS A N 1
ATOM 4264 C CA . LYS A 1 546 ? 27.533 -15.342 -17.153 1.00 94.12 546 LYS A CA 1
ATOM 4265 C C . LYS A 1 546 ? 26.965 -14.850 -18.492 1.00 94.12 546 LYS A C 1
ATOM 4267 O O . LYS A 1 546 ? 26.705 -15.681 -19.358 1.00 94.12 546 LYS A O 1
ATOM 4272 N N . ASN A 1 547 ? 26.726 -13.541 -18.628 1.00 93.44 547 ASN A N 1
ATOM 4273 C CA . ASN A 1 547 ? 25.998 -12.891 -19.726 1.00 93.44 547 ASN A CA 1
ATOM 4274 C C . ASN A 1 547 ? 24.716 -13.652 -20.132 1.00 93.44 547 ASN A C 1
ATOM 4276 O O . ASN A 1 547 ? 24.506 -13.983 -21.300 1.00 93.44 547 ASN A O 1
ATOM 4280 N N . LYS A 1 548 ? 23.873 -13.992 -19.145 1.00 93.31 548 LYS A N 1
ATOM 4281 C CA . LYS A 1 548 ? 22.594 -14.684 -19.381 1.00 93.31 548 LYS A CA 1
ATOM 4282 C C . LYS A 1 548 ? 21.409 -13.756 -19.167 1.00 93.31 548 LYS A C 1
ATOM 4284 O O . LYS A 1 548 ? 21.321 -13.084 -18.144 1.00 93.31 548 LYS A O 1
ATOM 4289 N N . LYS A 1 549 ? 20.449 -13.829 -20.085 1.00 92.88 549 LYS A N 1
ATOM 4290 C CA . LYS A 1 549 ? 19.084 -13.316 -19.938 1.00 92.88 549 LYS A CA 1
ATOM 4291 C C . LYS A 1 549 ? 18.178 -14.477 -19.515 1.00 92.88 549 LYS A C 1
ATOM 4293 O O . LYS A 1 549 ? 18.230 -15.527 -20.149 1.00 92.88 549 LYS A O 1
ATOM 4298 N N . LEU A 1 550 ? 17.394 -14.315 -18.450 1.00 94.31 550 LEU A N 1
ATOM 4299 C CA . LEU A 1 550 ? 16.532 -15.356 -17.873 1.00 94.31 550 LEU A CA 1
ATOM 4300 C C . LEU A 1 550 ? 15.126 -14.817 -17.569 1.00 94.31 550 LEU A C 1
ATOM 4302 O O . LEU A 1 550 ? 14.954 -13.625 -17.303 1.00 94.31 550 LEU A O 1
ATOM 4306 N N . SER A 1 551 ? 14.123 -15.695 -17.539 1.00 95.19 551 SER A N 1
ATOM 4307 C CA . SER A 1 551 ? 12.837 -15.395 -16.891 1.00 95.19 551 SER A CA 1
ATOM 4308 C C . SER A 1 551 ? 12.970 -15.305 -15.365 1.00 95.19 551 SER A C 1
ATOM 4310 O O . SER A 1 551 ? 13.979 -15.718 -14.776 1.00 95.19 551 SER A O 1
ATOM 4312 N N . VAL A 1 552 ? 11.935 -14.796 -14.691 1.00 96.44 552 VAL A N 1
ATOM 4313 C CA . VAL A 1 552 ? 11.897 -14.751 -13.217 1.00 96.44 552 VAL A CA 1
ATOM 4314 C C . VAL A 1 552 ? 11.918 -16.159 -12.606 1.00 96.44 552 VAL A C 1
ATOM 4316 O O . VAL A 1 552 ? 12.544 -16.379 -11.569 1.00 96.44 552 VAL A O 1
ATOM 4319 N N . GLU A 1 553 ? 11.298 -17.148 -13.255 1.00 93.69 553 GLU A N 1
ATOM 4320 C CA . GLU A 1 553 ? 11.322 -18.530 -12.765 1.00 93.69 553 GLU A CA 1
ATOM 4321 C C . GLU A 1 553 ? 12.701 -19.187 -12.914 1.00 93.69 553 GLU A C 1
ATOM 4323 O O . GLU A 1 553 ? 13.192 -19.800 -11.965 1.00 93.69 553 GLU A O 1
ATOM 4328 N N . GLU A 1 554 ? 13.360 -19.024 -14.064 1.00 96.00 554 GLU A N 1
ATOM 4329 C CA . GLU A 1 554 ? 14.693 -19.592 -14.316 1.00 96.00 554 GLU A CA 1
ATOM 4330 C C . GLU A 1 554 ? 15.793 -18.934 -13.478 1.00 96.00 554 GLU A C 1
ATOM 4332 O O . GLU A 1 554 ? 16.763 -19.600 -13.109 1.00 96.00 554 GLU A O 1
ATOM 4337 N N . SER A 1 555 ? 15.668 -17.635 -13.195 1.00 96.81 555 SER A N 1
ATOM 4338 C CA . SER A 1 555 ? 16.611 -16.892 -12.353 1.00 96.81 555 SER A CA 1
ATOM 4339 C C . SER A 1 555 ? 16.461 -17.248 -10.874 1.00 96.81 555 SER A C 1
ATOM 4341 O O . SER A 1 555 ? 17.478 -17.453 -10.212 1.00 96.81 555 SER A O 1
ATOM 4343 N N . ALA A 1 556 ? 15.235 -17.431 -10.373 1.00 93.25 556 ALA A N 1
ATOM 4344 C CA . ALA A 1 556 ? 15.001 -17.984 -9.037 1.00 93.25 556 ALA A CA 1
ATOM 4345 C C . ALA A 1 556 ? 15.527 -19.431 -8.926 1.00 93.25 556 ALA A C 1
ATOM 4347 O O . ALA A 1 556 ? 16.257 -19.759 -7.992 1.00 93.25 556 ALA A O 1
ATOM 4348 N N . ALA A 1 557 ? 15.252 -20.283 -9.922 1.00 93.00 557 ALA A N 1
ATOM 4349 C CA . ALA A 1 557 ? 15.732 -21.669 -9.951 1.00 93.00 557 ALA A CA 1
ATOM 4350 C C . ALA A 1 557 ? 17.269 -21.794 -10.042 1.00 93.00 557 ALA A C 1
ATOM 4352 O O . ALA A 1 557 ? 17.835 -22.765 -9.543 1.00 93.00 557 ALA A O 1
ATOM 4353 N N . GLN A 1 558 ? 17.954 -20.817 -10.649 1.00 94.12 558 GLN A N 1
ATOM 4354 C CA . GLN A 1 558 ? 19.423 -20.728 -10.692 1.00 94.12 558 GLN A CA 1
ATOM 4355 C C . GLN A 1 558 ? 20.032 -19.942 -9.511 1.00 94.12 558 GLN A C 1
ATOM 4357 O O . GLN A 1 558 ? 21.250 -19.770 -9.475 1.00 94.12 558 GLN A O 1
ATOM 4362 N N . GLY A 1 559 ? 19.227 -19.459 -8.555 1.00 90.88 559 GLY A N 1
ATOM 4363 C CA . GLY A 1 559 ? 19.696 -18.679 -7.402 1.00 90.88 559 GLY A CA 1
ATOM 4364 C C . GLY A 1 559 ? 20.248 -17.287 -7.744 1.00 90.88 559 GLY A C 1
ATOM 4365 O O . GLY A 1 559 ? 20.946 -16.688 -6.928 1.00 90.88 559 GLY A O 1
ATOM 4366 N N . LEU A 1 560 ? 19.954 -16.771 -8.942 1.00 94.12 560 LEU A N 1
ATOM 4367 C CA . LEU A 1 560 ? 20.312 -15.415 -9.377 1.00 94.12 560 LEU A CA 1
ATOM 4368 C C . LEU A 1 560 ? 19.457 -14.349 -8.673 1.00 94.12 560 LEU A C 1
ATOM 4370 O O . LEU A 1 560 ? 19.910 -13.222 -8.491 1.00 94.12 560 LEU A O 1
ATOM 4374 N N . VAL A 1 561 ? 18.241 -14.712 -8.259 1.00 95.25 561 VAL A N 1
ATOM 4375 C CA . VAL A 1 561 ? 17.385 -13.923 -7.363 1.00 95.25 561 VAL A CA 1
ATOM 4376 C C . VAL A 1 561 ? 16.871 -14.801 -6.227 1.00 95.25 561 VAL A C 1
ATOM 4378 O O . VAL A 1 561 ? 16.694 -16.008 -6.392 1.00 95.25 561 VAL A O 1
ATOM 4381 N N . GLY A 1 562 ? 16.638 -14.190 -5.068 1.00 88.81 562 GLY A N 1
ATOM 4382 C CA . GLY A 1 562 ? 16.070 -14.863 -3.905 1.00 88.81 562 GLY A CA 1
ATOM 4383 C C . GLY A 1 562 ? 14.602 -15.246 -4.105 1.00 88.81 562 GLY A C 1
ATOM 4384 O O . GLY A 1 562 ? 13.831 -14.517 -4.736 1.00 88.81 562 GLY A O 1
ATOM 4385 N N . ASN A 1 563 ? 14.204 -16.394 -3.550 1.00 88.00 563 ASN A N 1
ATOM 4386 C CA . ASN A 1 563 ? 12.825 -16.885 -3.635 1.00 88.00 563 ASN A CA 1
ATOM 4387 C C . ASN A 1 563 ? 11.820 -15.930 -2.971 1.00 88.00 563 ASN A C 1
ATOM 4389 O O . ASN A 1 563 ? 10.677 -15.860 -3.419 1.00 88.00 563 ASN A O 1
ATOM 4393 N N . GLU A 1 564 ? 12.245 -15.147 -1.975 1.00 91.00 564 GLU A N 1
ATOM 4394 C CA . GLU A 1 564 ? 11.426 -14.127 -1.310 1.00 91.00 564 GLU A CA 1
ATOM 4395 C C . GLU A 1 564 ? 10.972 -13.004 -2.259 1.00 91.00 564 GLU A C 1
ATOM 4397 O O . GLU A 1 564 ? 9.952 -12.361 -2.026 1.00 91.00 564 GLU A O 1
ATOM 4402 N N . TRP A 1 565 ? 11.686 -12.789 -3.369 1.00 92.38 565 TRP A N 1
ATOM 4403 C CA . TRP A 1 565 ? 11.315 -11.804 -4.388 1.00 92.38 565 TRP A CA 1
ATOM 4404 C C . TRP A 1 565 ? 10.644 -12.414 -5.619 1.00 92.38 565 TRP A C 1
ATOM 4406 O O . TRP A 1 565 ? 10.124 -11.660 -6.441 1.00 92.38 565 TRP A O 1
ATOM 4416 N N . LYS A 1 566 ? 10.562 -13.750 -5.740 1.00 91.81 566 LYS A N 1
ATOM 4417 C CA . LYS A 1 566 ? 9.986 -14.415 -6.924 1.00 91.81 566 LYS A CA 1
ATOM 4418 C C . LYS A 1 566 ? 8.580 -13.895 -7.249 1.00 91.81 566 LYS A C 1
ATOM 4420 O O . LYS A 1 566 ? 8.307 -13.581 -8.401 1.00 91.81 566 LYS A O 1
ATOM 4425 N N . ASN A 1 567 ? 7.707 -13.743 -6.252 1.00 88.12 567 ASN A N 1
ATOM 4426 C CA . ASN A 1 567 ? 6.331 -13.275 -6.469 1.00 88.12 567 ASN A CA 1
ATOM 4427 C C . ASN A 1 567 ? 6.259 -11.795 -6.891 1.00 88.12 567 ASN A C 1
ATOM 4429 O O . ASN A 1 567 ? 5.489 -11.458 -7.791 1.00 88.12 567 ASN A O 1
ATOM 4433 N N . LYS A 1 568 ? 7.085 -10.926 -6.291 1.00 89.75 568 LYS A N 1
ATOM 4434 C CA . LYS A 1 568 ? 7.149 -9.490 -6.625 1.00 89.75 568 LYS A CA 1
ATOM 4435 C C . LYS A 1 568 ? 7.678 -9.301 -8.056 1.00 89.75 568 LYS A C 1
ATOM 4437 O O . LYS A 1 568 ? 7.049 -8.632 -8.874 1.00 89.75 568 LYS A O 1
ATOM 4442 N N . LEU A 1 569 ? 8.740 -10.026 -8.413 1.00 95.50 569 LEU A N 1
ATOM 4443 C CA . LEU A 1 569 ? 9.309 -10.040 -9.764 1.00 95.50 569 LEU A CA 1
ATOM 4444 C C . LEU A 1 569 ? 8.371 -10.672 -10.810 1.00 95.50 569 LEU A C 1
ATOM 4446 O O . LEU A 1 569 ? 8.262 -10.138 -11.910 1.00 95.50 569 LEU A O 1
ATOM 4450 N N . LEU A 1 570 ? 7.622 -11.732 -10.478 1.00 93.44 570 LEU A N 1
ATOM 4451 C CA . LEU A 1 570 ? 6.574 -12.292 -11.351 1.00 93.44 570 LEU A CA 1
ATOM 4452 C C . LEU A 1 570 ? 5.415 -11.309 -11.588 1.00 93.44 570 LEU A C 1
ATOM 4454 O O . LEU A 1 570 ? 4.726 -11.406 -12.603 1.00 93.44 570 LEU A O 1
ATOM 4458 N N . SER A 1 571 ? 5.176 -10.366 -10.672 1.00 92.62 571 SER A N 1
ATOM 4459 C CA . SER A 1 571 ? 4.211 -9.280 -10.879 1.00 92.62 571 SER A CA 1
ATOM 4460 C C . SER A 1 571 ? 4.736 -8.242 -11.880 1.00 92.62 571 SER A C 1
ATOM 4462 O O . SER A 1 571 ? 3.987 -7.798 -12.751 1.00 92.62 571 SER A O 1
ATOM 4464 N N . ALA A 1 572 ? 6.034 -7.922 -11.824 1.00 96.06 572 ALA A N 1
ATOM 4465 C CA . ALA A 1 572 ? 6.704 -7.045 -12.787 1.00 96.06 572 ALA A CA 1
ATOM 4466 C C . ALA A 1 572 ? 6.872 -7.699 -14.178 1.00 96.06 572 ALA A C 1
ATOM 4468 O O . ALA A 1 572 ? 6.684 -7.038 -15.196 1.00 96.06 572 ALA A O 1
ATOM 4469 N N . GLU A 1 573 ? 7.114 -9.013 -14.260 1.00 96.81 573 GLU A N 1
ATOM 4470 C CA . GLU A 1 573 ? 7.207 -9.770 -15.526 1.00 96.81 573 GLU A CA 1
ATOM 4471 C C . GLU A 1 573 ? 5.876 -9.799 -16.315 1.00 96.81 573 GLU A C 1
ATOM 4473 O O . GLU A 1 573 ? 5.854 -10.064 -17.522 1.00 96.81 573 GLU A O 1
ATOM 4478 N N . ARG A 1 574 ? 4.745 -9.437 -15.688 1.00 96.19 574 ARG A N 1
ATOM 4479 C CA . ARG A 1 574 ? 3.464 -9.186 -16.384 1.00 96.19 574 ARG A CA 1
ATOM 4480 C C . ARG A 1 574 ? 3.486 -7.924 -17.245 1.00 96.19 574 ARG A C 1
ATOM 4482 O O . ARG A 1 574 ? 2.680 -7.821 -18.162 1.00 96.19 574 ARG A O 1
ATOM 4489 N N . ALA A 1 575 ? 4.447 -7.023 -17.061 1.00 96.81 575 ALA A N 1
ATOM 4490 C CA . ALA A 1 575 ? 4.708 -5.950 -18.019 1.00 96.81 575 ALA A CA 1
ATOM 4491 C C . ALA A 1 575 ? 5.212 -6.471 -19.382 1.00 96.81 575 ALA A C 1
ATOM 4493 O O . ALA A 1 575 ? 5.109 -5.761 -20.381 1.00 96.81 575 ALA A O 1
ATOM 4494 N N . VAL A 1 576 ? 5.720 -7.712 -19.424 1.00 96.00 576 VAL A N 1
ATOM 4495 C CA . VAL A 1 576 ? 6.250 -8.396 -20.618 1.00 96.00 576 VAL A CA 1
ATOM 4496 C C . VAL A 1 576 ? 5.304 -9.490 -21.118 1.00 96.00 576 VAL A C 1
ATOM 4498 O O . VAL A 1 576 ? 5.093 -9.643 -22.318 1.00 96.00 576 VAL A O 1
ATOM 4501 N N . THR A 1 577 ? 4.738 -10.276 -20.200 1.00 94.44 577 THR A N 1
ATOM 4502 C CA . THR A 1 577 ? 3.822 -11.396 -20.503 1.00 94.44 577 THR A CA 1
ATOM 4503 C C . THR A 1 577 ? 2.348 -10.979 -20.571 1.00 94.44 577 THR A C 1
ATOM 4505 O O . THR A 1 577 ? 1.517 -11.713 -21.112 1.00 94.44 577 THR A O 1
ATOM 4508 N N . GLY A 1 578 ? 2.044 -9.775 -20.084 1.00 94.75 578 GLY A N 1
ATOM 4509 C CA . GLY A 1 578 ? 0.735 -9.136 -20.055 1.00 94.75 578 GLY A CA 1
ATOM 4510 C C . GLY A 1 578 ? -0.076 -9.440 -18.798 1.00 94.75 578 GLY A C 1
ATOM 4511 O O . GLY A 1 578 ? -0.063 -10.546 -18.254 1.00 94.75 578 GLY A O 1
ATOM 4512 N N . TYR A 1 579 ? -0.834 -8.443 -18.352 1.00 93.25 579 TYR A N 1
ATOM 4513 C CA . TYR A 1 579 ? -1.754 -8.573 -17.227 1.00 93.25 579 TYR A CA 1
ATOM 4514 C C . TYR A 1 579 ? -3.040 -9.262 -17.680 1.00 93.25 579 TYR A C 1
ATOM 4516 O O . TYR A 1 579 ? -3.452 -9.139 -18.835 1.00 93.25 579 TYR A O 1
ATOM 4524 N N . LYS A 1 580 ? -3.700 -9.982 -16.768 1.00 89.00 580 LYS A N 1
ATOM 4525 C CA . LYS A 1 580 ? -5.034 -10.529 -17.020 1.00 89.00 580 LYS A CA 1
ATOM 4526 C C . LYS A 1 580 ? -6.104 -9.549 -16.572 1.00 89.00 580 LYS A C 1
ATOM 4528 O O . LYS A 1 580 ? -6.188 -9.213 -15.397 1.00 89.00 580 LYS A O 1
ATOM 4533 N N . ASP A 1 581 ? -6.915 -9.116 -17.530 1.00 84.81 581 ASP A N 1
ATOM 4534 C CA . ASP A 1 581 ? -8.093 -8.289 -17.297 1.00 84.81 581 ASP A CA 1
ATOM 4535 C C . ASP A 1 581 ? -9.171 -9.117 -16.571 1.00 84.81 581 ASP A C 1
ATOM 4537 O O . ASP A 1 581 ? -9.709 -10.048 -17.181 1.00 84.81 581 ASP A O 1
ATOM 4541 N N . PRO A 1 582 ? -9.522 -8.820 -15.305 1.00 74.38 582 PRO A N 1
ATOM 4542 C CA . PRO A 1 582 ? -10.480 -9.629 -14.549 1.00 74.38 582 PRO A CA 1
ATOM 4543 C C . PRO A 1 582 ? -11.904 -9.556 -15.122 1.00 74.38 582 PRO A C 1
ATOM 4545 O O . PRO A 1 582 ? -12.713 -10.441 -14.855 1.00 74.38 582 PRO A O 1
ATOM 4548 N N . TYR A 1 583 ? -12.210 -8.544 -15.942 1.00 71.94 583 TYR A N 1
ATOM 4549 C CA . TYR A 1 583 ? -13.526 -8.365 -16.561 1.00 71.94 583 TYR A CA 1
ATOM 4550 C C . TYR A 1 583 ? -13.695 -9.153 -17.869 1.00 71.94 583 TYR A C 1
ATOM 4552 O O . TYR A 1 583 ? -14.826 -9.412 -18.277 1.00 71.94 583 TYR A O 1
ATOM 4560 N N . THR A 1 584 ? -12.599 -9.510 -18.553 1.00 83.44 584 THR A N 1
ATOM 4561 C CA . THR A 1 584 ? -12.651 -10.130 -19.895 1.00 83.44 584 THR A CA 1
ATOM 4562 C C . THR A 1 584 ? -11.806 -11.396 -20.055 1.00 83.44 584 THR A C 1
ATOM 4564 O O . THR A 1 584 ? -11.968 -12.107 -21.043 1.00 83.44 584 THR A O 1
ATOM 4567 N N . GLY A 1 585 ? -10.887 -11.693 -19.129 1.00 82.69 585 GLY A N 1
ATOM 4568 C CA . GLY A 1 585 ? -9.904 -12.782 -19.241 1.00 82.69 585 GLY A CA 1
ATOM 4569 C C . GLY A 1 585 ? -8.788 -12.534 -20.270 1.00 82.69 585 GLY A C 1
ATOM 4570 O O . GLY A 1 585 ? -7.830 -13.317 -20.365 1.00 82.69 585 GLY A O 1
ATOM 4571 N N . ASN A 1 586 ? -8.876 -11.440 -21.030 1.00 87.06 586 ASN A N 1
ATOM 4572 C CA . ASN A 1 586 ? -7.900 -11.079 -22.049 1.00 87.06 586 ASN A CA 1
ATOM 4573 C C . ASN A 1 586 ? -6.557 -10.689 -21.425 1.00 87.06 586 ASN A C 1
ATOM 4575 O O . ASN A 1 586 ? -6.465 -10.285 -20.264 1.00 87.06 586 ASN A O 1
ATOM 4579 N N . THR A 1 587 ? -5.501 -10.839 -22.218 1.00 92.81 587 THR A N 1
ATOM 4580 C CA . THR A 1 587 ? -4.180 -10.300 -21.892 1.00 92.81 587 THR A CA 1
ATOM 4581 C C . THR A 1 587 ? -4.131 -8.835 -22.327 1.00 92.81 587 THR A C 1
ATOM 4583 O O . THR A 1 587 ? -4.453 -8.545 -23.476 1.00 92.81 587 THR A O 1
ATOM 4586 N N . ILE A 1 588 ? -3.741 -7.934 -21.425 1.00 95.62 588 ILE A N 1
ATOM 4587 C CA . ILE A 1 588 ? -3.640 -6.484 -21.659 1.00 95.62 588 ILE A CA 1
ATOM 4588 C C . ILE A 1 588 ? -2.239 -5.966 -21.296 1.00 95.62 588 ILE A C 1
ATOM 4590 O O . ILE A 1 588 ? -1.509 -6.619 -20.542 1.00 95.62 588 ILE A O 1
ATOM 4594 N N . SER A 1 589 ? -1.841 -4.810 -21.835 1.00 97.44 589 SER A N 1
ATOM 4595 C CA . SER A 1 589 ? -0.515 -4.228 -21.564 1.00 97.44 589 SER A CA 1
ATOM 4596 C C . SER A 1 589 ? -0.389 -3.613 -20.168 1.00 97.44 589 SER A C 1
ATOM 4598 O O . SER A 1 589 ? -1.381 -3.382 -19.475 1.00 97.44 589 SER A O 1
ATOM 4600 N N . LEU A 1 590 ? 0.851 -3.301 -19.776 1.00 97.38 590 LEU A N 1
ATOM 4601 C CA . LEU A 1 590 ? 1.183 -2.564 -18.553 1.00 97.38 590 LEU A CA 1
ATOM 4602 C C . LEU A 1 590 ? 0.372 -1.263 -18.415 1.00 97.38 590 LEU A C 1
ATOM 4604 O O . LEU A 1 590 ? -0.251 -1.018 -17.388 1.00 97.38 590 LEU A O 1
ATOM 4608 N N . PHE A 1 591 ? 0.310 -0.465 -19.480 1.00 96.81 591 PHE A N 1
ATOM 4609 C CA . PHE A 1 591 ? -0.459 0.779 -19.527 1.00 96.81 591 PHE A CA 1
ATOM 4610 C C . PHE A 1 591 ? -1.980 0.562 -19.462 1.00 96.81 591 PHE A C 1
ATOM 4612 O O . PHE A 1 591 ? -2.706 1.341 -18.848 1.00 96.81 591 PHE A O 1
ATOM 4619 N N . GLN A 1 592 ? -2.485 -0.516 -20.061 1.00 94.31 592 GLN A N 1
ATOM 4620 C CA . GLN A 1 592 ? -3.909 -0.855 -19.989 1.00 94.31 592 GLN A CA 1
ATOM 4621 C C . GLN A 1 592 ? -4.302 -1.372 -18.598 1.00 94.31 592 GLN A C 1
ATOM 4623 O O . GLN A 1 592 ? -5.422 -1.131 -18.155 1.00 94.31 592 GLN A O 1
ATOM 4628 N N . ALA A 1 593 ? -3.386 -2.039 -17.891 1.00 92.94 593 ALA A N 1
ATOM 4629 C CA . ALA A 1 593 ? -3.540 -2.374 -16.478 1.00 92.94 593 ALA A CA 1
ATOM 4630 C C . ALA A 1 593 ? -3.496 -1.115 -15.593 1.00 92.94 593 ALA A C 1
ATOM 4632 O O . ALA A 1 593 ? -4.319 -0.986 -14.688 1.00 92.94 593 ALA A O 1
ATOM 4633 N N . LEU A 1 594 ? -2.609 -0.160 -15.908 1.00 92.06 594 LEU A N 1
ATOM 4634 C CA . LEU A 1 594 ? -2.509 1.152 -15.258 1.00 92.06 594 LEU A CA 1
ATOM 4635 C C . LEU A 1 594 ? -3.819 1.950 -15.380 1.00 92.06 594 LEU A C 1
ATOM 4637 O O . LEU A 1 594 ? -4.383 2.350 -14.368 1.00 92.06 594 LEU A O 1
ATOM 4641 N N . LYS A 1 595 ? -4.372 2.099 -16.595 1.00 89.56 595 LYS A N 1
ATOM 4642 C CA . LYS A 1 595 ? -5.670 2.770 -16.838 1.00 89.56 595 LYS A CA 1
ATOM 4643 C C . LYS A 1 595 ? -6.903 1.991 -16.341 1.00 89.56 595 LYS A C 1
ATOM 4645 O O . LYS A 1 595 ? -8.024 2.468 -16.504 1.00 89.56 595 LYS A O 1
ATOM 4650 N N . LYS A 1 596 ? -6.715 0.810 -15.741 1.00 88.88 596 LYS A N 1
ATOM 4651 C CA . LYS A 1 596 ? -7.758 0.007 -15.078 1.00 88.88 596 LYS A CA 1
ATOM 4652 C C . LYS A 1 596 ? -7.519 -0.163 -13.568 1.00 88.88 596 LYS A C 1
ATOM 4654 O O . LYS A 1 596 ? -8.174 -1.007 -12.962 1.00 88.88 596 LYS A O 1
ATOM 4659 N N . ASP A 1 597 ? -6.577 0.585 -12.986 1.00 85.38 597 ASP A N 1
ATOM 4660 C CA . ASP A 1 597 ? -6.172 0.513 -11.571 1.00 85.38 597 ASP A CA 1
ATOM 4661 C C . ASP A 1 597 ? -5.747 -0.899 -11.091 1.00 85.38 597 ASP A C 1
ATOM 4663 O O . ASP A 1 597 ? -5.728 -1.189 -9.895 1.00 85.38 597 ASP A O 1
ATOM 4667 N N . LEU A 1 598 ? -5.362 -1.795 -12.015 1.00 81.12 598 LEU A N 1
ATOM 4668 C CA . LEU A 1 598 ? -4.937 -3.173 -11.702 1.00 81.12 598 LEU A CA 1
ATOM 4669 C C . LEU A 1 598 ? -3.498 -3.252 -11.159 1.00 81.12 598 LEU A C 1
ATOM 4671 O O . LEU A 1 598 ? -3.047 -4.322 -10.747 1.00 81.12 598 LEU A O 1
ATOM 4675 N N . ILE A 1 599 ? -2.773 -2.133 -11.192 1.00 84.12 599 ILE A N 1
ATOM 4676 C CA . ILE A 1 599 ? -1.421 -1.941 -10.658 1.00 84.12 599 ILE A CA 1
ATOM 4677 C C . ILE A 1 599 ? -1.337 -0.563 -9.989 1.00 84.12 599 ILE A C 1
ATOM 4679 O O . ILE A 1 599 ? -2.036 0.366 -10.390 1.00 84.12 599 ILE A O 1
ATOM 4683 N N . VAL A 1 600 ? -0.467 -0.408 -8.986 1.00 82.19 600 VAL A N 1
ATOM 4684 C CA . VAL A 1 600 ? -0.208 0.897 -8.345 1.00 82.19 600 VAL A CA 1
ATOM 4685 C C . VAL A 1 600 ? 0.314 1.886 -9.386 1.00 82.19 600 VAL A C 1
ATOM 4687 O O . VAL A 1 600 ? 1.238 1.538 -10.124 1.00 82.19 600 VAL A O 1
ATOM 4690 N N . LYS A 1 601 ? -0.224 3.118 -9.407 1.00 84.25 601 LYS A N 1
ATOM 4691 C CA . LYS A 1 601 ? 0.160 4.155 -10.381 1.00 84.25 601 LYS A CA 1
ATOM 4692 C C . LYS A 1 601 ? 1.680 4.327 -10.454 1.00 84.25 601 LYS A C 1
ATOM 4694 O O . LYS A 1 601 ? 2.273 4.132 -11.509 1.00 84.25 601 LYS A O 1
ATOM 4699 N N . ASP A 1 602 ? 2.285 4.618 -9.312 1.00 84.06 602 ASP A N 1
ATOM 4700 C CA . ASP A 1 602 ? 3.698 4.965 -9.162 1.00 84.06 602 ASP A CA 1
ATOM 4701 C C . ASP A 1 602 ? 4.622 3.789 -9.579 1.00 84.06 602 ASP A C 1
ATOM 4703 O O . ASP A 1 602 ? 5.645 3.982 -10.232 1.00 84.06 602 ASP A O 1
ATOM 4707 N N . HIS A 1 603 ? 4.217 2.540 -9.302 1.00 88.50 603 HIS A N 1
ATOM 4708 C CA . HIS A 1 603 ? 4.914 1.332 -9.774 1.00 88.50 603 HIS A CA 1
ATOM 4709 C C . HIS A 1 603 ? 4.765 1.146 -11.293 1.00 88.50 603 HIS A C 1
ATOM 4711 O O . HIS A 1 603 ? 5.751 0.901 -11.981 1.00 88.50 603 HIS A O 1
ATOM 4717 N N . GLY A 1 604 ? 3.555 1.293 -11.841 1.00 92.50 604 GLY A N 1
ATOM 4718 C CA . GLY A 1 604 ? 3.307 1.147 -13.277 1.00 92.50 604 GLY A CA 1
ATOM 4719 C C . GLY A 1 604 ? 4.003 2.214 -14.127 1.00 92.50 604 GLY A C 1
ATOM 4720 O O . GLY A 1 604 ? 4.535 1.884 -15.184 1.00 92.50 604 GLY A O 1
ATOM 4721 N N . ILE A 1 605 ? 4.069 3.457 -13.637 1.00 90.94 605 ILE A N 1
ATOM 4722 C CA . ILE A 1 605 ? 4.866 4.552 -14.215 1.00 90.94 605 ILE A CA 1
ATOM 4723 C C . ILE A 1 605 ? 6.341 4.154 -14.284 1.00 90.94 605 ILE A C 1
ATOM 4725 O O . ILE A 1 605 ? 6.912 4.138 -15.373 1.00 90.94 605 ILE A O 1
ATOM 4729 N N . ARG A 1 606 ? 6.919 3.714 -13.160 1.00 93.69 606 ARG A N 1
ATOM 4730 C CA . ARG A 1 606 ? 8.312 3.252 -13.074 1.00 93.69 606 ARG A CA 1
ATOM 4731 C C . ARG A 1 606 ? 8.635 2.097 -14.034 1.00 93.69 606 ARG A C 1
ATOM 4733 O O . ARG A 1 606 ? 9.737 2.021 -14.576 1.00 93.69 606 ARG A O 1
ATOM 4740 N N . LEU A 1 607 ? 7.688 1.184 -14.265 1.00 96.06 607 LEU A N 1
ATOM 4741 C CA . LEU A 1 607 ? 7.870 0.092 -15.228 1.00 96.06 607 LEU A CA 1
ATOM 4742 C C . LEU A 1 607 ? 7.723 0.558 -16.694 1.00 96.06 607 LEU A C 1
ATOM 4744 O O . LEU A 1 607 ? 8.445 0.052 -17.553 1.00 96.06 607 LEU A O 1
ATOM 4748 N N . LEU A 1 608 ? 6.838 1.520 -16.995 1.00 95.00 608 LEU A N 1
ATOM 4749 C CA . LEU A 1 608 ? 6.690 2.107 -18.340 1.00 95.00 608 LEU A CA 1
ATOM 4750 C C . LEU A 1 608 ? 7.938 2.900 -18.731 1.00 95.00 608 LEU A C 1
ATOM 4752 O O . LEU A 1 608 ? 8.491 2.702 -19.810 1.00 95.00 608 LEU A O 1
ATOM 4756 N N . GLU A 1 609 ? 8.407 3.744 -17.819 1.00 92.25 609 GLU A N 1
ATOM 4757 C CA . GLU A 1 609 ? 9.653 4.497 -17.910 1.00 92.25 609 GLU A CA 1
ATOM 4758 C C . GLU A 1 609 ? 10.842 3.578 -18.238 1.00 92.25 609 GLU A C 1
ATOM 4760 O O . GLU A 1 609 ? 11.550 3.791 -19.227 1.00 92.25 609 GLU A O 1
ATOM 4765 N N . ALA A 1 610 ? 11.013 2.500 -17.462 1.00 94.81 610 ALA A N 1
ATOM 4766 C CA . ALA A 1 610 ? 12.050 1.507 -17.711 1.00 94.81 610 ALA A CA 1
ATOM 4767 C C . ALA A 1 610 ? 11.905 0.857 -19.100 1.00 94.81 610 ALA A C 1
ATOM 4769 O O . ALA A 1 610 ? 12.914 0.650 -19.776 1.00 94.81 610 ALA A O 1
ATOM 4770 N N . GLN A 1 611 ? 10.687 0.571 -19.583 1.00 95.12 611 GLN A N 1
ATOM 4771 C CA . GLN A 1 611 ? 10.472 0.070 -20.949 1.00 95.12 611 GLN A CA 1
ATOM 4772 C C . GLN A 1 611 ? 10.889 1.090 -22.020 1.00 95.12 611 GLN A C 1
ATOM 4774 O O . GLN A 1 611 ? 11.641 0.727 -22.928 1.00 95.12 611 GLN A O 1
ATOM 4779 N N . ILE A 1 612 ? 10.484 2.357 -21.907 1.00 90.81 612 ILE A N 1
ATOM 4780 C CA . ILE A 1 612 ? 10.839 3.417 -22.869 1.00 90.81 612 ILE A CA 1
ATOM 4781 C C . ILE A 1 612 ? 12.361 3.581 -22.948 1.00 90.81 612 ILE A C 1
ATOM 4783 O O . ILE A 1 612 ? 12.941 3.414 -24.024 1.00 90.81 612 ILE A O 1
ATOM 4787 N N . ALA A 1 613 ? 13.020 3.787 -21.803 1.00 90.62 613 ALA A N 1
ATOM 4788 C CA . ALA A 1 613 ? 14.472 3.955 -21.706 1.00 90.62 613 ALA A CA 1
ATOM 4789 C C . ALA A 1 613 ? 15.274 2.734 -22.206 1.00 90.62 613 ALA A C 1
ATOM 4791 O O . ALA A 1 613 ? 16.440 2.863 -22.581 1.00 90.62 613 ALA A O 1
ATOM 4792 N N . THR A 1 614 ? 14.654 1.549 -22.259 1.00 91.12 614 THR A N 1
ATOM 4793 C CA . THR A 1 614 ? 15.271 0.311 -22.766 1.00 91.12 614 THR A CA 1
ATOM 4794 C C . THR A 1 614 ? 14.853 -0.075 -24.191 1.00 91.12 614 THR A C 1
ATOM 4796 O O . THR A 1 614 ? 15.145 -1.189 -24.627 1.00 91.12 614 THR A O 1
ATOM 4799 N N . GLY A 1 615 ? 14.225 0.831 -24.949 1.00 85.75 615 GLY A N 1
ATOM 4800 C CA . GLY A 1 615 ? 14.008 0.685 -26.398 1.00 85.75 615 GLY A CA 1
ATOM 4801 C C . GLY A 1 615 ? 12.557 0.792 -26.880 1.00 85.75 615 GLY A C 1
ATOM 4802 O O . GLY A 1 615 ? 12.328 0.692 -28.085 1.00 85.75 615 GLY A O 1
ATOM 4803 N N . GLY A 1 616 ? 11.591 1.000 -25.980 1.00 89.19 616 GLY A N 1
ATOM 4804 C CA . GLY A 1 616 ? 10.175 1.196 -26.316 1.00 89.19 616 GLY A CA 1
ATOM 4805 C C . GLY A 1 616 ? 9.220 0.299 -25.525 1.00 89.19 616 GLY A C 1
ATOM 4806 O O . GLY A 1 616 ? 9.641 -0.664 -24.880 1.00 89.19 616 GLY A O 1
ATOM 4807 N N . ILE A 1 617 ? 7.929 0.632 -25.597 1.00 95.25 617 ILE A N 1
ATOM 4808 C CA . ILE A 1 617 ? 6.817 -0.042 -24.905 1.00 95.25 617 ILE A CA 1
ATOM 4809 C C . ILE A 1 617 ? 6.690 -1.498 -25.372 1.00 95.25 617 ILE A C 1
ATOM 4811 O O . ILE A 1 617 ? 6.760 -1.761 -26.573 1.00 95.25 617 ILE A O 1
ATOM 4815 N N . ILE A 1 618 ? 6.474 -2.441 -24.450 1.00 96.81 618 ILE A N 1
ATOM 4816 C CA . ILE A 1 618 ? 6.333 -3.868 -24.777 1.00 96.81 618 ILE A CA 1
ATOM 4817 C C . ILE A 1 618 ? 4.881 -4.228 -25.123 1.00 96.81 618 ILE A C 1
ATOM 4819 O O . ILE A 1 618 ? 3.946 -3.957 -24.369 1.00 96.81 618 ILE A O 1
ATOM 4823 N N . ASP A 1 619 ? 4.712 -4.914 -26.253 1.00 96.00 619 ASP A N 1
ATOM 4824 C CA . ASP A 1 619 ? 3.497 -5.624 -26.636 1.00 96.00 619 ASP A CA 1
ATOM 4825 C C . ASP A 1 619 ? 3.497 -7.033 -25.998 1.00 96.00 619 ASP A C 1
ATOM 4827 O O . ASP A 1 619 ? 4.343 -7.864 -26.346 1.00 96.00 619 ASP A O 1
ATOM 4831 N N . PRO A 1 620 ? 2.564 -7.361 -25.082 1.00 93.69 620 PRO A N 1
ATOM 4832 C CA . PRO A 1 620 ? 2.522 -8.676 -24.434 1.00 93.69 620 PRO A CA 1
ATOM 4833 C C . PRO A 1 620 ? 1.870 -9.777 -25.291 1.00 93.69 620 PRO A C 1
ATOM 4835 O O . PRO A 1 620 ? 2.019 -10.978 -25.020 1.00 93.69 620 PRO A O 1
ATOM 4838 N N . VAL A 1 621 ? 1.119 -9.397 -26.327 1.00 90.69 621 VAL A N 1
ATOM 4839 C CA . VAL A 1 621 ? 0.464 -10.330 -27.248 1.00 90.69 621 VAL A CA 1
ATOM 4840 C C . VAL A 1 621 ? 1.520 -10.882 -28.199 1.00 90.69 621 VAL A C 1
ATOM 4842 O O . VAL A 1 621 ? 1.744 -12.096 -28.220 1.00 90.69 621 VAL A O 1
ATOM 4845 N N . TYR A 1 622 ? 2.240 -9.994 -28.881 1.00 91.50 622 TYR A N 1
ATOM 4846 C CA . TYR A 1 622 ? 3.266 -10.325 -29.870 1.00 91.50 622 TYR A CA 1
ATOM 4847 C C . TYR A 1 622 ? 4.699 -10.348 -29.318 1.00 91.50 622 TYR A C 1
ATOM 4849 O O . TYR A 1 622 ? 5.630 -10.659 -30.052 1.00 91.50 622 TYR A O 1
ATOM 4857 N N . SER A 1 623 ? 4.886 -10.086 -28.022 1.00 92.94 623 SER A N 1
ATOM 4858 C CA . SER A 1 623 ? 6.122 -10.334 -27.265 1.00 92.94 623 SER A CA 1
ATOM 4859 C C . SER A 1 623 ? 7.384 -9.642 -27.803 1.00 92.94 623 SER A C 1
ATOM 4861 O O . SER A 1 623 ? 8.468 -10.222 -27.813 1.00 92.94 623 SER A O 1
ATOM 4863 N N . HIS A 1 624 ? 7.249 -8.390 -28.228 1.00 94.50 624 HIS A N 1
ATOM 4864 C CA . HIS A 1 624 ? 8.352 -7.515 -28.632 1.00 94.50 624 HIS A CA 1
ATOM 4865 C C . HIS A 1 624 ? 8.007 -6.059 -28.294 1.00 94.50 624 HIS A C 1
ATOM 4867 O O . HIS A 1 624 ? 6.908 -5.770 -27.821 1.00 94.50 624 HIS A O 1
ATOM 4873 N N . ARG A 1 625 ? 8.944 -5.133 -28.493 1.00 94.81 625 ARG A N 1
ATOM 4874 C CA . ARG A 1 625 ? 8.734 -3.699 -28.253 1.00 94.81 625 ARG A CA 1
ATOM 4875 C C . ARG A 1 625 ? 8.263 -3.005 -29.516 1.00 94.81 625 ARG A C 1
ATOM 4877 O O . ARG A 1 625 ? 8.767 -3.295 -30.596 1.00 94.81 625 ARG A O 1
ATOM 4884 N N . VAL A 1 626 ? 7.375 -2.035 -29.367 1.00 94.00 626 VAL A N 1
ATOM 4885 C CA . VAL A 1 626 ? 6.856 -1.225 -30.473 1.00 94.00 626 VAL A CA 1
ATOM 4886 C C . VAL A 1 626 ? 7.329 0.235 -30.371 1.00 94.00 626 VAL A C 1
ATOM 4888 O O . VAL A 1 626 ? 7.571 0.724 -29.262 1.00 94.00 626 VAL A O 1
ATOM 4891 N N . PRO A 1 627 ? 7.462 0.961 -31.500 1.00 90.75 627 PRO A N 1
ATOM 4892 C CA . PRO A 1 627 ? 7.614 2.418 -31.499 1.00 90.75 627 PRO A CA 1
ATOM 4893 C C . PRO A 1 627 ? 6.468 3.119 -30.752 1.00 90.75 627 PRO A C 1
ATOM 4895 O O . PRO A 1 627 ? 5.354 2.596 -30.693 1.00 90.75 627 PRO A O 1
ATOM 4898 N N . VAL A 1 628 ? 6.712 4.318 -30.218 1.00 88.69 628 VAL A N 1
ATOM 4899 C CA . VAL A 1 628 ? 5.730 5.077 -29.414 1.00 88.69 628 VAL A CA 1
ATOM 4900 C C . VAL A 1 628 ? 4.450 5.358 -30.213 1.00 88.69 628 VAL A C 1
ATOM 4902 O O . VAL A 1 628 ? 3.343 5.152 -29.722 1.00 88.69 628 VAL A O 1
ATOM 4905 N N . GLU A 1 629 ? 4.582 5.694 -31.495 1.00 87.75 629 GLU A N 1
ATOM 4906 C CA . GLU A 1 629 ? 3.470 5.958 -32.414 1.00 87.75 629 GLU A CA 1
ATOM 4907 C C . GLU A 1 629 ? 2.631 4.702 -32.698 1.00 87.75 629 GLU A C 1
ATOM 4909 O O . GLU A 1 629 ? 1.456 4.793 -33.055 1.00 87.75 629 GLU A O 1
ATOM 4914 N N . VAL A 1 630 ? 3.225 3.513 -32.556 1.00 93.06 630 VAL A N 1
ATOM 4915 C CA . VAL A 1 630 ? 2.538 2.218 -32.670 1.00 93.06 630 VAL A CA 1
ATOM 4916 C C . VAL A 1 630 ? 1.925 1.819 -31.326 1.00 93.06 630 VAL A C 1
ATOM 4918 O O . VAL A 1 630 ? 0.808 1.306 -31.307 1.00 93.06 630 VAL A O 1
ATOM 4921 N N . ALA A 1 631 ? 2.581 2.126 -30.202 1.00 94.31 631 ALA A N 1
ATOM 4922 C CA . ALA A 1 631 ? 2.011 1.967 -28.865 1.00 94.31 631 ALA A CA 1
ATOM 4923 C C . ALA A 1 631 ? 0.726 2.798 -28.698 1.00 94.31 631 ALA A C 1
ATOM 4925 O O . ALA A 1 631 ? -0.270 2.270 -28.204 1.00 94.31 631 ALA A O 1
ATOM 4926 N N . TYR A 1 632 ? 0.710 4.041 -29.198 1.00 89.62 632 TYR A N 1
ATOM 4927 C CA . TYR A 1 632 ? -0.492 4.876 -29.294 1.00 89.62 632 TYR A CA 1
ATOM 4928 C C . TYR A 1 632 ? -1.590 4.198 -30.129 1.00 89.62 632 TYR A C 1
ATOM 4930 O O . TYR A 1 632 ? -2.723 4.055 -29.675 1.00 89.62 632 TYR A O 1
ATOM 4938 N N . GLN A 1 633 ? -1.257 3.714 -31.332 1.00 91.38 633 GLN A N 1
ATOM 4939 C CA . GLN A 1 633 ? -2.222 3.066 -32.235 1.00 91.38 633 GLN A CA 1
ATOM 4940 C C . GLN A 1 633 ? -2.799 1.752 -31.682 1.00 91.38 633 GLN A C 1
ATOM 4942 O O . GLN A 1 633 ? -3.939 1.412 -31.995 1.00 91.38 633 GLN A O 1
ATOM 4947 N N . ARG A 1 634 ? -2.048 1.033 -30.839 1.00 91.75 634 ARG A N 1
ATOM 4948 C CA . ARG A 1 634 ? -2.495 -0.190 -30.146 1.00 91.75 634 ARG A CA 1
ATOM 4949 C C . ARG A 1 634 ? -3.131 0.081 -28.773 1.00 91.75 634 ARG A C 1
ATOM 4951 O O . ARG A 1 634 ? -3.586 -0.853 -28.116 1.00 91.75 634 ARG A O 1
ATOM 4958 N N . GLY A 1 635 ? -3.176 1.339 -28.325 1.00 91.94 635 GLY A N 1
ATOM 4959 C CA . GLY A 1 635 ? -3.685 1.717 -27.003 1.00 91.94 635 GLY A CA 1
ATOM 4960 C C . GLY A 1 635 ? -2.853 1.155 -25.844 1.00 91.94 635 GLY A C 1
ATOM 4961 O O . GLY A 1 635 ? -3.401 0.873 -24.779 1.00 91.94 635 GLY A O 1
ATOM 4962 N N . TYR A 1 636 ? -1.553 0.939 -26.059 1.00 95.00 636 TYR A N 1
ATOM 4963 C CA . TYR A 1 636 ? -0.586 0.496 -25.047 1.00 95.00 636 TYR A CA 1
ATOM 4964 C C . TYR A 1 636 ? 0.217 1.643 -24.431 1.00 95.00 636 TYR A C 1
ATOM 4966 O O . TYR A 1 636 ? 1.046 1.393 -23.562 1.00 95.00 636 TYR A O 1
ATOM 4974 N N . PHE A 1 637 ? -0.009 2.870 -24.889 1.00 94.94 637 PHE A N 1
ATOM 4975 C CA . PHE A 1 637 ? 0.548 4.107 -24.354 1.00 94.94 637 PHE A CA 1
ATOM 4976 C C . PHE A 1 637 ? -0.297 5.280 -24.881 1.00 94.94 637 PHE A C 1
ATOM 4978 O O . PHE A 1 637 ? -1.088 5.074 -25.807 1.00 94.94 637 PHE A O 1
ATOM 4985 N N . ASP A 1 638 ? -0.140 6.491 -24.347 1.00 90.94 638 ASP A N 1
ATOM 4986 C CA . ASP A 1 638 ? -0.731 7.705 -24.927 1.00 90.94 638 ASP A CA 1
ATOM 4987 C C . ASP A 1 638 ? 0.072 8.978 -24.628 1.00 90.94 638 ASP A C 1
ATOM 4989 O O . ASP A 1 638 ? 1.048 8.967 -23.880 1.00 90.94 638 ASP A O 1
ATOM 4993 N N . GLU A 1 639 ? -0.336 10.073 -25.271 1.00 87.81 639 GLU A N 1
ATOM 4994 C CA . GLU A 1 639 ? 0.332 11.374 -25.212 1.00 87.81 639 GLU A CA 1
ATOM 4995 C C . GLU A 1 639 ? 0.287 12.005 -23.808 1.00 87.81 639 GLU A C 1
ATOM 4997 O O . GLU A 1 639 ? 1.243 12.661 -23.408 1.00 87.81 639 GLU A O 1
ATOM 5002 N N . GLU A 1 640 ? -0.772 11.751 -23.029 1.00 86.94 640 GLU A N 1
ATOM 5003 C CA . GLU A 1 640 ? -0.887 12.187 -21.628 1.00 86.94 640 GLU A CA 1
ATOM 5004 C C . GLU A 1 640 ? 0.203 11.531 -20.765 1.00 86.94 640 GLU A C 1
ATOM 5006 O O . GLU A 1 640 ? 0.927 12.215 -20.043 1.00 86.94 640 GLU A O 1
ATOM 5011 N N . MET A 1 641 ? 0.378 10.210 -20.880 1.00 89.12 641 MET A N 1
ATOM 5012 C CA . MET A 1 641 ? 1.432 9.494 -20.158 1.00 89.12 641 MET A CA 1
ATOM 5013 C C . MET A 1 641 ? 2.836 9.811 -20.685 1.00 89.12 641 MET A C 1
ATOM 5015 O O . MET A 1 641 ? 3.786 9.816 -19.906 1.00 89.12 641 MET A O 1
ATOM 5019 N N . ASN A 1 642 ? 2.982 10.109 -21.979 1.00 87.06 642 ASN A N 1
ATOM 5020 C CA . ASN A 1 642 ? 4.251 10.575 -22.535 1.00 87.06 642 ASN A CA 1
ATOM 5021 C C . ASN A 1 642 ? 4.648 11.936 -21.941 1.00 87.06 642 ASN A C 1
ATOM 5023 O O . ASN A 1 642 ? 5.772 12.082 -21.482 1.00 87.06 642 ASN A O 1
ATOM 5027 N N . GLN A 1 643 ? 3.722 12.900 -21.874 1.00 82.56 643 GLN A N 1
ATOM 5028 C CA . GLN A 1 643 ? 3.969 14.203 -21.242 1.00 82.56 643 GLN A CA 1
ATOM 5029 C C . GLN A 1 643 ? 4.304 14.076 -19.747 1.00 82.56 643 GLN A C 1
ATOM 5031 O O . GLN A 1 643 ? 5.153 14.814 -19.260 1.00 82.56 643 GLN A O 1
ATOM 5036 N N . ILE A 1 644 ? 3.689 13.122 -19.034 1.00 82.50 644 ILE A N 1
ATOM 5037 C CA . ILE A 1 644 ? 4.044 12.816 -17.639 1.00 82.50 644 ILE A CA 1
ATOM 5038 C C . ILE A 1 644 ? 5.478 12.280 -17.537 1.00 82.50 644 ILE A C 1
ATOM 5040 O O . ILE A 1 644 ? 6.204 12.709 -16.654 1.00 82.50 644 ILE A O 1
ATOM 5044 N N . LEU A 1 645 ? 5.896 11.355 -18.408 1.00 83.38 645 LEU A N 1
ATOM 5045 C CA . LEU A 1 645 ? 7.237 10.752 -18.349 1.00 83.38 645 LEU A CA 1
ATOM 5046 C C . LEU A 1 645 ? 8.358 11.648 -18.915 1.00 83.38 645 LEU A C 1
ATOM 5048 O O . LEU A 1 645 ? 9.522 11.419 -18.589 1.00 83.38 645 LEU A O 1
ATOM 5052 N N . ASP A 1 646 ? 8.021 12.655 -19.725 1.00 78.06 646 ASP A N 1
ATOM 5053 C CA . ASP A 1 646 ? 8.968 13.645 -20.256 1.00 78.06 646 ASP A CA 1
ATOM 5054 C C . ASP A 1 646 ? 9.295 14.782 -19.259 1.00 78.06 646 ASP A C 1
ATOM 5056 O O . ASP A 1 646 ? 10.326 15.439 -19.422 1.00 78.06 646 ASP A O 1
ATOM 5060 N N . ASP A 1 647 ? 8.464 15.031 -18.233 1.00 74.56 647 ASP A N 1
ATOM 5061 C CA . ASP A 1 647 ? 8.729 16.038 -17.188 1.00 74.56 647 ASP A CA 1
ATOM 5062 C C . ASP A 1 647 ? 9.378 15.388 -15.944 1.00 74.56 647 ASP A C 1
ATOM 5064 O O . ASP A 1 647 ? 8.717 14.637 -15.223 1.00 74.56 647 ASP A O 1
ATOM 5068 N N . PRO A 1 648 ? 10.671 15.641 -15.652 1.00 64.12 648 PRO A N 1
ATOM 5069 C CA . PRO A 1 648 ? 11.377 15.023 -14.534 1.00 64.12 648 PRO A CA 1
ATOM 5070 C C . PRO A 1 648 ? 11.018 15.692 -13.193 1.00 64.12 648 PRO A C 1
ATOM 5072 O O . PRO A 1 648 ? 11.860 16.340 -12.556 1.00 64.12 648 PRO A O 1
ATOM 5075 N N . ASP A 1 649 ? 9.782 15.498 -12.739 1.00 67.31 649 ASP A N 1
ATOM 5076 C CA . ASP A 1 649 ? 9.228 15.911 -11.441 1.00 67.31 649 ASP A CA 1
ATOM 5077 C C . ASP A 1 649 ? 9.558 14.914 -10.295 1.00 67.31 649 ASP A C 1
ATOM 5079 O O . ASP A 1 649 ? 10.546 14.191 -10.378 1.00 67.31 649 ASP A O 1
ATOM 5083 N N . ASP A 1 650 ? 8.830 14.905 -9.171 1.00 58.06 650 ASP A N 1
ATOM 5084 C CA . ASP A 1 650 ? 9.066 13.939 -8.070 1.00 58.06 650 ASP A CA 1
ATOM 5085 C C . ASP A 1 650 ? 8.249 12.632 -8.226 1.00 58.06 650 ASP A C 1
ATOM 5087 O O . ASP A 1 650 ? 8.650 11.599 -7.693 1.00 58.06 650 ASP A O 1
ATOM 5091 N N . ASP A 1 651 ? 7.148 12.644 -8.994 1.00 61.84 651 ASP A N 1
ATOM 5092 C CA . ASP A 1 651 ? 6.293 11.468 -9.250 1.00 61.84 651 ASP A CA 1
ATOM 5093 C C . ASP A 1 651 ? 6.921 10.522 -10.307 1.00 61.84 651 ASP A C 1
ATOM 5095 O O . ASP A 1 651 ? 6.632 9.322 -10.314 1.00 61.84 651 ASP A O 1
ATOM 5099 N N . THR A 1 652 ? 7.803 11.029 -11.178 1.00 71.81 652 THR A N 1
ATOM 5100 C CA . THR A 1 652 ? 8.551 10.248 -12.190 1.00 71.81 652 THR A CA 1
ATOM 5101 C C . THR A 1 652 ? 9.848 9.611 -11.689 1.00 71.81 652 THR A C 1
ATOM 5103 O O . THR A 1 652 ? 10.291 8.614 -12.257 1.00 71.81 652 THR A O 1
ATOM 5106 N N . LYS A 1 653 ? 10.483 10.135 -10.631 1.00 83.81 653 LYS A N 1
ATOM 5107 C CA . LYS A 1 653 ? 11.817 9.690 -10.172 1.00 83.81 653 LYS A CA 1
ATOM 5108 C C . LYS A 1 653 ? 11.771 8.404 -9.336 1.00 83.81 653 LYS A C 1
ATOM 5110 O O . LYS A 1 653 ? 12.134 8.377 -8.160 1.00 83.81 653 LYS A O 1
ATOM 5115 N N . GLY A 1 654 ? 11.322 7.314 -9.957 1.00 84.69 654 GLY A N 1
ATOM 5116 C CA . GLY A 1 654 ? 11.069 6.024 -9.310 1.00 84.69 654 GLY A CA 1
ATOM 5117 C C . GLY A 1 654 ? 12.308 5.213 -8.898 1.00 84.69 654 GLY A C 1
ATOM 5118 O O . GLY A 1 654 ? 12.146 4.167 -8.257 1.00 84.69 654 GLY A O 1
ATOM 5119 N N . PHE A 1 655 ? 13.520 5.653 -9.255 1.00 92.62 655 PHE A N 1
ATOM 5120 C CA . PHE A 1 655 ? 14.789 4.954 -9.016 1.00 92.62 655 PHE A CA 1
ATOM 5121 C C . PHE A 1 655 ? 15.728 5.754 -8.100 1.00 92.62 655 PHE A C 1
ATOM 5123 O O . PHE A 1 655 ? 15.544 6.948 -7.902 1.00 92.62 655 PHE A O 1
ATOM 5130 N N . PHE A 1 656 ? 16.742 5.101 -7.523 1.00 91.31 656 PHE A N 1
ATOM 5131 C CA . PHE A 1 656 ? 17.637 5.695 -6.518 1.00 91.31 656 PHE A CA 1
ATOM 5132 C C . PHE A 1 656 ? 19.107 5.416 -6.849 1.00 91.31 656 PHE A C 1
ATOM 5134 O O . PHE A 1 656 ? 19.481 4.252 -7.016 1.00 91.31 656 PHE A O 1
ATOM 5141 N N . ASP A 1 657 ? 19.945 6.455 -6.898 1.00 92.88 657 ASP A N 1
ATOM 5142 C CA . ASP A 1 657 ? 21.396 6.304 -7.053 1.00 92.88 657 ASP A CA 1
ATOM 5143 C C . ASP A 1 657 ? 22.074 6.093 -5.683 1.00 92.88 657 ASP A C 1
ATOM 5145 O O . ASP A 1 657 ? 22.149 7.021 -4.872 1.00 92.88 657 ASP A O 1
ATOM 5149 N N . PRO A 1 658 ? 22.638 4.903 -5.409 1.00 89.25 658 PRO A N 1
ATOM 5150 C CA . PRO A 1 658 ? 23.301 4.590 -4.142 1.00 89.25 658 PRO A CA 1
ATOM 5151 C C . PRO A 1 658 ? 24.613 5.358 -3.894 1.00 89.25 658 PRO A C 1
ATOM 5153 O O . PRO A 1 658 ? 25.153 5.254 -2.789 1.00 89.25 658 PRO A O 1
ATOM 5156 N N . ASN A 1 659 ? 25.147 6.092 -4.878 1.00 88.56 659 ASN A N 1
ATOM 5157 C CA . ASN A 1 659 ? 26.355 6.912 -4.726 1.00 88.56 659 ASN A CA 1
ATOM 5158 C C . ASN A 1 659 ? 26.032 8.335 -4.254 1.00 88.56 659 ASN A C 1
ATOM 5160 O O . ASN A 1 659 ? 26.664 8.830 -3.322 1.00 88.56 659 ASN A O 1
ATOM 5164 N N . THR A 1 660 ? 25.059 8.989 -4.893 1.00 89.19 660 THR A N 1
ATOM 5165 C CA . THR A 1 660 ? 24.655 10.379 -4.601 1.00 89.19 660 THR A CA 1
ATOM 5166 C C . THR A 1 660 ? 23.515 10.478 -3.589 1.00 89.19 660 THR A C 1
ATOM 5168 O O . THR A 1 660 ? 23.367 11.514 -2.948 1.00 89.19 660 THR A O 1
ATOM 5171 N N . GLN A 1 661 ? 22.765 9.388 -3.390 1.00 85.56 661 GLN A N 1
ATOM 5172 C CA . GLN A 1 661 ? 21.547 9.311 -2.573 1.00 85.56 661 GLN A CA 1
ATOM 5173 C C . GLN A 1 661 ? 20.385 10.156 -3.127 1.00 85.56 661 GLN A C 1
ATOM 5175 O O . GLN A 1 661 ? 19.508 10.594 -2.383 1.00 85.56 661 GLN A O 1
ATOM 5180 N N . GLU A 1 662 ? 20.379 10.361 -4.445 1.00 87.75 662 GLU A N 1
ATOM 5181 C CA . GLU A 1 662 ? 19.334 11.060 -5.192 1.00 87.75 662 GLU A CA 1
ATOM 5182 C C . GLU A 1 662 ? 18.280 10.074 -5.721 1.00 87.75 662 GLU A C 1
ATOM 5184 O O . GLU A 1 662 ? 18.620 8.989 -6.205 1.00 87.75 662 GLU A O 1
ATOM 5189 N N . ASN A 1 663 ? 17.008 10.483 -5.698 1.00 89.19 663 ASN A N 1
ATOM 5190 C CA . ASN A 1 663 ? 15.993 9.886 -6.567 1.00 89.19 663 ASN A CA 1
ATOM 5191 C C . ASN A 1 663 ? 16.240 10.368 -8.007 1.00 89.19 663 ASN A C 1
ATOM 5193 O O . ASN A 1 663 ? 16.572 11.536 -8.211 1.00 89.19 663 ASN A O 1
ATOM 5197 N N . LEU A 1 664 ? 16.067 9.490 -8.993 1.00 90.94 664 LEU A N 1
ATOM 5198 C CA . LEU A 1 664 ? 16.325 9.726 -10.416 1.00 90.94 664 LEU A CA 1
ATOM 5199 C C . LEU A 1 664 ? 15.289 9.019 -11.294 1.00 90.94 664 LEU A C 1
ATOM 5201 O O . LEU A 1 664 ? 14.641 8.060 -10.864 1.00 90.94 664 LEU A O 1
ATOM 5205 N N . THR A 1 665 ? 15.209 9.443 -12.555 1.00 91.56 665 THR A N 1
ATOM 5206 C CA . THR A 1 665 ? 14.588 8.631 -13.608 1.00 91.56 665 THR A CA 1
ATOM 5207 C C . THR A 1 665 ? 15.463 7.417 -13.952 1.00 91.56 665 THR A C 1
ATOM 5209 O O . THR A 1 665 ? 16.685 7.434 -13.756 1.00 91.56 665 THR A O 1
ATOM 5212 N N . TYR A 1 666 ? 14.877 6.352 -14.506 1.00 94.06 666 TYR A N 1
ATOM 5213 C CA . TYR A 1 666 ? 15.626 5.185 -14.988 1.00 94.06 666 TYR A CA 1
ATOM 5214 C C . TYR A 1 666 ? 16.669 5.586 -16.028 1.00 94.06 666 TYR A C 1
ATOM 5216 O O . TYR A 1 666 ? 17.790 5.085 -16.000 1.00 94.06 666 TYR A O 1
ATOM 5224 N N . LEU A 1 667 ? 16.322 6.522 -16.919 1.00 92.06 667 LEU A N 1
ATOM 5225 C CA . LEU A 1 667 ? 17.235 7.028 -17.941 1.00 92.06 667 LEU A CA 1
ATOM 5226 C C . LEU A 1 667 ? 18.444 7.733 -17.305 1.00 92.06 667 LEU A C 1
ATOM 5228 O O . LEU A 1 667 ? 19.575 7.374 -17.619 1.00 92.06 667 LEU A O 1
ATOM 5232 N N . GLN A 1 668 ? 18.224 8.632 -16.339 1.00 92.94 668 GLN A N 1
ATOM 5233 C CA . GLN A 1 668 ? 19.302 9.299 -15.592 1.00 92.94 668 GLN A CA 1
ATOM 5234 C C . GLN A 1 668 ? 20.191 8.307 -14.823 1.00 92.94 668 GLN A C 1
ATOM 5236 O O . GLN A 1 668 ? 21.394 8.530 -14.684 1.00 92.94 668 GLN A O 1
ATOM 5241 N N . LEU A 1 669 ? 19.633 7.199 -14.322 1.00 94.81 669 LEU A N 1
ATOM 5242 C CA . LEU A 1 669 ? 20.418 6.158 -13.652 1.00 94.81 669 LEU A CA 1
ATOM 5243 C C . LEU A 1 669 ? 21.191 5.270 -14.649 1.00 94.81 669 LEU A C 1
ATOM 5245 O O . LEU A 1 669 ? 22.323 4.876 -14.363 1.00 94.81 669 LEU A O 1
ATOM 5249 N N . VAL A 1 670 ? 20.634 5.003 -15.836 1.00 94.19 670 VAL A N 1
ATOM 5250 C CA . VAL A 1 670 ? 21.327 4.332 -16.954 1.00 94.19 670 VAL A CA 1
ATOM 5251 C C . VAL A 1 670 ? 22.476 5.194 -17.490 1.00 94.19 670 VAL A C 1
ATOM 5253 O O . VAL A 1 670 ? 23.549 4.659 -17.758 1.00 94.19 670 VAL A O 1
ATOM 5256 N N . GLU A 1 671 ? 22.313 6.515 -17.573 1.00 93.44 671 GLU A N 1
ATOM 5257 C CA . GLU A 1 671 ? 23.379 7.462 -17.947 1.00 93.44 671 GLU A CA 1
ATOM 5258 C C . GLU A 1 671 ? 24.546 7.485 -16.941 1.00 93.44 671 GLU A C 1
ATOM 5260 O O . GLU A 1 671 ? 25.680 7.786 -17.315 1.00 93.44 671 GLU A O 1
ATOM 5265 N N . ARG A 1 672 ? 24.297 7.117 -15.676 1.00 93.38 672 ARG A N 1
ATOM 5266 C CA . ARG A 1 672 ? 25.323 6.945 -14.627 1.00 93.38 672 ARG A CA 1
ATOM 5267 C C . ARG A 1 672 ? 25.941 5.536 -14.592 1.00 93.38 672 ARG A C 1
ATOM 5269 O O . ARG A 1 672 ? 26.840 5.284 -13.786 1.00 93.38 672 ARG A O 1
ATOM 5276 N N . CYS A 1 673 ? 25.490 4.606 -15.435 1.00 94.94 673 CYS A N 1
ATOM 5277 C CA . CYS A 1 673 ? 26.066 3.264 -15.530 1.00 94.94 673 CYS A CA 1
ATOM 5278 C C . CYS A 1 673 ? 27.324 3.238 -16.412 1.00 94.94 673 CYS A C 1
ATOM 5280 O O . CYS A 1 673 ? 27.420 3.932 -17.422 1.00 94.94 673 CYS A O 1
ATOM 5282 N N . VAL A 1 674 ? 28.275 2.366 -16.072 1.00 94.56 674 VAL A N 1
ATOM 5283 C CA . VAL A 1 674 ? 29.400 2.035 -16.959 1.00 94.56 674 VAL A CA 1
ATOM 5284 C C . VAL A 1 674 ? 28.994 0.895 -17.890 1.00 94.56 674 VAL A C 1
ATOM 5286 O O . VAL A 1 674 ? 28.301 -0.030 -17.468 1.00 94.56 674 VAL A O 1
ATOM 5289 N N . ARG A 1 675 ? 29.422 0.933 -19.155 1.00 94.00 675 ARG A N 1
ATOM 5290 C CA . ARG A 1 675 ? 29.255 -0.207 -20.065 1.00 94.00 675 ARG A CA 1
ATOM 5291 C C . ARG A 1 675 ? 30.437 -1.165 -19.928 1.00 94.00 675 ARG A C 1
ATOM 5293 O O . ARG A 1 675 ? 31.587 -0.757 -20.072 1.00 94.00 675 ARG A O 1
ATOM 5300 N N . ASP A 1 676 ? 30.128 -2.432 -19.694 1.00 90.81 676 ASP A N 1
ATOM 5301 C CA . ASP A 1 676 ? 31.068 -3.547 -19.775 1.00 90.81 676 ASP A CA 1
ATOM 5302 C C . ASP A 1 676 ? 31.589 -3.692 -21.227 1.00 90.81 676 ASP A C 1
ATOM 5304 O O . ASP A 1 676 ? 30.769 -3.775 -22.149 1.00 90.81 676 ASP A O 1
ATOM 5308 N N . PRO A 1 677 ? 32.916 -3.689 -21.467 1.00 87.06 677 PRO A N 1
ATOM 5309 C CA . PRO A 1 677 ? 33.479 -3.768 -22.815 1.00 87.06 677 PRO A CA 1
ATOM 5310 C C . PRO A 1 677 ? 33.358 -5.159 -23.457 1.00 87.06 677 PRO A C 1
ATOM 5312 O O . PRO A 1 677 ? 33.332 -5.238 -24.684 1.00 87.06 677 PRO A O 1
ATOM 5315 N N . ASP A 1 678 ? 33.273 -6.227 -22.660 1.00 86.81 678 ASP A N 1
ATOM 5316 C CA . ASP A 1 678 ? 33.246 -7.615 -23.135 1.00 86.81 678 ASP A CA 1
ATOM 5317 C C . ASP A 1 678 ? 31.805 -8.105 -23.348 1.00 86.81 678 ASP A C 1
ATOM 5319 O O . ASP A 1 678 ? 31.518 -8.807 -24.319 1.00 86.81 678 ASP A O 1
ATOM 5323 N N . THR A 1 679 ? 30.876 -7.725 -22.459 1.00 89.00 679 THR A N 1
ATOM 5324 C CA . THR A 1 679 ? 29.459 -8.139 -22.547 1.00 89.00 679 THR A CA 1
ATOM 5325 C C . THR A 1 679 ? 28.538 -7.088 -23.172 1.00 89.00 679 THR A C 1
ATOM 5327 O O . THR A 1 679 ? 27.428 -7.419 -23.591 1.00 89.00 679 THR A O 1
ATOM 5330 N N . GLY A 1 680 ? 28.961 -5.820 -23.231 1.00 88.75 680 GLY A N 1
ATOM 5331 C CA . GLY A 1 680 ? 28.143 -4.692 -23.690 1.00 88.75 680 GLY A CA 1
ATOM 5332 C C . GLY A 1 680 ? 27.043 -4.252 -22.712 1.00 88.75 680 GLY A C 1
ATOM 5333 O O . GLY A 1 680 ? 26.270 -3.346 -23.037 1.00 88.75 680 GLY A O 1
ATOM 5334 N N . LEU A 1 681 ? 26.955 -4.874 -21.532 1.00 93.38 681 LEU A N 1
ATOM 5335 C CA . LEU A 1 681 ? 25.917 -4.627 -20.530 1.00 93.38 681 LEU A CA 1
ATOM 5336 C C . LEU A 1 681 ? 26.133 -3.305 -19.774 1.00 93.38 681 LEU A C 1
ATOM 5338 O O . LEU A 1 681 ? 27.264 -2.915 -19.488 1.00 93.38 681 LEU A O 1
ATOM 5342 N N . SER A 1 682 ? 25.038 -2.637 -19.399 1.00 95.88 682 SER A N 1
ATOM 5343 C CA . SER A 1 682 ? 25.065 -1.475 -18.500 1.00 95.88 682 SER A CA 1
ATOM 5344 C C . SER A 1 682 ? 25.164 -1.940 -17.045 1.00 95.88 682 SER A C 1
ATOM 5346 O O . SER A 1 682 ? 24.285 -2.657 -16.564 1.00 95.88 682 SER A O 1
ATOM 5348 N N . LEU A 1 683 ? 26.204 -1.523 -16.326 1.00 97.38 683 LEU A N 1
ATOM 5349 C CA . LEU A 1 683 ? 26.446 -1.863 -14.923 1.00 97.38 683 LEU A CA 1
ATOM 5350 C C . LEU A 1 683 ? 26.424 -0.601 -14.058 1.00 97.38 683 LEU A C 1
ATOM 5352 O O . LEU A 1 683 ? 27.135 0.368 -14.334 1.00 97.38 683 LEU A O 1
ATOM 5356 N N . LEU A 1 684 ? 25.646 -0.621 -12.976 1.00 96.94 684 LEU A N 1
ATOM 5357 C CA . LEU A 1 684 ? 25.607 0.478 -12.019 1.00 96.94 684 LEU A CA 1
ATOM 5358 C C . LEU A 1 684 ? 26.938 0.536 -11.262 1.00 96.94 684 LEU A C 1
ATOM 5360 O O . LEU A 1 684 ? 27.283 -0.379 -10.510 1.00 96.94 684 LEU A O 1
ATOM 5364 N N . SER A 1 685 ? 27.698 1.607 -11.484 1.00 95.31 685 SER A N 1
ATOM 5365 C CA . SER A 1 685 ? 28.979 1.829 -10.818 1.00 95.31 685 SER A CA 1
ATOM 5366 C C . SER A 1 685 ? 28.762 2.140 -9.337 1.00 95.31 685 SER A C 1
ATOM 5368 O O . SER A 1 685 ? 27.958 3.010 -9.007 1.00 95.31 685 SER A O 1
ATOM 5370 N N . LEU A 1 686 ? 29.510 1.482 -8.448 1.00 93.56 686 LEU A N 1
ATOM 5371 C CA . LEU A 1 686 ? 29.568 1.810 -7.023 1.00 93.56 686 LEU A CA 1
ATOM 5372 C C . LEU A 1 686 ? 30.959 2.291 -6.618 1.00 93.56 686 LEU A C 1
ATOM 5374 O O . LEU A 1 686 ? 31.955 1.590 -6.811 1.00 93.56 686 LEU A O 1
ATOM 5378 N N . ASN A 1 687 ? 30.994 3.447 -5.960 1.00 84.81 687 ASN A N 1
ATOM 5379 C CA . ASN A 1 687 ? 32.201 4.096 -5.442 1.00 84.81 687 ASN A CA 1
ATOM 5380 C C . ASN A 1 687 ? 32.575 3.599 -4.022 1.00 84.81 687 ASN A C 1
ATOM 5382 O O . ASN A 1 687 ? 33.120 4.362 -3.225 1.00 84.81 687 ASN A O 1
ATOM 5386 N N . LYS A 1 688 ? 32.209 2.353 -3.687 1.00 64.75 688 LYS A N 1
ATOM 5387 C CA . LYS A 1 688 ? 32.433 1.694 -2.385 1.00 64.75 688 LYS A CA 1
ATOM 5388 C C . LYS A 1 688 ? 33.667 0.796 -2.417 1.00 64.75 688 LYS A C 1
ATOM 5390 O O . LYS A 1 688 ? 33.925 0.198 -3.486 1.00 64.75 688 LYS A O 1
#

Secondary structure (DSSP, 8-state):
-EES---GGGTTS-EEHHHHHTSTTS-HHHHHHHHHHHHTTSS-HHHHHHHHHHHHHHHHHTT------------------------------EEE-SSSEEEHHHHHHTTSS-HHHHHHHHTTSS-HHHHHHSHHHHHHHT-S--EEEEEETTTTEEE-HHHHHHTTSS-HHHHHHHHHHHHHHT-EEETTTTEEE-HHHHHHTTSS-HHHHHHHHHHHHHHH-EE-TTT--EE-HHHHHTTTSS-HHHHHHHHHHHHHTTSEEETTTTEEE-HHHHHHTTS--HHHHHHHHS-SGGG--EEETTTTEEE-HHHHHHTSEEPTTT--EEEEE--TTS------HHHHHHHHH-EES---SSSTTS-EEHHHHHTSTTS-HHHHHHHHHHHHTTSS-HHHHHHHHHHHHHHH-TT-------------------------------EEE-SSSEEEHHHHHHTTSS-HHHHHHHHTTSS-HHHHHHSHHHHHHHT-S--EEEEEETTTTEEE-HHHHHHTTSS-HHHHHHHHHHHHHHT-EEETTTTEEE-HHHHHHTTSS-HHHHHHHHHHTHHHH-EE-TTT--EE-HHHHHTTTSS-HHHHHHHHHHHHHTTSEEETTTTEEE-HHHHHHTTS--HHHHHHHHS--SSS--EE-TTT--EE-HHHHHHTEEEPTTT--EEEEE--

InterPro domains:
  IPR001101 Plectin repeat [PF00681] (178-216)
  IPR001101 Plectin repeat [PF00681] (254-292)
  IPR001101 Plectin repeat [PF00681] (531-569)
  IPR001101 Plectin repeat [PF00681] (607-645)
  IPR001101 Plectin repeat [SM00250] (138-175)
  IPR001101 Plectin repeat [SM00250] (176-213)
  IPR001101 Plectin repeat [SM00250] (214-251)
  IPR001101 Plectin repeat [SM00250] (252-289)
  IPR001101 Plectin repeat [SM00250] (293-327)
  IPR001101 Plectin repeat [SM00250] (491-528)
  IPR001101 Plectin repeat [SM00250] (529-566)
  IPR001101 Plectin repeat [SM00250] (567-604)
  IPR001101 Plectin repeat [SM00250] (605-642)
  IPR001101 Plectin repeat [SM00250] (646-680)
  IPR035915 Plakin repeat superfamily [G3DSA:3.90.1290.10] (82-336)
  IPR035915 Plakin repeat superfamily [G3DSA:3.90.1290.10] (435-688)
  IPR035915 Plakin repeat superfamily [SSF75399] (95-331)
  IPR035915 Plakin repeat superfamily [SSF75399] (448-686)
  IPR043197 Plakin [PTHR23169] (445-687)

pLDDT: mean 83.84, std 18.12, range [22.33, 98.31]

Foldseek 3Di:
DWDQLADDPSHRHTGDPVCLLPDPLHDPVNSVVLVVCVVVVVDDPVRSSVVSRVSRVVVRVVPDDDDDDDDDDDDDDDDDDDDDDPPPPQPFDWEAALDDIFGLVRCCVLVLDDPVVSVCDSVPVDDNVRSCPDPSNVCWRQFALQAQFAQEPVVRDTFHLQVCCVVVLDPPLQSLLSLLLLLLQGANHGPVVRDGHHLVVCCVVVVHPPVSSVVSVVSNCQQQADQDPVPRDGHHLVVCCVVLVADNLSSLLSQLSNVLRRARHDNVSRTHGDPVVCCVVVVDDPVSVVVCVDFDPSQQSHAQPVVRDRHHPNQQSQLFAQDPPSRHTHRYGYPDPDDRDHQDPVNVVVQQPAWDCLQDAVSNRPIGGSNQLLPWPLHHPVNSRVLSVCPVVVVDDPVRSVVVSSVSRNVVPVPDDDDDDDYDDDDDDDDDYDDDDDDDDDDDADWAAALPDTFGLVRCCVLVLDDPVVSVCDVVPVDDSVRSCPDPSNVCFRQFALQAQFAQEPVVRDTFHLQVCCVVVVDPPLQSLLSLLLLLLQRARHGPVVRDGHHLVVCCVVVVHPPVSSVVSVVSNCQQQADQDPVPRDGHHLVVCCVVVVDDVLSSLLSQLSNVLRRARHDNVSRTHGDPVVCCVVVVDDPVSVVVCVDFDPSQQSHAQPAVRDRHHSNVQSVCFDQDPPSRYTHRYGHD

Organism: NCBI:txid861788

Sequence (688 aa):
MTTTKAGGKFQGQKVSLWDLLYSKYITEERRRELVQQFKSGAITIERFMEIILTIIQQKTTTTTTTTSSMTTCTPPPETKSEKTTITTTTTETSFHGIRKNVTASELLDSKIIDKKLYEDLNTGKVTVNQVSEMDSVRKYLEGTNSIAGVYVQSTKQTMSIYEAKSKGLLTPGTSLVLLEAQAATGFVIDPVKNKKLSVEESAAQGLVGNEWKNKLLSAERAVTGYKDPYTGNTISLFQALKKDLIVKDHGIRLLEAQIATGGIIDPVYSHRVPVEVAYQRGYFDEEMNQILDDPDDDTKGFFDPNTQENLTYLQLVERCVRDPDTGLSLLVIVKKGEFYFFIDEQTKTILKAMTTTKAGGKFQGQKVSLWDLLYSKYITEERRRELVQQFKSGAITIERFMEIILTIIQQKTTTTTTTTSSMTTCTPPPETKSEKTTITTTTTETSFHGIRKNVTASELLDSKIIDKKLYEDLNTGKVTVNQVSEMDSVRKYLEGTNSIAGVYVQSTKQTMSIYEAKSKGLLTPGTSLVLLEAQAATGFVIDPVKNKKLSVEESAAQGLVGNEWKNKLLSAERAVTGYKDPYTGNTISLFQALKKDLIVKDHGIRLLEAQIATGGIIDPVYSHRVPVEVAYQRGYFDEEMNQILDDPDDDTKGFFDPNTQENLTYLQLVERCVRDPDTGLSLLSLNK